Protein AF-A0A2V9Y097-F1 (afdb_monomer)

Solvent-accessible surface area (backbone atoms only — not comparable to full-atom values): 28828 Å² total; per-residue (Å²): 106,64,71,37,56,50,50,59,60,43,42,77,78,49,69,88,39,68,68,59,54,54,53,42,65,76,37,34,40,55,30,41,40,42,40,42,66,60,70,25,39,36,28,37,32,52,50,92,40,79,84,56,72,76,41,80,75,50,55,24,69,39,72,70,42,80,41,61,62,49,55,26,34,35,41,40,44,39,92,74,36,44,72,46,51,25,30,46,37,40,39,35,76,45,94,88,47,100,67,36,74,39,67,31,67,46,78,46,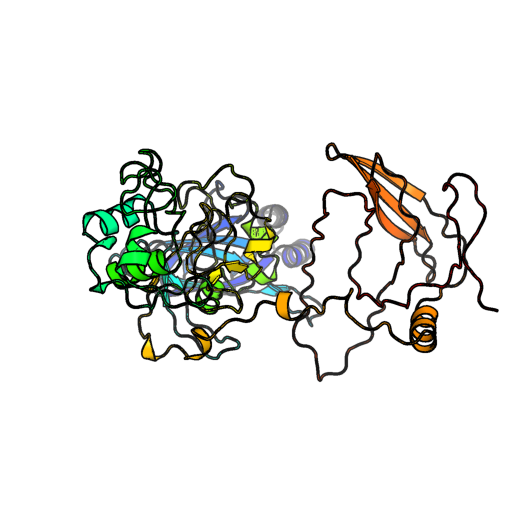77,57,45,53,63,84,76,57,67,88,60,44,27,62,37,78,49,46,82,50,100,81,42,70,42,70,50,36,35,32,40,24,39,53,46,22,34,54,61,52,47,53,43,53,76,73,37,50,86,76,41,67,86,31,56,86,66,86,47,47,58,95,87,36,82,48,55,70,70,62,51,52,72,66,44,25,18,74,66,70,35,71,42,39,47,70,24,48,86,67,39,69,65,82,95,41,41,55,17,53,36,34,7,39,22,49,59,59,54,42,22,51,19,45,69,73,74,39,32,46,28,27,59,65,56,48,40,46,44,63,21,62,97,39,43,56,41,76,76,39,36,62,78,67,37,50,86,32,36,37,37,78,48,97,51,67,57,48,58,70,77,49,77,25,54,18,53,43,36,30,28,54,62,42,10,31,38,17,27,42,29,61,15,37,31,96,69,32,24,32,30,37,14,22,17,9,70,34,63,66,66,31,43,78,40,84,41,70,41,48,42,68,47,41,48,73,44,26,25,36,40,43,21,41,60,87,59,61,89,64,52,52,71,70,59,64,39,72,47,84,55,71,76,81,69,56,74,58,72,87,76,51,80,52,55,56,67,71,60,48,47,59,56,50,55,79,69,63,71,78,95,65,84,39,76,68,40,76,77,45,76,47,81,45,97,90,54,34,34,40,33,38,30,36,24,51,39,94,56,92,85,41,73,42,80,47,56,43,40,40,56,70,89,50,84,72,74,80,76,84,91,86,84,82,87,77,90,73,84,79,75,93,85,80,85,80,83,85,76,97,78,79,82,85,81,79,72,100,69,93,74,63,53,69,88,76,96,79,89,88,84,63,68,75,91,85,74,94,76,87,75,84,76,75,72,99,82,61,100,74,90,89,78,89,76,83,131

Nearest PDB structures (foldseek):
  5jbs-assembly1_C  TM=5.630E-01  e=2.366E+00  Brucella suis 1330
  7lbm-assembly1_z  TM=4.298E-01  e=1.997E+00  Homo sapiens
  5zwj-assembly1_A  TM=5.801E-01  e=9.701E+00  Homo sapiens

Mean predicted aligned error: 13.55 Å

Radius of gyration: 27.49 Å; Cα contacts (8 Å, |Δi|>4): 904; chains: 1; bounding box: 61×79×69 Å

pLDDT: mean 80.3, std 24.4, range [21.5, 98.94]

Secondary structure (DSSP, 8-state):
-HHHHHHHHHHTTSTT-HHHHHHHHHHEEEEEEEEESSS-EEEEEETT-SSSPPEEEEES-EEEEEEESSEEEEEEE-TTBPPEEEEEESEEE-TT-SS-EEE--EEEE--BTTSS-TTEEEEPPEEETTEEEPPEEEESSPPBHHHHHHHHHTTTTT-GGG--S-EEETTEEE-HHHHHHHSB-TTSSBS-TT-BTTB--GGGTTSBP-S--HHHHHHHHHHTT-BPPPHHHHHHHHTTTSHHHHTTHHHHHGGGSBSS-SS---TT-S--B-TTS-B--SBSSEEEEEEEETTEEEEES--TTS-GGGGTS-EEE-TT---TTEE---EE-SSGGGS-GGGGSPPPPGGGTS--TTTSPPPPHHHHHHHHHTT---------EEEEEEE-TTSEEEEEEEEE-SSTT-EEEEEEEEESSSPPPS---------PPPPTT------S----PPPSSS--EE----------S----------TTS-----PPP-

Foldseek 3Di:
DVLQVVLVVVCVVDPPDPVSVVSLVVWKFWAWEAEVVWQKWKWKDALVCLPDDTHTDGTPGDGRDIDTFHKIWMWIDDPQWDIFTFIAGQWAADPPDPDGTDGDYHYYYIGGPPPDPPQKFKQAWDQDPLGTGHIWIWGLWFQFQLLLLVCVVVVLLPDCVLQPDFDADPNDTDDSVVLSQLCADPDSHHHAPPDDPSGDDPVRRQWHDALAFLRSQSSSCSVVVFGFAFPVRLCSQQPPVGRCVVVPSLVSQVVQEQAADPAADGIPPTSRAGRGNRGRQAERAWAWHLAAEPADTWTERYYNHDDSCSNVFIDDHHRSGRPRRYGHITMHDPCVVPGRPVSNYHDYGCVVVDPPPVPDDADPVVVVVVVVVVQDADDDFFQKDFPDWDDDPVQWIWTWIWTADSDDRDIDIWIKIGGRPADAPFDDDDDDDDDDDDDDDDDDDDDPDDDDDDDPDDHIDTDDDDDDHDHDDDDPPDDDDDDPPDDDDDDDDDD

Structure (mmCIF, N/CA/C/O backbone):
data_AF-A0A2V9Y097-F1
#
_entry.id   AF-A0A2V9Y097-F1
#
loop_
_atom_site.group_PDB
_atom_site.id
_atom_site.type_symbol
_atom_site.label_atom_id
_atom_site.label_alt_id
_atom_site.label_comp_id
_atom_site.label_asym_id
_atom_site.label_entity_id
_atom_site.label_seq_id
_atom_site.pdbx_PDB_ins_code
_atom_site.Cartn_x
_atom_site.Cartn_y
_atom_site.Cartn_z
_atom_site.occupancy
_atom_site.B_iso_or_equiv
_atom_site.auth_seq_id
_atom_site.auth_comp_id
_atom_site.auth_asym_id
_atom_site.auth_atom_id
_atom_site.pdbx_PDB_model_num
ATOM 1 N N . ASN A 1 1 ? 10.036 3.762 -23.794 1.00 79.50 1 ASN A N 1
ATOM 2 C CA . ASN A 1 1 ? 10.317 2.375 -24.219 1.00 79.50 1 ASN A CA 1
ATOM 3 C C . ASN A 1 1 ? 10.345 2.159 -25.717 1.00 79.50 1 ASN A C 1
ATOM 5 O O . ASN A 1 1 ? 10.975 1.204 -26.156 1.00 79.50 1 ASN A O 1
ATOM 9 N N . ASP A 1 2 ? 9.786 3.063 -26.516 1.00 85.38 2 ASP A N 1
ATOM 10 C CA . ASP A 1 2 ? 9.806 2.906 -27.975 1.00 85.38 2 ASP A CA 1
ATOM 11 C C . ASP A 1 2 ? 11.214 3.003 -28.568 1.00 85.38 2 ASP A C 1
ATOM 13 O O . ASP A 1 2 ? 11.549 2.212 -29.440 1.00 85.38 2 ASP A O 1
ATOM 17 N N . ALA A 1 3 ? 12.094 3.830 -27.989 1.00 89.25 3 ALA A N 1
ATOM 18 C CA . ALA A 1 3 ? 13.513 3.862 -28.360 1.00 89.25 3 ALA A CA 1
ATOM 19 C C . ALA A 1 3 ? 14.215 2.499 -28.192 1.00 89.25 3 ALA A C 1
ATOM 21 O O . ALA A 1 3 ? 15.028 2.120 -29.026 1.00 89.25 3 ALA A O 1
ATOM 22 N N . TYR A 1 4 ? 13.891 1.740 -27.137 1.00 92.19 4 TYR A N 1
ATOM 23 C CA . TYR A 1 4 ? 14.436 0.393 -26.945 1.00 92.19 4 TYR A CA 1
ATOM 24 C C . TYR A 1 4 ? 13.851 -0.598 -27.955 1.00 92.19 4 TYR A C 1
ATOM 26 O O . TYR A 1 4 ? 14.600 -1.362 -28.552 1.00 92.19 4 TYR A O 1
ATOM 34 N N . LYS A 1 5 ? 12.529 -0.563 -28.186 1.00 89.62 5 LYS A N 1
ATOM 35 C CA . LYS A 1 5 ? 11.875 -1.425 -29.187 1.00 89.62 5 LYS A CA 1
ATOM 36 C C . LYS A 1 5 ? 12.476 -1.209 -30.579 1.00 89.62 5 LYS A C 1
ATOM 38 O O . LYS A 1 5 ? 12.805 -2.180 -31.249 1.00 89.62 5 LYS A O 1
ATOM 43 N N . LEU A 1 6 ? 12.655 0.052 -30.973 1.00 92.94 6 LEU A N 1
ATOM 44 C CA . LEU A 1 6 ? 13.241 0.421 -32.258 1.00 92.94 6 LEU A CA 1
ATOM 45 C C . LEU A 1 6 ? 14.704 -0.027 -32.359 1.00 92.94 6 LEU A C 1
ATOM 47 O O . LEU A 1 6 ? 15.102 -0.561 -33.386 1.00 92.94 6 LEU A O 1
ATOM 51 N N . ALA A 1 7 ? 15.487 0.122 -31.286 1.00 92.06 7 ALA A N 1
ATOM 52 C CA . ALA A 1 7 ? 16.868 -0.359 -31.254 1.00 92.06 7 ALA A CA 1
ATOM 53 C C . ALA A 1 7 ? 16.957 -1.891 -31.400 1.00 92.06 7 ALA A C 1
ATOM 55 O O . ALA A 1 7 ? 17.799 -2.378 -32.147 1.00 92.06 7 ALA A O 1
ATOM 56 N N . VAL A 1 8 ? 16.063 -2.652 -30.754 1.00 91.75 8 VAL A N 1
ATOM 57 C CA . VAL A 1 8 ? 15.982 -4.118 -30.917 1.00 91.75 8 VAL A CA 1
ATOM 58 C C . VAL A 1 8 ? 15.602 -4.504 -32.349 1.00 91.75 8 VAL A C 1
ATOM 60 O O . VAL A 1 8 ? 16.180 -5.433 -32.901 1.00 91.75 8 VAL A O 1
ATOM 63 N N . GLN A 1 9 ? 14.664 -3.788 -32.975 1.00 93.06 9 GLN A N 1
ATOM 64 C CA . GLN A 1 9 ? 14.320 -4.014 -34.384 1.00 93.06 9 GLN A CA 1
ATOM 65 C C . GLN A 1 9 ? 15.502 -3.709 -35.310 1.00 93.06 9 GLN A C 1
ATOM 67 O O . GLN A 1 9 ? 15.779 -4.491 -36.212 1.00 93.06 9 GLN A O 1
ATOM 72 N N . ALA A 1 10 ? 16.220 -2.609 -35.071 1.00 93.81 10 ALA A N 1
ATOM 73 C CA . ALA A 1 10 ? 17.395 -2.231 -35.849 1.00 93.81 10 ALA A CA 1
ATOM 74 C C . ALA A 1 10 ? 18.541 -3.250 -35.718 1.00 93.81 10 ALA A C 1
ATOM 76 O O . ALA A 1 10 ? 19.191 -3.551 -36.715 1.00 93.81 10 ALA A O 1
ATOM 77 N N . GLU A 1 11 ? 18.757 -3.831 -34.531 1.00 94.44 11 GLU A N 1
ATOM 78 C CA . GLU A 1 11 ? 19.813 -4.832 -34.276 1.00 94.44 11 GLU A CA 1
ATOM 79 C C . GLU A 1 11 ? 19.698 -6.059 -35.194 1.00 94.44 11 GLU A C 1
ATOM 81 O O . GLU A 1 11 ? 20.716 -6.635 -35.567 1.00 94.44 11 GLU A O 1
ATOM 86 N N . ALA A 1 12 ? 18.481 -6.416 -35.624 1.00 93.00 12 ALA A N 1
ATOM 87 C CA . ALA A 1 12 ? 18.256 -7.503 -36.578 1.00 93.00 12 ALA A CA 1
ATOM 88 C C . ALA A 1 12 ? 18.798 -7.206 -37.991 1.00 93.00 12 ALA A C 1
ATOM 90 O O . ALA A 1 12 ? 19.098 -8.139 -38.732 1.00 93.00 12 ALA A O 1
ATOM 91 N N . PHE A 1 13 ? 18.926 -5.928 -38.365 1.00 94.94 13 PHE A N 1
ATOM 92 C CA . PHE A 1 13 ? 19.408 -5.495 -39.682 1.00 94.94 13 PHE A CA 1
ATOM 93 C C . PHE A 1 13 ? 20.869 -5.036 -39.662 1.00 94.94 13 PHE A C 1
ATOM 95 O O . PHE A 1 13 ? 21.582 -5.228 -40.643 1.00 94.94 13 PHE A O 1
ATOM 102 N N . ILE A 1 14 ? 21.312 -4.428 -38.558 1.00 93.38 14 ILE A N 1
ATOM 103 C CA . ILE A 1 14 ? 22.665 -3.877 -38.383 1.00 93.38 14 ILE A CA 1
ATOM 104 C C . ILE A 1 14 ? 23.330 -4.428 -37.108 1.00 93.38 14 ILE A C 1
ATOM 106 O O . ILE A 1 14 ? 23.598 -3.683 -36.157 1.00 93.38 14 ILE A O 1
ATOM 110 N N . PRO A 1 15 ? 23.591 -5.747 -37.041 1.00 90.12 15 PRO A N 1
ATOM 111 C CA . PRO A 1 15 ? 24.240 -6.340 -35.880 1.00 90.12 15 PRO A CA 1
ATOM 112 C C . PRO A 1 15 ? 25.654 -5.766 -35.701 1.00 90.12 15 PRO A C 1
ATOM 114 O O . PRO A 1 15 ? 26.376 -5.543 -36.668 1.00 90.12 15 PRO A O 1
ATOM 117 N N . HIS A 1 16 ? 26.062 -5.554 -34.446 1.00 89.12 16 HIS A N 1
ATOM 118 C CA . HIS A 1 16 ? 27.383 -5.025 -34.056 1.00 89.12 16 HIS A CA 1
ATOM 119 C C . HIS A 1 16 ? 27.693 -3.577 -34.470 1.00 89.12 16 HIS A C 1
ATOM 121 O O . HIS A 1 16 ? 28.829 -3.134 -34.297 1.00 89.12 16 HIS A O 1
ATOM 127 N N . ASP A 1 17 ? 26.703 -2.815 -34.942 1.00 94.69 17 ASP A N 1
ATOM 128 C CA . ASP A 1 17 ? 26.894 -1.400 -35.249 1.00 94.69 17 ASP A CA 1
ATOM 129 C C . ASP A 1 17 ? 27.293 -0.592 -33.981 1.00 94.69 17 ASP A C 1
ATOM 131 O O . ASP A 1 17 ? 26.609 -0.662 -32.943 1.00 94.69 17 ASP A O 1
ATOM 135 N N . PRO A 1 18 ? 28.410 0.166 -34.007 1.00 92.94 18 PRO A N 1
ATOM 136 C CA . PRO A 1 18 ? 28.872 0.937 -32.852 1.00 92.94 18 PRO A CA 1
ATOM 137 C C . PRO A 1 18 ? 27.898 2.039 -32.423 1.00 92.94 18 PRO A C 1
ATOM 139 O O . PRO A 1 18 ? 27.729 2.280 -31.225 1.00 92.94 18 PRO A O 1
ATOM 142 N N . THR A 1 19 ? 27.221 2.685 -33.376 1.00 92.81 19 THR A N 1
ATOM 143 C CA . THR A 1 19 ? 26.234 3.733 -33.093 1.00 92.81 19 THR A CA 1
ATOM 144 C C . THR A 1 19 ? 25.001 3.138 -32.421 1.00 92.81 19 THR A C 1
ATOM 146 O O . THR A 1 19 ? 24.526 3.668 -31.414 1.00 92.81 19 THR A O 1
ATOM 149 N N . LEU A 1 20 ? 24.520 1.989 -32.895 1.00 92.94 20 LEU A N 1
ATOM 150 C CA . LEU A 1 20 ? 23.436 1.253 -32.253 1.00 92.94 20 LEU A CA 1
ATOM 151 C C . LEU A 1 20 ? 23.824 0.796 -30.839 1.00 92.94 20 LEU A C 1
ATOM 153 O O . LEU A 1 20 ? 23.020 0.894 -29.909 1.00 92.94 20 LEU A O 1
ATOM 157 N N . THR A 1 21 ? 25.072 0.364 -30.643 1.00 91.19 21 THR A N 1
ATOM 158 C CA . THR A 1 21 ? 25.605 0.009 -29.318 1.00 91.19 21 THR A CA 1
ATOM 159 C C . THR A 1 21 ? 25.565 1.201 -28.355 1.00 91.19 21 THR A C 1
ATOM 161 O O . THR A 1 21 ? 25.126 1.058 -27.207 1.00 91.19 21 THR A O 1
ATOM 164 N N . GLU A 1 22 ? 25.946 2.393 -28.819 1.00 89.81 22 GLU A N 1
ATOM 165 C CA . GLU A 1 22 ? 25.844 3.627 -28.037 1.00 89.81 22 GLU A CA 1
ATOM 166 C C . GLU A 1 22 ? 24.380 3.977 -27.718 1.00 89.81 22 GLU A C 1
ATOM 168 O O . GLU A 1 22 ? 24.054 4.297 -26.571 1.00 89.81 22 GLU A O 1
ATOM 173 N N . LEU A 1 23 ? 23.469 3.865 -28.689 1.00 91.25 23 LEU A N 1
ATOM 174 C CA . LEU A 1 23 ? 22.037 4.112 -28.480 1.00 91.25 23 LEU A CA 1
ATOM 175 C C . LEU A 1 23 ? 21.444 3.164 -27.433 1.00 91.25 23 LEU A C 1
ATOM 177 O O . LEU A 1 23 ? 20.714 3.608 -26.541 1.00 91.25 23 LEU A O 1
ATOM 181 N N . PHE A 1 24 ? 21.817 1.885 -27.466 1.00 91.94 24 PHE A N 1
ATOM 182 C CA . PHE A 1 24 ? 21.404 0.928 -26.447 1.00 91.94 24 PHE A CA 1
ATOM 183 C C . PHE A 1 24 ? 21.850 1.331 -25.040 1.00 91.94 24 PHE A C 1
ATOM 185 O O . PHE A 1 24 ? 21.093 1.114 -24.093 1.00 91.94 24 PHE A O 1
ATOM 192 N N . SER A 1 25 ? 23.029 1.936 -24.873 1.00 88.31 25 SER A N 1
ATOM 193 C CA . SER A 1 25 ? 23.493 2.406 -23.557 1.00 88.31 25 SER A CA 1
ATOM 194 C C . SER A 1 25 ? 22.611 3.519 -22.968 1.00 88.31 25 SER A C 1
ATOM 196 O O . SER A 1 25 ? 22.557 3.698 -21.751 1.00 88.31 25 SER A O 1
ATOM 198 N N . LYS A 1 26 ? 21.868 4.243 -23.819 1.00 89.56 26 LYS A N 1
ATOM 199 C CA . LYS A 1 26 ? 20.969 5.338 -23.422 1.00 89.56 26 LYS A CA 1
ATOM 200 C C . LYS A 1 26 ? 19.563 4.848 -23.060 1.00 89.56 26 LYS A C 1
ATOM 202 O O . LYS A 1 26 ? 18.871 5.518 -22.289 1.00 89.56 26 LYS A O 1
ATOM 207 N N . CYS A 1 27 ? 19.132 3.703 -23.599 1.00 91.81 27 CYS A N 1
ATOM 208 C CA . CYS A 1 27 ? 17.761 3.196 -23.459 1.00 91.81 27 CYS A CA 1
ATOM 209 C C . CYS A 1 27 ? 17.637 1.817 -22.786 1.00 91.81 27 CYS A C 1
ATOM 211 O O . CYS A 1 27 ? 16.517 1.394 -22.491 1.00 91.81 27 CYS A O 1
ATOM 213 N N . SER A 1 28 ? 18.747 1.126 -22.511 1.00 94.19 28 SER A N 1
ATOM 214 C CA . SER A 1 28 ? 18.765 -0.207 -21.900 1.00 94.19 28 SER A CA 1
ATOM 215 C C . SER A 1 28 ? 19.837 -0.353 -20.823 1.00 94.19 28 SER A C 1
ATOM 217 O O . SER A 1 28 ? 20.833 0.366 -20.811 1.00 94.19 28 SER A O 1
ATOM 219 N N . LEU A 1 29 ? 19.632 -1.313 -19.925 1.00 93.75 29 LEU A N 1
ATOM 220 C CA . LEU A 1 29 ? 20.616 -1.766 -18.943 1.00 93.75 29 LEU A CA 1
ATOM 221 C C . LEU A 1 29 ? 20.669 -3.289 -18.949 1.00 93.75 29 LEU A C 1
ATOM 223 O O . LEU A 1 29 ? 19.762 -3.953 -19.457 1.00 93.75 29 LEU A O 1
ATOM 227 N N . ARG A 1 30 ? 21.732 -3.840 -18.364 1.00 94.81 30 ARG A N 1
ATOM 228 C CA . ARG A 1 30 ? 21.825 -5.272 -18.097 1.00 94.81 30 ARG A CA 1
ATOM 229 C C . ARG A 1 30 ? 21.580 -5.553 -16.624 1.00 94.81 30 ARG A C 1
ATOM 231 O O . ARG A 1 30 ? 22.222 -4.934 -15.781 1.00 94.81 30 ARG A O 1
ATOM 238 N N . ILE A 1 31 ? 20.649 -6.458 -16.334 1.00 96.44 31 ILE A N 1
ATOM 239 C CA . ILE A 1 31 ? 20.272 -6.842 -14.967 1.00 96.44 31 ILE A CA 1
ATOM 240 C C . ILE A 1 31 ? 20.241 -8.361 -14.817 1.00 96.44 31 ILE A C 1
ATOM 242 O O . ILE A 1 31 ? 20.159 -9.097 -15.801 1.00 96.44 31 ILE A O 1
ATOM 246 N N . ASN A 1 32 ? 20.223 -8.810 -13.567 1.00 97.81 32 ASN A N 1
ATOM 247 C CA . ASN A 1 32 ? 19.946 -10.191 -13.196 1.00 97.81 32 ASN A CA 1
ATOM 248 C C . ASN A 1 32 ? 18.530 -10.286 -12.613 1.00 97.81 32 ASN A C 1
ATOM 250 O O . ASN A 1 32 ? 18.131 -9.450 -11.794 1.00 97.81 32 ASN A O 1
ATOM 254 N N . ILE A 1 33 ? 17.782 -11.318 -13.005 1.00 97.81 33 ILE A N 1
ATOM 255 C CA . ILE A 1 33 ? 16.451 -11.624 -12.476 1.00 97.81 33 ILE A CA 1
ATOM 256 C C . ILE A 1 33 ? 16.438 -13.048 -11.926 1.00 97.81 33 ILE A C 1
ATOM 258 O O . ILE A 1 33 ? 16.514 -14.034 -12.665 1.00 97.81 33 ILE A O 1
ATOM 262 N N . ARG A 1 34 ? 16.286 -13.157 -10.608 1.00 97.94 34 ARG A N 1
ATOM 263 C CA . ARG A 1 34 ? 16.251 -14.430 -9.885 1.00 97.94 34 ARG A CA 1
ATOM 264 C C . ARG A 1 34 ? 14.898 -14.654 -9.230 1.00 97.94 34 ARG A C 1
ATOM 266 O O . ARG A 1 34 ? 14.248 -13.712 -8.768 1.00 97.94 34 ARG A O 1
ATOM 273 N N . THR A 1 35 ? 14.498 -15.916 -9.152 1.00 97.44 35 THR A N 1
ATOM 274 C CA . THR A 1 35 ? 13.312 -16.339 -8.420 1.00 97.44 35 THR A CA 1
ATOM 275 C C . THR A 1 35 ? 13.617 -17.487 -7.479 1.00 97.44 35 THR A C 1
ATOM 277 O O . THR A 1 35 ? 14.473 -18.325 -7.754 1.00 97.44 35 THR A O 1
ATOM 280 N N . GLU A 1 36 ? 12.850 -17.561 -6.401 1.00 95.25 36 GLU A N 1
ATOM 281 C CA . GLU A 1 36 ? 12.821 -18.704 -5.497 1.00 95.25 36 GLU A CA 1
ATOM 282 C C . GLU A 1 36 ? 11.406 -19.298 -5.506 1.00 95.25 36 GLU A C 1
ATOM 284 O O . GLU A 1 36 ? 10.473 -18.612 -5.087 1.00 95.25 36 GLU A O 1
ATOM 289 N N . PRO A 1 37 ? 11.208 -20.535 -5.998 1.00 96.56 37 PRO A N 1
ATOM 290 C CA . PRO A 1 37 ? 12.210 -21.417 -6.608 1.00 96.56 37 PRO A CA 1
ATOM 291 C C . PRO A 1 37 ? 12.657 -20.949 -8.014 1.00 96.56 37 PRO A C 1
ATOM 293 O O . PRO A 1 37 ? 11.965 -20.143 -8.650 1.00 96.56 37 PRO A O 1
ATOM 296 N N . PRO A 1 38 ? 13.776 -21.483 -8.541 1.00 97.50 38 PRO A N 1
ATOM 297 C CA . PRO A 1 38 ? 14.150 -21.319 -9.947 1.00 97.50 38 PRO A CA 1
ATOM 298 C C . PRO A 1 38 ? 13.172 -22.059 -10.882 1.00 97.50 38 PRO A C 1
ATOM 300 O O . PRO A 1 38 ? 12.268 -22.781 -10.443 1.00 97.50 38 PRO A O 1
ATOM 303 N N . GLY A 1 39 ? 13.335 -21.895 -12.196 1.00 97.62 39 GLY A N 1
ATOM 304 C CA . GLY A 1 39 ? 12.441 -22.496 -13.187 1.00 97.62 39 GLY A CA 1
ATOM 305 C C . GLY A 1 39 ? 11.071 -21.812 -13.230 1.00 97.62 39 GLY A C 1
ATOM 306 O O . GLY A 1 39 ? 10.052 -22.489 -13.362 1.00 97.62 39 GLY A O 1
ATOM 307 N N . THR A 1 40 ? 11.040 -20.497 -13.011 1.00 98.12 40 THR A N 1
ATOM 308 C CA . THR A 1 40 ? 9.823 -19.672 -12.980 1.00 98.12 40 THR A CA 1
ATOM 309 C C . THR A 1 40 ? 9.761 -18.813 -14.236 1.00 98.12 40 THR A C 1
ATOM 311 O O . THR A 1 40 ? 10.745 -18.149 -14.563 1.00 98.12 40 THR A O 1
ATOM 314 N N . ARG A 1 41 ? 8.615 -18.800 -14.926 1.00 98.62 41 ARG A N 1
ATOM 315 C CA . ARG A 1 41 ? 8.399 -17.962 -16.114 1.00 98.62 41 ARG A CA 1
ATOM 316 C C . ARG A 1 41 ? 8.272 -16.503 -15.703 1.00 98.62 41 ARG A C 1
ATOM 318 O O . ARG A 1 41 ? 7.533 -16.197 -14.769 1.00 98.62 41 ARG A O 1
ATOM 325 N N . ILE A 1 42 ? 8.967 -15.618 -16.407 1.00 98.44 42 ILE A N 1
ATOM 326 C CA . ILE A 1 42 ? 8.993 -14.180 -16.141 1.00 98.44 42 ILE A CA 1
ATOM 327 C C . ILE A 1 42 ? 8.364 -13.448 -17.321 1.00 98.44 42 ILE A C 1
ATOM 329 O O . ILE A 1 42 ? 8.742 -13.655 -18.476 1.00 98.44 42 ILE A O 1
ATOM 333 N N . TYR A 1 43 ? 7.440 -12.551 -17.002 1.00 98.38 43 TYR A N 1
ATOM 334 C CA . TYR A 1 43 ? 6.837 -11.621 -17.937 1.00 98.38 43 TYR A CA 1
ATOM 335 C C . TYR A 1 43 ? 6.921 -10.208 -17.382 1.00 98.38 43 TYR A C 1
ATOM 337 O O . TYR A 1 43 ? 6.944 -10.002 -16.164 1.00 98.38 43 TYR A O 1
ATOM 345 N N . PHE A 1 44 ? 6.902 -9.226 -18.271 1.00 97.56 44 PHE A N 1
ATOM 346 C CA . PHE A 1 44 ? 6.847 -7.829 -17.876 1.00 97.56 44 PHE A CA 1
ATOM 347 C C . PHE A 1 44 ? 6.035 -6.993 -18.859 1.00 97.56 44 PHE A C 1
ATOM 349 O O . PHE A 1 44 ? 5.851 -7.370 -20.016 1.00 97.56 44 PHE A O 1
ATOM 356 N N . LYS A 1 45 ? 5.547 -5.853 -18.384 1.00 96.50 45 LYS A N 1
ATOM 357 C CA . LYS A 1 45 ? 4.944 -4.807 -19.209 1.00 96.50 45 LYS A CA 1
ATOM 358 C C . LYS A 1 45 ? 5.167 -3.443 -18.581 1.00 96.50 45 LYS A C 1
ATOM 360 O O . LYS A 1 45 ? 5.576 -3.345 -17.424 1.00 96.50 45 LYS A O 1
ATOM 365 N N . GLU A 1 46 ? 4.935 -2.391 -19.349 1.00 95.06 46 GLU A N 1
ATOM 366 C CA . GLU A 1 46 ? 5.076 -1.017 -18.874 1.00 95.06 46 GLU A CA 1
ATOM 367 C C . GLU A 1 46 ? 4.232 -0.781 -17.625 1.00 95.06 46 GLU A C 1
ATOM 369 O O . GLU A 1 46 ? 3.070 -1.175 -17.558 1.00 95.06 46 GLU A O 1
ATOM 374 N N . TYR A 1 47 ? 4.785 -0.098 -16.625 1.00 94.44 47 TYR A N 1
ATOM 375 C CA . TYR A 1 47 ? 3.985 0.223 -15.447 1.00 94.44 47 TYR A CA 1
ATOM 376 C C . TYR A 1 47 ? 2.840 1.184 -15.774 1.00 94.44 47 TYR A C 1
ATOM 378 O O . TYR A 1 47 ? 1.740 1.042 -15.234 1.00 94.44 47 TYR A O 1
ATOM 386 N N . LYS A 1 48 ? 3.100 2.113 -16.704 1.00 93.44 48 LYS A N 1
ATOM 387 C CA . LYS A 1 48 ? 2.142 3.129 -17.139 1.00 93.44 48 LYS A CA 1
ATOM 388 C C . LYS A 1 48 ? 1.055 2.619 -18.089 1.00 93.44 48 LYS A C 1
ATOM 390 O O . LYS A 1 48 ? 0.106 3.351 -18.331 1.00 93.44 48 LYS A O 1
ATOM 395 N N . ASP A 1 49 ? 1.201 1.400 -18.601 1.00 94.94 49 ASP A N 1
ATOM 396 C CA . ASP A 1 49 ? 0.240 0.756 -19.498 1.00 94.94 49 ASP A CA 1
ATOM 397 C C . ASP A 1 49 ? -0.256 -0.550 -18.845 1.00 94.94 49 ASP A C 1
ATOM 399 O O . ASP A 1 49 ? 0.273 -1.640 -19.096 1.00 94.94 49 ASP A O 1
ATOM 403 N N . PRO A 1 50 ? -1.203 -0.444 -17.895 1.00 94.12 50 PRO A N 1
ATOM 404 C CA . PRO A 1 50 ? -1.725 -1.591 -17.164 1.00 94.12 50 PRO A CA 1
ATOM 405 C C . PRO A 1 50 ? -2.562 -2.534 -18.030 1.00 94.12 50 PRO A C 1
ATOM 407 O O . PRO A 1 50 ? -2.713 -3.686 -17.627 1.00 94.12 50 PRO A O 1
ATOM 410 N N . ASP A 1 51 ? -3.030 -2.097 -19.198 1.00 95.44 51 ASP A N 1
ATOM 411 C CA . ASP A 1 51 ? -3.830 -2.897 -20.134 1.00 95.44 51 ASP A CA 1
ATOM 412 C C . ASP A 1 51 ? -2.980 -3.494 -21.262 1.00 95.44 51 ASP A C 1
ATOM 414 O O . ASP A 1 51 ? -3.396 -4.443 -21.922 1.00 95.44 51 ASP A O 1
ATOM 418 N N . GLY A 1 52 ? -1.741 -3.021 -21.416 1.00 93.94 52 GLY A N 1
ATOM 419 C CA . GLY A 1 52 ? -0.781 -3.556 -22.369 1.00 93.94 52 GLY A CA 1
ATOM 420 C C . GLY A 1 52 ? -0.482 -5.047 -22.190 1.00 93.94 52 GLY A C 1
ATOM 421 O O . GLY A 1 52 ? -0.664 -5.650 -21.120 1.00 93.94 52 GLY A O 1
ATOM 422 N N . GLU A 1 53 ? 0.037 -5.646 -23.258 1.00 95.12 53 GLU A N 1
ATOM 423 C CA . GLU A 1 53 ? 0.334 -7.073 -23.313 1.00 95.12 53 GLU A CA 1
ATOM 424 C C . GLU A 1 53 ? 1.529 -7.467 -22.437 1.00 95.12 53 GLU A C 1
ATOM 426 O O . GLU A 1 53 ? 2.545 -6.769 -22.341 1.00 95.12 53 GLU A O 1
ATOM 431 N N . TRP A 1 54 ? 1.424 -8.641 -21.813 1.00 97.44 54 TRP A N 1
ATOM 432 C CA . TRP A 1 54 ? 2.533 -9.250 -21.088 1.00 97.44 54 TRP A CA 1
ATOM 433 C C . TRP A 1 54 ? 3.592 -9.764 -22.060 1.00 97.44 54 TRP A C 1
ATOM 435 O O . TRP A 1 54 ? 3.339 -10.679 -22.838 1.00 97.44 54 TRP A O 1
ATOM 445 N N . LYS A 1 55 ? 4.815 -9.248 -21.949 1.00 95.94 55 LYS A N 1
ATOM 446 C CA . LYS A 1 55 ? 5.953 -9.729 -22.735 1.00 95.94 55 LYS A CA 1
ATOM 447 C C . LYS A 1 55 ? 6.668 -10.835 -21.993 1.00 95.94 55 LYS A C 1
ATOM 449 O O . LYS A 1 55 ? 7.143 -10.615 -20.880 1.00 95.94 55 LYS A O 1
ATOM 454 N N . TYR A 1 56 ? 6.755 -12.007 -22.611 1.00 97.75 56 TYR A N 1
ATOM 455 C CA . TYR A 1 56 ? 7.554 -13.107 -22.088 1.00 97.75 56 TYR A CA 1
ATOM 456 C C . TYR A 1 56 ? 9.043 -12.772 -22.182 1.00 97.75 56 TYR A C 1
ATOM 458 O O . TYR A 1 56 ? 9.525 -12.361 -23.235 1.00 97.75 56 TYR A O 1
ATOM 466 N N . LEU A 1 57 ? 9.756 -12.931 -21.069 1.00 96.62 57 LEU A N 1
ATOM 467 C CA . LEU A 1 57 ? 11.180 -12.616 -20.968 1.00 96.62 57 LEU A CA 1
ATOM 468 C C . LEU A 1 57 ? 12.053 -13.872 -20.868 1.00 96.62 57 LEU A C 1
ATOM 470 O O . LEU A 1 57 ? 13.193 -13.855 -21.318 1.00 96.62 57 LEU A O 1
ATOM 474 N N . GLY A 1 58 ? 11.536 -14.953 -20.278 1.00 97.81 58 GLY A N 1
ATOM 475 C CA . GLY A 1 58 ? 12.266 -16.211 -20.125 1.00 97.81 58 GLY A CA 1
ATOM 476 C C . GLY A 1 58 ? 11.955 -16.939 -18.820 1.00 97.81 58 GLY A C 1
ATOM 477 O O . GLY A 1 58 ? 10.966 -16.652 -18.142 1.00 97.81 58 GLY A O 1
ATOM 478 N N . ILE A 1 59 ? 12.825 -17.884 -18.464 1.00 98.31 59 ILE A N 1
ATOM 479 C CA . ILE A 1 59 ? 12.724 -18.708 -17.256 1.00 98.31 59 ILE A CA 1
ATOM 480 C C . ILE A 1 59 ? 13.877 -18.351 -16.314 1.00 98.31 59 ILE A C 1
ATOM 482 O O . ILE A 1 59 ? 15.030 -18.332 -16.724 1.00 98.31 59 ILE A O 1
ATOM 486 N N . SER A 1 60 ? 13.573 -18.065 -15.048 1.00 97.62 60 SER A N 1
ATOM 487 C CA . SER A 1 60 ? 14.577 -17.731 -14.031 1.00 97.62 60 SER A CA 1
ATOM 488 C C . SER A 1 60 ? 15.489 -18.921 -13.671 1.00 97.62 60 SER A C 1
ATOM 490 O O . SER A 1 60 ? 14.969 -20.038 -13.563 1.00 97.62 60 SER A O 1
ATOM 492 N N . PRO A 1 61 ? 16.790 -18.712 -13.368 1.00 98.19 61 PRO A N 1
ATOM 493 C CA . PRO A 1 61 ? 17.507 -17.432 -13.314 1.00 98.19 61 PRO A CA 1
ATOM 494 C C . PRO A 1 61 ? 17.849 -16.873 -14.699 1.00 98.19 61 PRO A C 1
ATOM 496 O O . PRO A 1 61 ? 18.302 -17.595 -15.578 1.00 98.19 61 PRO A O 1
ATOM 499 N N . LEU A 1 62 ? 17.665 -15.563 -14.862 1.00 98.00 62 LEU A N 1
ATOM 500 C CA . LEU A 1 62 ? 18.117 -14.811 -16.030 1.00 98.00 62 LEU A CA 1
ATOM 501 C C . LEU A 1 62 ? 19.288 -13.924 -15.606 1.00 98.00 62 LEU A C 1
ATOM 503 O O . LEU A 1 62 ? 19.121 -13.054 -14.752 1.00 98.00 62 LEU A O 1
ATOM 507 N N . GLU A 1 63 ? 20.465 -14.141 -16.183 1.00 97.62 63 GLU A N 1
ATOM 508 C CA . GLU A 1 63 ? 21.698 -13.432 -15.823 1.00 97.62 63 GLU A CA 1
ATOM 509 C C . GLU A 1 63 ? 22.133 -12.503 -16.963 1.00 97.62 63 GLU A C 1
ATOM 511 O O . GLU A 1 63 ? 22.108 -12.886 -18.132 1.00 97.62 63 GLU A O 1
ATOM 516 N N . ASN A 1 64 ? 22.550 -11.283 -16.618 1.00 95.94 64 ASN A N 1
ATOM 517 C CA . ASN A 1 64 ? 23.092 -10.276 -17.533 1.00 95.94 64 ASN A CA 1
ATOM 518 C C . ASN A 1 64 ? 22.196 -9.964 -18.751 1.00 95.94 64 ASN A C 1
ATOM 520 O O . ASN A 1 64 ? 22.691 -9.671 -19.844 1.00 95.94 64 ASN A O 1
ATOM 524 N N . ILE A 1 65 ? 20.874 -10.018 -18.577 1.00 95.94 65 ILE A N 1
ATOM 525 C CA . ILE A 1 65 ? 19.918 -9.797 -19.665 1.00 95.94 65 ILE A CA 1
ATOM 526 C C . ILE A 1 65 ? 19.744 -8.307 -19.955 1.00 95.94 65 ILE A C 1
ATOM 528 O O . ILE A 1 65 ? 19.650 -7.491 -19.037 1.00 95.94 65 ILE A O 1
ATOM 532 N N . ARG A 1 66 ? 19.667 -7.940 -21.239 1.00 94.88 66 ARG A N 1
ATOM 533 C CA . ARG A 1 66 ? 19.401 -6.561 -21.670 1.00 94.88 66 ARG A CA 1
ATOM 534 C C . ARG A 1 66 ? 17.907 -6.267 -21.553 1.00 94.88 66 ARG A C 1
ATOM 536 O O . ARG A 1 66 ? 17.103 -6.876 -22.248 1.00 94.88 66 ARG A O 1
ATOM 543 N N . VAL A 1 67 ? 17.553 -5.283 -20.739 1.00 95.44 67 VAL A N 1
ATOM 544 C CA . VAL A 1 67 ? 16.174 -4.817 -20.547 1.00 95.44 67 VAL A CA 1
ATOM 545 C C . VAL A 1 67 ? 16.087 -3.305 -20.753 1.00 95.44 67 VAL A C 1
ATOM 547 O O . VAL A 1 67 ? 17.083 -2.599 -20.561 1.00 95.44 67 VAL A O 1
ATOM 550 N N . PRO A 1 68 ? 14.916 -2.775 -21.133 1.00 95.94 68 PRO A N 1
ATOM 551 C CA . PRO A 1 68 ? 14.729 -1.335 -21.217 1.00 95.94 68 PRO A CA 1
ATOM 552 C C . PRO A 1 68 ? 14.888 -0.638 -19.856 1.00 95.94 68 PRO A C 1
ATOM 554 O O . PRO A 1 68 ? 14.558 -1.194 -18.805 1.00 95.94 68 PRO A O 1
ATOM 557 N N . ILE A 1 69 ? 15.342 0.618 -19.872 1.00 93.69 69 ILE A N 1
ATOM 558 C CA . ILE A 1 69 ? 15.363 1.486 -18.685 1.00 93.69 69 ILE A CA 1
ATOM 559 C C . ILE A 1 69 ? 13.943 1.967 -18.395 1.00 93.69 69 ILE A C 1
ATOM 561 O O . ILE A 1 69 ? 13.334 2.650 -19.219 1.00 93.69 69 ILE A O 1
ATOM 565 N N . GLY A 1 70 ? 13.425 1.663 -17.208 1.00 92.69 70 GLY A N 1
ATOM 566 C CA . GLY A 1 70 ? 12.109 2.139 -16.804 1.00 92.69 70 GLY A CA 1
ATOM 567 C C . GLY A 1 70 ? 11.536 1.407 -15.604 1.00 92.69 70 GLY A C 1
ATOM 568 O O . GLY A 1 70 ? 12.214 0.620 -14.944 1.00 92.69 70 GLY A O 1
ATOM 569 N N . ILE A 1 71 ? 10.261 1.686 -15.352 1.00 93.94 71 ILE A N 1
ATOM 570 C CA . ILE A 1 71 ? 9.459 1.050 -14.314 1.00 93.94 71 ILE A CA 1
ATOM 571 C C . ILE A 1 71 ? 8.445 0.139 -14.993 1.00 93.94 71 ILE A C 1
ATOM 573 O O . ILE A 1 71 ? 7.717 0.560 -15.895 1.00 93.94 71 ILE A O 1
ATOM 577 N N . PHE A 1 72 ? 8.386 -1.103 -14.529 1.00 96.19 72 PHE A N 1
ATOM 578 C CA . PHE A 1 72 ? 7.589 -2.156 -15.140 1.00 96.19 72 PHE A CA 1
ATOM 579 C C . PHE A 1 72 ? 6.728 -2.873 -14.108 1.00 96.19 72 PHE A C 1
ATOM 581 O O . PHE A 1 72 ? 7.057 -2.951 -12.920 1.00 96.19 72 PHE A O 1
ATOM 588 N N . ARG A 1 73 ? 5.625 -3.430 -14.600 1.00 97.25 73 ARG A N 1
ATOM 589 C CA . ARG A 1 73 ? 4.866 -4.490 -13.942 1.00 97.25 73 ARG A CA 1
ATOM 590 C C . ARG A 1 73 ? 5.525 -5.808 -14.302 1.00 97.25 73 ARG A C 1
ATOM 592 O O . ARG A 1 73 ? 5.820 -6.050 -15.468 1.00 97.25 73 ARG A O 1
ATOM 599 N N . TRP A 1 74 ? 5.722 -6.656 -13.310 1.00 97.75 74 TRP A N 1
ATOM 600 C CA . TRP A 1 74 ? 6.336 -7.967 -13.444 1.00 97.75 74 TRP A CA 1
ATOM 601 C C . TRP A 1 74 ? 5.324 -9.024 -13.040 1.00 97.75 74 TRP A C 1
ATOM 603 O O . TRP A 1 74 ? 4.663 -8.885 -12.010 1.00 97.75 74 TRP A O 1
ATOM 613 N N . LYS A 1 75 ? 5.231 -10.079 -13.844 1.00 97.81 75 LYS A N 1
ATOM 614 C CA . LYS A 1 75 ? 4.445 -11.273 -13.550 1.00 97.81 75 LYS A CA 1
ATOM 615 C C . LYS A 1 75 ? 5.379 -12.470 -13.540 1.00 97.81 75 LYS A C 1
ATOM 617 O O . LYS A 1 75 ? 6.117 -12.683 -14.500 1.00 97.81 75 LYS A O 1
ATOM 622 N N . THR A 1 76 ? 5.340 -13.250 -12.468 1.00 97.31 76 THR A N 1
ATOM 623 C CA . THR A 1 76 ? 6.099 -14.500 -12.376 1.00 97.31 76 THR A CA 1
ATOM 624 C C . THR A 1 76 ? 5.177 -15.671 -12.092 1.00 97.31 76 THR A C 1
ATOM 626 O O . THR A 1 76 ? 4.389 -15.616 -11.146 1.00 97.31 76 THR A O 1
ATOM 629 N N . GLU A 1 77 ? 5.303 -16.726 -12.892 1.00 97.69 77 GLU A N 1
ATOM 630 C CA . GLU A 1 77 ? 4.417 -17.889 -12.862 1.00 97.69 77 GLU A CA 1
ATOM 631 C C . GLU A 1 77 ? 5.214 -19.187 -12.780 1.00 97.69 77 GLU A C 1
ATOM 633 O O . GLU A 1 77 ? 6.153 -19.416 -13.551 1.00 97.69 77 GLU A O 1
ATOM 638 N N . LYS A 1 78 ? 4.784 -20.070 -11.882 1.00 97.19 78 LYS A N 1
ATOM 639 C CA . LYS A 1 78 ? 5.273 -21.440 -11.794 1.00 97.19 78 LYS A CA 1
ATOM 640 C C . LYS A 1 78 ? 4.141 -22.354 -11.339 1.00 97.19 78 LYS A C 1
ATOM 642 O O . LYS A 1 78 ? 3.380 -22.006 -10.440 1.00 97.19 78 LYS A O 1
ATOM 647 N N . GLU A 1 79 ? 4.032 -23.520 -11.958 1.00 96.69 79 GLU A N 1
ATOM 648 C CA . GLU A 1 79 ? 3.058 -24.535 -11.563 1.00 96.69 79 GLU A CA 1
ATOM 649 C C . GLU A 1 79 ? 3.249 -24.956 -10.099 1.00 96.69 79 GLU A C 1
ATOM 651 O O . GLU A 1 79 ? 4.376 -25.111 -9.634 1.00 96.69 79 GLU A O 1
ATOM 656 N N . GLY A 1 80 ? 2.146 -25.097 -9.357 1.00 94.50 80 GLY A N 1
ATOM 657 C CA . GLY A 1 80 ? 2.161 -25.368 -7.913 1.00 94.50 80 GLY A CA 1
ATOM 658 C C . GLY A 1 80 ? 2.437 -24.145 -7.026 1.00 94.50 80 GLY A C 1
ATOM 659 O O . GLY A 1 80 ? 2.362 -24.255 -5.800 1.00 94.50 80 GLY A O 1
ATOM 660 N N . TYR A 1 81 ? 2.701 -22.974 -7.616 1.00 94.62 81 TYR A N 1
ATOM 661 C CA . TYR A 1 81 ? 2.963 -21.726 -6.898 1.00 94.62 81 TYR A CA 1
ATOM 662 C C . TYR A 1 81 ? 1.936 -20.640 -7.239 1.00 94.62 81 TYR A C 1
ATOM 664 O O . TYR A 1 81 ? 1.303 -20.655 -8.297 1.00 94.62 81 TYR A O 1
ATOM 672 N N . GLU A 1 82 ? 1.759 -19.699 -6.317 1.00 91.94 82 GLU A N 1
ATOM 673 C CA . GLU A 1 82 ? 0.973 -18.487 -6.535 1.00 91.94 82 GLU A CA 1
ATOM 674 C C . GLU A 1 82 ? 1.633 -17.597 -7.592 1.00 91.94 82 GLU A C 1
ATOM 676 O O . GLU A 1 82 ? 2.858 -17.435 -7.616 1.00 91.94 82 GLU A O 1
ATOM 681 N N . THR A 1 83 ? 0.812 -16.980 -8.445 1.00 93.69 83 THR A N 1
ATOM 682 C CA . THR A 1 83 ? 1.303 -15.970 -9.389 1.00 93.69 83 THR A CA 1
ATOM 683 C C . THR A 1 83 ? 1.662 -14.709 -8.617 1.00 93.69 83 THR A C 1
ATOM 685 O O . THR A 1 83 ? 0.839 -14.170 -7.880 1.00 93.69 83 THR A O 1
ATOM 688 N N . VAL A 1 84 ? 2.882 -14.210 -8.806 1.00 93.06 84 VAL A N 1
ATOM 689 C CA . VAL A 1 84 ? 3.318 -12.957 -8.179 1.00 93.06 84 VAL A CA 1
ATOM 690 C C . VAL A 1 84 ? 3.237 -11.839 -9.207 1.00 93.06 84 VAL A C 1
ATOM 692 O O . VAL A 1 84 ? 3.910 -11.882 -10.238 1.00 93.06 84 VAL A O 1
ATOM 695 N N . LEU A 1 85 ? 2.420 -10.834 -8.896 1.00 95.06 85 LEU A N 1
ATOM 696 C CA . LEU A 1 85 ? 2.382 -9.547 -9.580 1.00 95.06 85 LEU A CA 1
ATOM 697 C C . LEU A 1 85 ? 3.095 -8.516 -8.707 1.00 95.06 85 LEU A C 1
ATOM 699 O O . LEU A 1 85 ? 2.836 -8.440 -7.510 1.00 95.06 85 LEU A O 1
ATOM 703 N N . ALA A 1 86 ? 4.002 -7.736 -9.290 1.00 95.62 86 ALA A N 1
ATOM 704 C CA . ALA A 1 86 ? 4.758 -6.725 -8.556 1.00 95.62 86 ALA A CA 1
ATOM 705 C C . ALA A 1 86 ? 5.288 -5.625 -9.478 1.00 95.62 86 ALA A C 1
ATOM 707 O O . ALA A 1 86 ? 5.585 -5.874 -10.645 1.00 95.62 86 ALA A O 1
ATOM 708 N N . ALA A 1 87 ? 5.507 -4.430 -8.941 1.00 96.06 87 ALA A N 1
ATOM 709 C CA . ALA A 1 87 ? 6.221 -3.370 -9.645 1.00 96.06 87 ALA A CA 1
ATOM 710 C C . ALA A 1 87 ? 7.741 -3.446 -9.425 1.00 96.06 87 ALA A C 1
ATOM 712 O O . ALA A 1 87 ? 8.231 -3.868 -8.377 1.00 96.06 87 ALA A O 1
ATOM 713 N N . SER A 1 88 ? 8.536 -3.037 -10.408 1.00 95.38 88 SER A N 1
ATOM 714 C CA . SER A 1 88 ? 9.966 -2.806 -10.189 1.00 95.38 88 SER A CA 1
ATOM 715 C C . SER A 1 88 ? 10.566 -1.931 -11.271 1.00 95.38 88 SER A C 1
ATOM 717 O O . SER A 1 88 ? 10.156 -1.997 -12.430 1.00 95.38 88 SER A O 1
ATOM 719 N N . SER A 1 89 ? 11.568 -1.153 -10.878 1.00 94.25 89 SER A N 1
ATOM 720 C CA . SER A 1 89 ? 12.447 -0.460 -11.809 1.00 94.25 89 SER A CA 1
ATOM 721 C C . SER A 1 89 ? 13.564 -1.395 -12.265 1.00 94.25 89 SER A C 1
ATOM 723 O O . SER A 1 89 ? 14.029 -2.224 -11.486 1.00 94.25 89 SER A O 1
ATOM 725 N N . THR A 1 90 ? 14.035 -1.229 -13.497 1.00 94.38 90 THR A N 1
ATOM 726 C CA . THR A 1 90 ? 15.270 -1.871 -13.986 1.00 94.38 90 THR A CA 1
ATOM 727 C C . THR A 1 90 ? 16.530 -1.103 -13.582 1.00 94.38 90 THR A C 1
ATOM 729 O O . THR A 1 90 ? 17.647 -1.564 -13.822 1.00 94.38 90 THR A O 1
ATOM 732 N N . TYR A 1 91 ? 16.368 0.067 -12.957 1.00 92.38 91 TYR A N 1
ATOM 733 C CA . TYR A 1 91 ? 17.463 0.930 -12.532 1.00 92.38 91 TYR A CA 1
ATOM 734 C C . TYR A 1 91 ? 17.210 1.601 -11.181 1.00 92.38 91 TYR A C 1
ATOM 736 O O . TYR A 1 91 ? 16.072 1.745 -10.733 1.00 92.38 91 TYR A O 1
ATOM 744 N N . ASP A 1 92 ? 18.288 2.060 -10.563 1.00 89.69 92 ASP A N 1
ATOM 745 C CA . ASP A 1 92 ? 18.292 2.926 -9.390 1.00 89.69 92 ASP A CA 1
ATOM 746 C C . ASP A 1 92 ? 19.144 4.173 -9.656 1.00 89.69 92 ASP A C 1
ATOM 748 O O . ASP A 1 92 ? 19.815 4.271 -10.690 1.00 89.69 92 ASP A O 1
ATOM 752 N N . VAL A 1 93 ? 19.102 5.136 -8.736 1.00 81.50 93 VAL A N 1
ATOM 753 C CA . VAL A 1 93 ? 19.869 6.381 -8.823 1.00 81.50 93 VAL A CA 1
ATOM 754 C C . VAL A 1 93 ? 20.912 6.473 -7.711 1.00 81.50 93 VAL A C 1
ATOM 756 O O . VAL A 1 93 ? 20.582 6.532 -6.529 1.00 81.50 93 VAL A O 1
ATOM 759 N N . ALA A 1 94 ? 22.185 6.555 -8.098 1.00 70.38 94 ALA A N 1
ATOM 760 C CA . ALA A 1 94 ? 23.294 6.890 -7.216 1.00 70.38 94 ALA A CA 1
ATOM 761 C C . ALA A 1 94 ? 23.438 8.418 -7.118 1.00 70.38 94 ALA A C 1
ATOM 763 O O . ALA A 1 94 ? 23.887 9.077 -8.054 1.00 70.38 94 ALA A O 1
ATOM 764 N N . ILE A 1 95 ? 23.076 8.977 -5.960 1.00 59.22 95 ILE A N 1
ATOM 765 C CA . ILE A 1 95 ? 23.032 10.430 -5.695 1.00 59.22 95 ILE A CA 1
ATOM 766 C C . ILE A 1 95 ? 24.414 11.109 -5.864 1.00 59.22 95 ILE A C 1
ATOM 768 O O . ILE A 1 95 ? 24.483 12.313 -6.090 1.00 59.22 95 ILE A O 1
ATOM 772 N N . SER A 1 96 ? 25.516 10.355 -5.794 1.00 56.41 96 SER A N 1
ATOM 773 C CA . SER A 1 96 ? 26.898 10.859 -5.863 1.00 56.41 96 SER A CA 1
ATOM 774 C C . SER A 1 96 ? 27.657 10.535 -7.163 1.00 56.41 96 SER A C 1
ATOM 776 O O . SER A 1 96 ? 28.839 10.868 -7.264 1.00 56.41 96 SER A O 1
ATOM 778 N N . ALA A 1 97 ? 27.034 9.886 -8.155 1.00 55.50 97 ALA A N 1
ATOM 779 C CA . ALA A 1 97 ? 27.731 9.397 -9.352 1.00 55.50 97 ALA A CA 1
ATOM 780 C C . ALA A 1 97 ? 27.627 10.350 -10.561 1.00 55.50 97 ALA A C 1
ATOM 782 O O . ALA A 1 97 ? 26.592 10.973 -10.786 1.00 55.50 97 ALA A O 1
ATOM 783 N N . ARG A 1 98 ? 28.685 10.407 -11.397 1.00 52.56 98 ARG A N 1
ATOM 784 C CA . ARG A 1 98 ? 28.694 11.159 -12.678 1.00 52.56 98 ARG A CA 1
ATOM 785 C C . ARG A 1 98 ? 27.647 10.648 -13.673 1.00 52.56 98 ARG A C 1
ATOM 787 O O . ARG A 1 98 ? 27.113 11.438 -14.442 1.00 52.56 98 ARG A O 1
ATOM 794 N N . ASN A 1 99 ? 27.358 9.346 -13.649 1.00 58.81 99 ASN A N 1
ATOM 795 C CA . ASN A 1 99 ? 26.198 8.761 -14.310 1.00 58.81 99 ASN A CA 1
ATOM 796 C C . ASN A 1 99 ? 25.279 8.203 -13.214 1.00 58.81 99 ASN A C 1
ATOM 798 O O . ASN A 1 99 ? 25.640 7.210 -12.581 1.00 58.81 99 ASN A O 1
ATOM 802 N N . PRO A 1 100 ? 24.134 8.844 -12.929 1.00 68.88 100 PRO A N 1
ATOM 803 C CA . PRO A 1 100 ? 23.338 8.494 -11.763 1.00 68.88 100 PRO A CA 1
ATOM 804 C C . PRO A 1 100 ? 22.663 7.129 -11.904 1.00 68.88 100 PRO A C 1
ATOM 806 O O . PRO A 1 100 ? 22.303 6.548 -10.893 1.00 68.88 100 PRO A O 1
ATOM 809 N N . ARG A 1 101 ? 22.473 6.601 -13.120 1.00 81.88 101 ARG A N 1
ATOM 810 C CA . ARG A 1 101 ? 21.696 5.371 -13.331 1.00 81.88 101 ARG A CA 1
ATOM 811 C C . ARG A 1 101 ? 22.555 4.130 -13.123 1.00 81.88 101 ARG A C 1
ATOM 813 O O . ARG A 1 101 ? 23.510 3.910 -13.864 1.00 81.88 101 ARG A O 1
ATOM 820 N N . ILE A 1 102 ? 22.157 3.292 -12.173 1.00 86.69 102 ILE A N 1
ATOM 821 C CA . ILE A 1 102 ? 22.770 1.984 -11.925 1.00 86.69 102 ILE A CA 1
ATOM 822 C C . ILE A 1 102 ? 21.750 0.864 -12.177 1.00 86.69 102 ILE A C 1
ATOM 824 O O . ILE A 1 102 ? 20.572 1.056 -11.873 1.00 86.69 102 ILE A O 1
ATOM 828 N N . PRO A 1 103 ? 22.154 -0.293 -12.731 1.00 90.06 103 PRO A N 1
ATOM 829 C CA . PRO A 1 103 ? 21.263 -1.439 -12.884 1.00 90.06 103 PRO A CA 1
ATOM 830 C C . PRO A 1 103 ? 20.677 -1.900 -11.546 1.00 90.06 103 PRO A C 1
ATOM 832 O O . PRO A 1 103 ? 21.376 -1.922 -10.533 1.00 90.06 103 PRO A O 1
ATOM 835 N N . TYR A 1 104 ? 19.407 -2.305 -11.550 1.00 92.62 104 TYR A N 1
ATOM 836 C CA . TYR A 1 104 ? 18.741 -2.855 -10.372 1.00 92.62 104 TYR A CA 1
ATOM 837 C C . TYR A 1 104 ? 18.319 -4.305 -10.617 1.00 92.62 104 TYR A C 1
ATOM 839 O O . TYR A 1 104 ? 17.455 -4.587 -11.447 1.00 92.62 104 TYR A O 1
ATOM 847 N N . ASN A 1 105 ? 18.946 -5.229 -9.887 1.00 95.50 105 ASN A N 1
ATOM 848 C CA . ASN A 1 105 ? 18.644 -6.655 -9.973 1.00 95.50 105 ASN A CA 1
ATOM 849 C C . ASN A 1 105 ? 17.329 -6.979 -9.264 1.00 95.50 105 ASN A C 1
ATOM 851 O O . ASN A 1 105 ? 17.020 -6.430 -8.205 1.00 95.50 105 ASN A O 1
ATOM 855 N N . ILE A 1 106 ? 16.579 -7.922 -9.825 1.00 95.31 106 ILE A N 1
ATOM 856 C CA . ILE A 1 106 ? 15.253 -8.289 -9.334 1.00 95.31 106 ILE A CA 1
ATOM 857 C C . ILE A 1 106 ? 15.316 -9.673 -8.691 1.00 95.31 106 ILE A C 1
ATOM 859 O O . ILE A 1 106 ? 15.759 -10.642 -9.304 1.00 95.31 106 ILE A O 1
ATOM 863 N N . LEU A 1 107 ? 14.814 -9.767 -7.459 1.00 94.75 107 LEU A N 1
ATOM 864 C CA . LEU A 1 107 ? 14.554 -11.028 -6.768 1.00 94.75 107 LEU A CA 1
ATOM 865 C C . LEU A 1 107 ? 13.053 -11.161 -6.492 1.00 94.75 107 LEU A C 1
ATOM 867 O O . LEU A 1 107 ? 12.415 -10.214 -6.013 1.00 94.75 107 LEU A O 1
ATOM 871 N N . ARG A 1 108 ? 12.479 -12.333 -6.783 1.00 93.56 108 ARG A N 1
ATOM 872 C CA . ARG A 1 108 ? 11.083 -12.666 -6.456 1.00 93.56 108 ARG A CA 1
ATOM 873 C C . ARG A 1 108 ? 10.982 -14.018 -5.766 1.00 93.56 108 ARG A C 1
ATOM 875 O O . ARG A 1 108 ? 11.500 -15.010 -6.254 1.00 93.56 108 ARG A O 1
ATOM 882 N N . VAL A 1 109 ? 10.271 -14.060 -4.647 1.00 92.25 109 VAL A N 1
ATOM 883 C CA . VAL A 1 109 ? 10.011 -15.302 -3.913 1.00 92.25 109 VAL A CA 1
ATOM 884 C C . VAL A 1 109 ? 8.559 -15.689 -4.147 1.00 92.25 109 VAL A C 1
ATOM 886 O O . VAL A 1 109 ? 7.655 -14.938 -3.780 1.00 92.25 109 VAL A O 1
ATOM 889 N N . LEU A 1 110 ? 8.346 -16.840 -4.773 1.00 92.25 110 LEU A N 1
ATOM 890 C CA . LEU A 1 110 ? 7.035 -17.420 -5.012 1.00 92.25 110 LEU A CA 1
ATOM 891 C C . LEU A 1 110 ? 6.686 -18.355 -3.857 1.00 92.25 110 LEU A C 1
ATOM 893 O O . LEU A 1 110 ? 7.545 -18.984 -3.238 1.00 92.25 110 LEU A O 1
ATOM 897 N N . ARG A 1 111 ? 5.392 -18.471 -3.577 1.00 88.88 111 ARG A N 1
ATOM 898 C CA . ARG A 1 111 ? 4.876 -19.328 -2.508 1.00 88.88 111 ARG A CA 1
ATOM 899 C C . ARG A 1 111 ? 4.094 -20.480 -3.101 1.00 88.88 111 ARG A C 1
ATOM 901 O O . ARG A 1 111 ? 3.455 -20.303 -4.134 1.00 88.88 111 ARG A O 1
ATOM 908 N N . LYS A 1 112 ? 4.141 -21.640 -2.449 1.00 91.62 112 LYS A N 1
ATOM 909 C CA . LYS A 1 112 ? 3.279 -22.760 -2.825 1.00 91.62 112 LYS A CA 1
ATOM 910 C C . LYS A 1 112 ? 1.821 -22.338 -2.654 1.00 91.62 112 LYS A C 1
ATOM 912 O O . LYS A 1 112 ? 1.495 -21.637 -1.694 1.00 91.62 112 LYS A O 1
ATOM 917 N N . LYS A 1 113 ? 0.960 -22.766 -3.573 1.00 90.56 113 LYS A N 1
ATOM 918 C CA . LYS A 1 113 ? -0.481 -22.520 -3.453 1.00 90.56 113 LYS A CA 1
ATOM 919 C C . LYS A 1 113 ? -0.991 -23.043 -2.108 1.00 90.56 113 LYS A C 1
ATOM 921 O O . LYS A 1 113 ? -0.589 -24.122 -1.675 1.00 90.56 113 LYS A O 1
ATOM 926 N N . GLY A 1 114 ? -1.818 -22.251 -1.429 1.00 84.31 114 GLY A N 1
ATOM 927 C CA . GLY A 1 114 ? -2.382 -22.592 -0.117 1.00 84.31 114 GLY A CA 1
ATOM 928 C C . GLY A 1 114 ? -1.442 -22.448 1.091 1.00 84.31 114 GLY A C 1
ATOM 929 O O . GLY A 1 114 ? -1.874 -22.707 2.208 1.00 84.31 114 GLY A O 1
ATOM 930 N N . SER A 1 115 ? -0.181 -22.016 0.930 1.00 83.06 115 SER A N 1
ATOM 931 C CA . SER A 1 115 ? 0.739 -21.879 2.079 1.00 83.06 115 SER A CA 1
ATOM 932 C C . SER A 1 115 ? 0.485 -20.640 2.950 1.00 83.06 115 SER A C 1
ATOM 934 O O . SER A 1 115 ? 0.997 -20.548 4.060 1.00 83.06 115 SER A O 1
ATOM 936 N N . VAL A 1 116 ? -0.209 -19.637 2.413 1.00 73.06 116 VAL A N 1
ATOM 937 C CA . VAL A 1 116 ? -0.616 -18.384 3.069 1.00 73.06 116 VAL A CA 1
ATOM 938 C C . VAL A 1 116 ? -1.958 -17.989 2.456 1.00 73.06 116 VAL A C 1
ATOM 940 O O . VAL A 1 116 ? -2.218 -18.355 1.309 1.00 73.06 116 VAL A O 1
ATOM 943 N N . SER A 1 117 ? -2.783 -17.229 3.183 1.00 80.19 117 SER A N 1
ATOM 944 C CA . SER A 1 117 ? -3.998 -16.638 2.613 1.00 80.19 117 SER A CA 1
ATOM 945 C C . SER A 1 117 ? -3.698 -15.947 1.266 1.00 80.19 117 SER A C 1
ATOM 947 O O . SER A 1 117 ? -2.740 -15.161 1.194 1.00 80.19 117 SER A O 1
ATOM 949 N N . PRO A 1 118 ? -4.486 -16.221 0.205 1.00 81.12 118 PRO A N 1
ATOM 950 C CA . PRO A 1 118 ? -4.308 -15.592 -1.106 1.00 81.12 118 PRO A CA 1
ATOM 951 C C . PRO A 1 118 ? -4.478 -14.065 -1.052 1.00 81.12 118 PRO A C 1
ATOM 953 O O . PRO A 1 118 ? -3.949 -13.354 -1.906 1.00 81.12 118 PRO A O 1
ATOM 956 N N . ASP A 1 119 ? -5.123 -13.559 0.000 1.00 89.81 119 ASP A N 1
ATOM 957 C CA . ASP A 1 119 ? -5.397 -12.139 0.205 1.00 89.81 119 ASP A CA 1
ATOM 958 C C . ASP A 1 119 ? -4.226 -11.380 0.846 1.00 89.81 119 ASP A C 1
ATOM 960 O O . ASP A 1 119 ? -4.365 -10.200 1.147 1.00 89.81 119 ASP A O 1
ATOM 964 N N . MET A 1 120 ? -3.067 -12.015 1.072 1.00 94.44 120 MET A N 1
ATOM 965 C CA . MET A 1 120 ? -1.888 -11.362 1.658 1.00 94.44 120 MET A CA 1
ATOM 966 C C . MET A 1 120 ? -0.649 -11.473 0.779 1.00 94.44 120 MET A C 1
ATOM 968 O O . MET A 1 120 ? -0.303 -12.544 0.278 1.00 94.44 120 MET A O 1
ATOM 972 N N . VAL A 1 121 ? 0.122 -10.396 0.693 1.00 94.06 121 VAL A N 1
ATOM 973 C CA . VAL A 1 121 ? 1.413 -10.359 0.001 1.00 94.06 121 VAL A CA 1
ATOM 974 C C . VAL A 1 121 ? 2.579 -10.419 0.977 1.00 94.06 121 VAL A C 1
ATOM 976 O O . VAL A 1 121 ? 2.473 -10.009 2.131 1.00 94.06 121 VAL A O 1
ATOM 979 N N . ARG A 1 122 ? 3.709 -10.971 0.522 1.00 93.31 122 ARG A N 1
ATOM 980 C CA . ARG A 1 122 ? 4.930 -11.066 1.327 1.00 93.31 122 ARG A CA 1
ATOM 981 C C . ARG A 1 122 ? 5.823 -9.866 1.074 1.00 93.31 122 ARG A C 1
ATOM 983 O O . ARG A 1 122 ? 6.282 -9.663 -0.047 1.00 93.31 122 ARG A O 1
ATOM 990 N N . VAL A 1 123 ? 6.170 -9.174 2.148 1.00 94.81 123 VAL A N 1
ATOM 991 C CA . VAL A 1 123 ? 7.185 -8.126 2.137 1.00 94.81 123 VAL A CA 1
ATOM 992 C C . VAL A 1 123 ? 8.474 -8.718 2.717 1.00 94.81 123 VAL A C 1
ATOM 994 O O . VAL A 1 123 ? 8.460 -9.245 3.836 1.00 94.81 123 VAL A O 1
ATOM 997 N N . PRO A 1 124 ? 9.589 -8.730 1.964 1.00 92.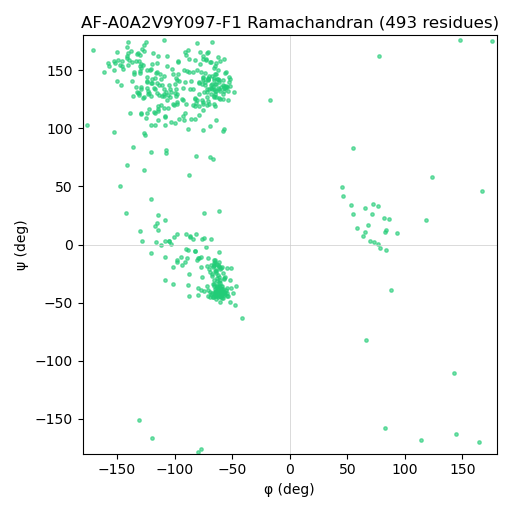81 124 PRO A N 1
ATOM 998 C CA . PRO A 1 124 ? 10.854 -9.250 2.462 1.00 92.81 124 PRO A CA 1
ATOM 999 C C . PRO A 1 124 ? 11.382 -8.379 3.606 1.00 92.81 124 PRO A C 1
ATOM 1001 O O . PRO A 1 124 ? 11.121 -7.180 3.675 1.00 92.81 124 PRO A O 1
ATOM 1004 N N . GLY A 1 125 ? 12.155 -8.994 4.500 1.00 92.38 125 GLY A N 1
ATOM 1005 C CA . GLY A 1 125 ? 12.833 -8.259 5.563 1.00 92.38 125 GLY A CA 1
ATOM 1006 C C . GLY A 1 125 ? 13.862 -7.285 4.991 1.00 92.38 125 GLY A C 1
ATOM 1007 O O . GLY A 1 125 ? 14.500 -7.571 3.976 1.00 92.38 125 GLY A O 1
ATOM 1008 N N . ALA A 1 126 ? 14.043 -6.149 5.658 1.00 91.50 126 ALA A N 1
ATOM 1009 C CA . ALA A 1 126 ? 14.961 -5.101 5.232 1.00 91.50 126 ALA A CA 1
ATOM 1010 C C . ALA A 1 126 ? 15.703 -4.496 6.427 1.00 91.50 126 ALA A C 1
ATOM 1012 O O . ALA A 1 126 ? 15.262 -4.574 7.576 1.00 91.50 126 ALA A O 1
ATOM 1013 N N . LYS A 1 127 ? 16.850 -3.872 6.149 1.00 90.75 127 LYS A N 1
ATOM 1014 C CA . LYS A 1 127 ? 17.507 -2.981 7.107 1.00 90.75 127 LYS A CA 1
ATOM 1015 C C . LYS A 1 127 ? 16.842 -1.609 7.011 1.00 90.75 127 LYS A C 1
ATOM 1017 O O . LYS A 1 127 ? 16.762 -1.050 5.923 1.00 90.75 127 LYS A O 1
ATOM 1022 N N . THR A 1 128 ? 16.389 -1.094 8.144 1.00 88.69 128 THR A N 1
ATOM 1023 C CA . THR A 1 128 ? 15.713 0.202 8.278 1.00 88.69 128 THR A CA 1
ATOM 1024 C C . THR A 1 128 ? 16.435 1.064 9.315 1.00 88.69 128 THR A C 1
ATOM 1026 O O . THR A 1 128 ? 17.331 0.580 10.015 1.00 88.69 128 THR A O 1
ATOM 1029 N N . ASP A 1 129 ? 16.015 2.318 9.467 1.00 84.31 129 ASP A N 1
ATOM 1030 C CA . ASP A 1 129 ? 16.570 3.244 10.466 1.00 84.31 129 ASP A CA 1
ATOM 1031 C C . ASP A 1 129 ? 16.288 2.822 11.916 1.00 84.31 129 ASP A C 1
ATOM 1033 O O . ASP A 1 129 ? 16.935 3.291 12.856 1.00 84.31 129 ASP A O 1
ATOM 1037 N N . ILE A 1 130 ? 15.342 1.903 12.113 1.00 86.94 130 ILE A N 1
ATOM 1038 C CA . ILE A 1 130 ? 15.009 1.339 13.423 1.00 86.94 130 ILE A CA 1
ATOM 1039 C C . ILE A 1 130 ? 15.632 -0.046 13.655 1.00 86.94 130 ILE A C 1
ATOM 1041 O O . ILE A 1 130 ? 15.347 -0.690 14.663 1.00 86.94 130 ILE A O 1
ATOM 1045 N N . GLY A 1 131 ? 16.486 -0.502 12.733 1.00 87.88 131 GLY A N 1
ATOM 1046 C CA . GLY A 1 131 ? 17.156 -1.797 12.786 1.00 87.88 131 GLY A CA 1
ATOM 1047 C C . GLY A 1 131 ? 16.721 -2.753 11.676 1.00 87.88 131 GLY A C 1
ATOM 1048 O O . GLY A 1 131 ? 16.094 -2.373 10.684 1.00 87.88 131 GLY A O 1
ATOM 1049 N N . LYS A 1 132 ? 17.108 -4.022 11.816 1.00 91.62 132 LYS A N 1
ATOM 1050 C CA . LYS A 1 132 ? 16.747 -5.080 10.868 1.00 91.62 132 LYS A CA 1
ATOM 1051 C C . LYS A 1 132 ? 15.337 -5.582 11.176 1.00 91.62 132 LYS A C 1
ATOM 1053 O O . LYS A 1 132 ? 15.097 -6.072 12.275 1.00 91.62 132 LYS A O 1
ATOM 1058 N N . LEU A 1 133 ? 14.440 -5.493 10.198 1.00 93.50 133 LEU A N 1
ATOM 1059 C CA . LEU A 1 133 ? 13.091 -6.047 10.274 1.00 93.50 133 LEU A CA 1
ATOM 1060 C C . LEU A 1 133 ? 13.024 -7.380 9.529 1.00 93.50 133 LEU A C 1
ATOM 1062 O O . LEU A 1 133 ? 13.605 -7.539 8.451 1.00 93.50 133 LEU A O 1
ATOM 1066 N N . SER A 1 134 ? 12.326 -8.346 10.123 1.00 93.94 134 SER A N 1
ATOM 1067 C CA . SER A 1 134 ? 12.031 -9.628 9.478 1.00 93.94 134 SER A CA 1
ATOM 1068 C C . SER A 1 134 ? 10.974 -9.449 8.388 1.00 93.94 134 SER A C 1
ATOM 1070 O O . SER A 1 134 ? 10.234 -8.468 8.379 1.00 93.94 134 SER A O 1
ATOM 1072 N N . GLY A 1 135 ? 10.905 -10.399 7.454 1.00 93.62 135 GLY A N 1
ATOM 1073 C CA . GLY A 1 135 ? 9.823 -10.410 6.471 1.00 93.62 135 GLY A CA 1
ATOM 1074 C C . GLY A 1 135 ? 8.472 -10.650 7.141 1.00 93.62 135 GLY A C 1
ATOM 1075 O O . GLY A 1 135 ? 8.387 -11.381 8.128 1.00 93.62 135 GLY A O 1
ATOM 1076 N N . PHE A 1 136 ? 7.426 -10.054 6.586 1.00 95.94 136 PHE A N 1
ATOM 1077 C CA . PHE A 1 136 ? 6.065 -10.123 7.107 1.00 95.94 136 PHE A CA 1
ATOM 1078 C C . PHE A 1 136 ? 5.065 -10.251 5.957 1.00 95.94 136 PHE A C 1
ATOM 1080 O O . PHE A 1 136 ? 5.426 -10.226 4.774 1.00 95.94 136 PHE A O 1
ATOM 1087 N N . LEU A 1 137 ? 3.805 -10.443 6.317 1.00 96.81 137 LEU A N 1
ATOM 1088 C CA . LEU A 1 137 ? 2.685 -10.488 5.396 1.00 96.81 137 LEU A CA 1
ATOM 1089 C C . LEU A 1 137 ? 1.814 -9.258 5.623 1.00 96.81 137 LEU A C 1
ATOM 1091 O O . LEU A 1 137 ? 1.623 -8.839 6.761 1.00 96.81 137 LEU A O 1
ATOM 1095 N N . ILE A 1 138 ? 1.267 -8.699 4.557 1.00 98.12 138 ILE A N 1
ATOM 1096 C CA . ILE A 1 138 ? 0.286 -7.614 4.631 1.00 98.12 138 ILE A CA 1
ATOM 1097 C C . ILE A 1 138 ? -0.842 -7.905 3.657 1.00 98.12 138 ILE A C 1
ATOM 1099 O O . ILE A 1 138 ? -0.604 -8.534 2.624 1.00 98.12 138 ILE A O 1
ATOM 1103 N N . ASP A 1 139 ? -2.059 -7.499 3.992 1.00 98.31 139 ASP A N 1
ATOM 1104 C CA . ASP A 1 139 ? -3.196 -7.673 3.101 1.00 98.31 139 ASP A CA 1
ATOM 1105 C C . ASP A 1 139 ? -2.922 -6.986 1.756 1.00 98.31 139 ASP A C 1
ATOM 1107 O O . ASP A 1 139 ? -2.396 -5.868 1.670 1.00 98.31 139 ASP A O 1
ATOM 1111 N N . LYS A 1 140 ? -3.244 -7.715 0.687 1.00 97.12 140 LYS A N 1
ATOM 1112 C CA . LYS A 1 140 ? -3.088 -7.292 -0.703 1.00 97.12 140 LYS A CA 1
ATOM 1113 C C . LYS A 1 140 ? -3.930 -6.049 -0.988 1.00 97.12 140 LYS A C 1
ATOM 1115 O O . LYS A 1 140 ? -3.474 -5.173 -1.716 1.00 97.12 140 LYS A O 1
ATOM 1120 N N . TYR A 1 141 ? -5.097 -5.980 -0.365 1.00 98.12 141 TYR A N 1
ATOM 1121 C CA . TYR A 1 141 ? -6.096 -4.924 -0.456 1.00 98.12 141 TYR A CA 1
ATOM 1122 C C . TYR A 1 141 ? -6.443 -4.420 0.950 1.00 98.12 141 TYR A C 1
ATOM 1124 O O . TYR A 1 141 ? -6.099 -5.067 1.941 1.00 98.12 141 TYR A O 1
ATOM 1132 N N . GLU A 1 142 ? -7.129 -3.290 1.049 1.00 98.75 142 GLU A N 1
ATOM 1133 C CA . GLU A 1 142 ? -7.819 -2.887 2.273 1.00 98.75 142 GLU A CA 1
ATOM 1134 C C . GLU A 1 142 ? -8.887 -3.921 2.662 1.00 98.75 142 GLU A C 1
ATOM 1136 O O . GLU A 1 142 ? -9.380 -4.691 1.831 1.00 98.75 142 GLU A O 1
ATOM 1141 N N . VAL A 1 143 ? -9.263 -3.939 3.943 1.00 98.81 143 VAL A N 1
ATOM 1142 C CA . VAL A 1 143 ? -10.360 -4.793 4.411 1.00 98.81 143 VAL A CA 1
ATOM 1143 C C . VAL A 1 143 ? -11.657 -4.334 3.753 1.00 98.81 143 VAL A C 1
ATOM 1145 O O . VAL A 1 14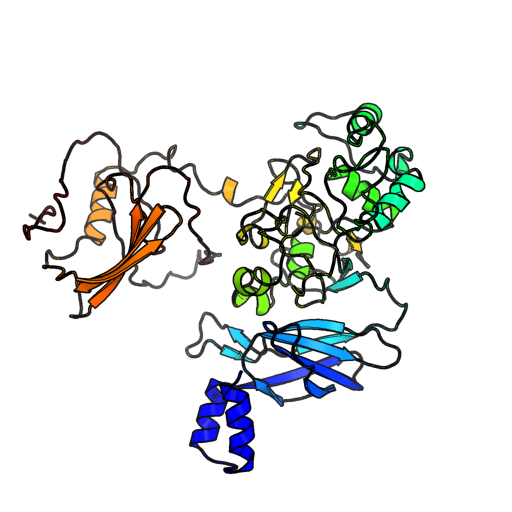3 ? -12.019 -3.164 3.824 1.00 98.81 143 VAL A O 1
ATOM 1148 N N . THR A 1 144 ? -12.369 -5.259 3.121 1.00 98.81 144 THR A N 1
ATOM 1149 C CA . THR A 1 144 ? -13.621 -4.969 2.407 1.00 98.81 144 THR A CA 1
ATOM 1150 C C . THR A 1 144 ? -14.828 -4.920 3.341 1.00 98.81 144 THR A C 1
ATOM 1152 O O . THR A 1 144 ? -14.829 -5.544 4.408 1.00 98.81 144 THR A O 1
ATOM 1155 N N . ASN A 1 145 ? -15.906 -4.259 2.914 1.00 98.81 145 ASN A N 1
ATOM 1156 C CA . ASN A 1 145 ? -17.189 -4.283 3.619 1.00 98.81 145 ASN A CA 1
ATOM 1157 C C . ASN A 1 145 ? -17.683 -5.717 3.859 1.00 98.81 145 ASN A C 1
ATOM 1159 O O . ASN A 1 145 ? -18.062 -6.061 4.977 1.00 98.81 145 ASN A O 1
ATOM 1163 N N . LYS A 1 146 ? -17.590 -6.593 2.851 1.00 98.50 146 LYS A N 1
ATOM 1164 C CA . LYS A 1 146 ? -17.961 -8.013 2.961 1.00 98.50 146 LYS A CA 1
ATOM 1165 C C . LYS A 1 146 ? -17.169 -8.755 4.034 1.00 98.50 146 LYS A C 1
ATOM 1167 O O . LYS A 1 146 ? -17.717 -9.602 4.738 1.00 98.50 146 LYS A O 1
ATOM 1172 N N . GLN A 1 147 ? -15.874 -8.478 4.153 1.00 98.56 147 GLN A N 1
ATOM 1173 C CA . GLN A 1 147 ? -15.037 -9.060 5.200 1.00 98.56 147 GLN A CA 1
ATOM 1174 C C . GLN A 1 147 ? -15.415 -8.505 6.579 1.00 98.56 147 GLN A C 1
ATOM 1176 O O . GLN A 1 147 ? -15.595 -9.282 7.517 1.00 98.56 147 GLN A O 1
ATOM 1181 N N . TYR A 1 148 ? -15.614 -7.190 6.693 1.00 98.81 148 TYR A N 1
ATOM 1182 C CA . TYR A 1 148 ? -15.997 -6.540 7.947 1.00 98.81 148 TYR A CA 1
ATOM 1183 C C . TYR A 1 148 ? -17.395 -6.954 8.434 1.00 98.81 148 TYR A C 1
ATOM 1185 O O . TYR A 1 148 ? -17.615 -7.140 9.629 1.00 98.81 148 TYR A O 1
ATOM 1193 N N . LYS A 1 149 ? -18.329 -7.214 7.514 1.00 98.62 149 LYS A N 1
ATOM 1194 C CA . LYS A 1 149 ? -19.666 -7.729 7.835 1.00 98.62 149 LYS A CA 1
ATOM 1195 C C . LYS A 1 149 ? -19.603 -9.060 8.577 1.00 98.62 149 LYS A C 1
ATOM 1197 O O . LYS A 1 149 ? -20.324 -9.243 9.550 1.00 98.62 149 LYS A O 1
ATOM 1202 N N . LYS A 1 150 ? -18.671 -9.948 8.209 1.00 98.50 150 LYS A N 1
ATOM 1203 C CA . LYS A 1 150 ? -18.458 -11.220 8.925 1.00 98.50 150 LYS A CA 1
ATOM 1204 C C . LYS A 1 150 ? -18.039 -11.004 10.379 1.00 98.50 150 LYS A C 1
ATOM 1206 O O . LYS A 1 150 ? -18.459 -11.773 11.238 1.00 98.50 150 LYS A O 1
ATOM 1211 N N . PHE A 1 151 ? -17.239 -9.974 10.662 1.00 98.62 151 PHE A N 1
ATOM 1212 C CA . PHE A 1 151 ? -16.877 -9.601 12.032 1.00 98.62 151 PHE A CA 1
ATOM 1213 C C . PHE A 1 151 ? -18.109 -9.149 12.825 1.00 98.62 151 PHE A C 1
ATOM 1215 O O . PHE A 1 151 ? -18.337 -9.643 13.927 1.00 98.62 151 PHE A O 1
ATOM 1222 N N . ILE A 1 152 ? -18.949 -8.287 12.245 1.00 98.44 152 ILE A N 1
ATOM 1223 C CA . ILE A 1 152 ? -20.202 -7.836 12.876 1.00 98.44 152 ILE A CA 1
ATOM 1224 C C . ILE A 1 152 ? -21.147 -9.014 13.136 1.00 98.44 152 ILE A C 1
ATOM 1226 O O . ILE A 1 152 ? -21.611 -9.191 14.266 1.00 98.44 152 ILE A O 1
ATOM 1230 N N . ASP A 1 153 ? -21.376 -9.851 12.124 1.00 98.25 153 ASP A N 1
ATOM 1231 C CA . ASP A 1 153 ? -22.305 -10.986 12.182 1.00 98.25 153 ASP A CA 1
ATOM 1232 C C . ASP A 1 153 ? -21.849 -12.060 13.172 1.00 98.25 153 ASP A C 1
ATOM 1234 O O . ASP A 1 153 ? -22.674 -12.679 13.843 1.00 98.25 153 ASP A O 1
ATOM 1238 N N . SER A 1 154 ? -20.534 -12.204 13.357 1.00 98.25 154 SER A N 1
ATOM 1239 C CA . SER A 1 154 ? -19.941 -13.068 14.388 1.00 98.25 154 SER A CA 1
ATOM 1240 C C . SER A 1 154 ? -20.014 -12.465 15.798 1.00 98.25 154 SER A C 1
ATOM 1242 O O . SER A 1 154 ? -19.483 -13.037 16.743 1.00 98.25 154 SER A O 1
ATOM 1244 N N . GLY A 1 155 ? -20.665 -11.309 15.969 1.00 97.69 155 GLY A N 1
ATOM 1245 C CA . GLY A 1 155 ? -20.801 -10.636 17.257 1.00 97.69 155 GLY A CA 1
ATOM 1246 C C . GLY A 1 155 ? -19.592 -9.795 17.658 1.00 97.69 155 GLY A C 1
ATOM 1247 O O . GLY A 1 155 ? -19.445 -9.502 18.840 1.00 97.69 155 GLY A O 1
ATOM 1248 N N . GLY A 1 156 ? -18.769 -9.350 16.707 1.00 98.00 156 GLY A N 1
ATOM 1249 C CA . GLY A 1 156 ? -17.531 -8.606 16.952 1.00 98.00 156 GLY A CA 1
ATOM 1250 C C . GLY A 1 156 ? -17.662 -7.397 17.885 1.00 98.00 156 GLY A C 1
ATOM 1251 O O . GLY A 1 156 ? -16.808 -7.186 18.740 1.00 98.00 156 GLY A O 1
ATOM 1252 N N . TYR A 1 157 ? -18.767 -6.649 17.803 1.00 98.12 157 TYR A N 1
ATOM 1253 C CA . TYR A 1 157 ? -19.064 -5.511 18.696 1.00 98.12 157 TYR A CA 1
ATOM 1254 C C . TYR A 1 157 ? -19.615 -5.906 20.077 1.00 98.12 157 TYR A C 1
ATOM 1256 O O . TYR A 1 157 ? -19.722 -5.072 20.972 1.00 98.12 157 TYR A O 1
ATOM 1264 N N . ARG A 1 158 ? -19.995 -7.172 20.268 1.00 97.31 158 ARG A N 1
ATOM 1265 C CA . ARG A 1 158 ? -20.535 -7.710 21.530 1.00 97.31 158 ARG A CA 1
ATOM 1266 C C . ARG A 1 158 ? -19.491 -8.497 22.316 1.00 97.31 158 ARG A C 1
ATOM 1268 O O . ARG A 1 158 ? -19.654 -8.690 23.518 1.00 97.31 158 ARG A O 1
ATOM 1275 N N . ASP A 1 159 ? -18.425 -8.928 21.654 1.00 97.38 159 ASP A N 1
ATOM 1276 C CA . ASP A 1 159 ? -17.401 -9.765 22.249 1.00 97.38 159 ASP A CA 1
ATOM 1277 C C . ASP A 1 159 ? -16.170 -8.956 22.673 1.00 97.38 159 ASP A C 1
ATOM 1279 O O . ASP A 1 159 ? -15.327 -8.581 21.856 1.00 97.38 159 ASP A O 1
ATOM 1283 N N . LYS A 1 160 ? -16.042 -8.729 23.987 1.00 97.00 160 LYS A N 1
ATOM 1284 C CA . LYS A 1 160 ? -14.927 -7.984 24.596 1.00 97.00 160 LYS A CA 1
ATOM 1285 C C . LYS A 1 160 ? -13.559 -8.611 24.305 1.00 97.00 160 LYS A C 1
ATOM 1287 O O . LYS A 1 160 ? -12.550 -7.919 24.432 1.00 97.00 160 LYS A O 1
ATOM 1292 N N . GLN A 1 161 ? -13.486 -9.889 23.914 1.00 97.56 161 GLN A N 1
ATOM 1293 C CA . GLN A 1 161 ? -12.207 -10.556 23.690 1.00 97.56 161 GLN A CA 1
ATOM 1294 C C . GLN A 1 161 ? -11.396 -9.920 22.558 1.00 97.56 161 GLN A C 1
ATOM 1296 O O . GLN A 1 161 ? -10.171 -9.952 22.628 1.00 97.56 161 GLN A O 1
ATOM 1301 N N . TYR A 1 162 ? -12.041 -9.317 21.557 1.00 98.12 162 TYR A N 1
ATOM 1302 C CA . TYR A 1 162 ? -11.350 -8.696 20.422 1.00 98.12 162 TYR A CA 1
ATOM 1303 C C . TYR A 1 162 ? -10.812 -7.300 20.730 1.00 98.12 162 TYR A C 1
ATOM 1305 O O . TYR A 1 162 ? -9.977 -6.770 20.007 1.00 98.12 162 TYR A O 1
ATOM 1313 N N . TRP A 1 163 ? -11.232 -6.694 21.834 1.00 98.12 163 TRP A N 1
ATOM 1314 C CA . TRP A 1 163 ? -10.965 -5.289 22.090 1.00 98.12 163 TRP A CA 1
ATOM 1315 C C . TRP A 1 163 ? -9.918 -5.131 23.180 1.00 98.12 163 TRP A C 1
ATOM 1317 O O . TRP A 1 163 ? -10.201 -4.919 24.357 1.00 98.12 163 TRP A O 1
ATOM 1327 N N . LYS A 1 164 ? -8.662 -5.266 22.756 1.00 97.19 164 LYS A N 1
ATOM 1328 C CA . LYS A 1 164 ? -7.495 -5.343 23.644 1.00 97.19 164 LYS A CA 1
ATOM 1329 C C . LYS A 1 164 ? -6.975 -3.990 24.135 1.00 97.19 164 LYS A C 1
ATOM 1331 O O . LYS A 1 164 ? -6.045 -3.946 24.939 1.00 97.19 164 LYS A O 1
ATOM 1336 N N . HIS A 1 165 ? -7.526 -2.884 23.644 1.00 96.00 165 HIS A N 1
ATOM 1337 C CA . HIS A 1 165 ? -6.988 -1.546 23.878 1.00 96.00 165 HIS A CA 1
ATOM 1338 C C . HIS A 1 165 ? -7.946 -0.678 24.691 1.00 96.00 165 HIS A C 1
ATOM 1340 O O . HIS A 1 165 ? -9.144 -0.652 24.433 1.00 96.00 165 HIS A O 1
ATOM 1346 N N . GLN A 1 166 ? -7.398 0.090 25.637 1.00 95.62 166 GLN A N 1
ATOM 1347 C CA . GLN A 1 166 ? -8.165 1.084 26.384 1.00 95.62 166 GLN A CA 1
ATOM 1348 C C . GLN A 1 166 ? -8.663 2.195 25.451 1.00 95.62 166 GLN A C 1
ATOM 1350 O O . GLN A 1 166 ? -7.870 2.797 24.717 1.00 95.62 166 GLN A O 1
ATOM 1355 N N . PHE A 1 167 ? -9.959 2.493 25.526 1.00 97.75 167 PHE A N 1
ATOM 1356 C CA . PHE A 1 167 ? -10.569 3.601 24.800 1.00 97.75 167 PHE A CA 1
ATOM 1357 C C . PHE A 1 167 ? -10.165 4.941 25.393 1.00 97.75 167 PHE A C 1
ATOM 1359 O O . PHE A 1 167 ? -10.270 5.152 26.603 1.00 97.75 167 PHE A O 1
ATOM 1366 N N . LEU A 1 168 ? -9.731 5.841 24.519 1.00 94.94 168 LEU A N 1
ATOM 1367 C CA . LEU A 1 168 ? -9.380 7.214 24.831 1.00 94.94 168 LEU A CA 1
ATOM 1368 C C . LEU A 1 168 ? -10.148 8.130 23.883 1.00 94.94 168 LEU A C 1
ATOM 1370 O O . LEU A 1 168 ? -10.032 7.986 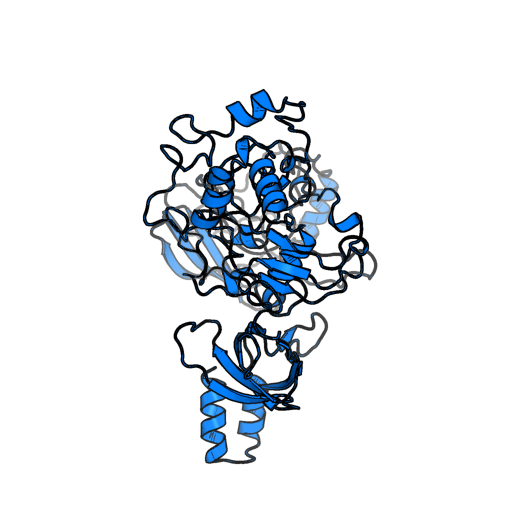22.669 1.00 94.94 168 LEU A O 1
ATOM 1374 N N . ASP A 1 169 ? -10.880 9.078 24.449 1.00 91.62 169 ASP A N 1
ATOM 1375 C CA . ASP A 1 169 ? -11.571 10.148 23.733 1.00 91.62 169 ASP A CA 1
ATOM 1376 C C . ASP A 1 169 ? -11.056 11.478 24.286 1.00 91.62 169 ASP A C 1
ATOM 1378 O O . ASP A 1 169 ? -11.125 11.711 25.495 1.00 91.62 169 ASP A O 1
ATOM 1382 N N . ASP A 1 170 ? -10.398 12.275 23.442 1.00 87.19 170 ASP A N 1
ATOM 1383 C CA . ASP A 1 170 ? -9.616 13.452 23.852 1.00 87.19 170 ASP A CA 1
ATOM 1384 C C . ASP A 1 170 ? -8.707 13.192 25.069 1.00 87.19 170 ASP A C 1
ATOM 1386 O O . ASP A 1 170 ? -8.702 13.920 26.066 1.00 87.19 170 ASP A O 1
ATOM 1390 N N . SER A 1 171 ? -7.938 12.099 25.000 1.00 85.94 171 SER A N 1
ATOM 1391 C CA . SER A 1 171 ? -7.019 11.630 26.053 1.00 85.94 171 SER A CA 1
ATOM 1392 C C . SER A 1 171 ? -7.680 11.215 27.375 1.00 85.94 171 SER A C 1
ATOM 1394 O O . SER A 1 171 ? -6.977 10.899 28.336 1.00 85.94 171 SER A O 1
ATOM 1396 N N . LYS A 1 172 ? -9.014 11.158 27.446 1.00 92.56 172 LYS A N 1
ATOM 1397 C CA . LYS A 1 172 ? -9.750 10.679 28.622 1.00 92.56 172 LYS A CA 1
ATOM 1398 C C . LYS A 1 172 ? -10.165 9.231 28.429 1.00 92.56 172 LYS A C 1
ATOM 1400 O O . LYS A 1 172 ? -10.701 8.868 27.386 1.00 92.56 172 LYS A O 1
ATOM 1405 N N . ALA A 1 173 ? -9.943 8.413 29.454 1.00 96.12 173 ALA A N 1
ATOM 1406 C CA . ALA A 1 173 ? -10.384 7.026 29.445 1.00 96.12 173 ALA A CA 1
ATOM 1407 C C . ALA A 1 173 ? -11.912 6.940 29.337 1.00 96.12 173 ALA A C 1
ATOM 1409 O O . ALA A 1 173 ? -12.639 7.634 30.052 1.00 96.12 173 ALA A O 1
ATOM 1410 N N . VAL A 1 174 ? -12.384 6.063 28.456 1.00 96.44 174 VAL A N 1
ATOM 1411 C CA . VAL A 1 174 ? -13.807 5.821 28.218 1.00 96.44 174 VAL A CA 1
ATOM 1412 C C . VAL A 1 174 ? -14.125 4.363 28.529 1.00 96.44 174 VAL A C 1
ATOM 1414 O O . VAL A 1 174 ? -13.312 3.473 28.270 1.00 96.44 174 VAL A O 1
ATOM 1417 N N . THR A 1 175 ? -15.297 4.105 29.110 1.00 96.88 175 THR A N 1
ATOM 1418 C CA . THR A 1 175 ? -15.739 2.732 29.376 1.00 96.88 175 THR A CA 1
ATOM 1419 C C . THR A 1 175 ? -16.062 2.002 28.077 1.00 96.88 175 THR A C 1
ATOM 1421 O O . THR A 1 175 ? -16.385 2.616 27.057 1.00 96.88 175 THR A O 1
ATOM 1424 N N . TRP A 1 176 ? -16.013 0.673 28.142 1.00 96.38 176 TRP A N 1
ATOM 1425 C CA . TRP A 1 176 ? -16.424 -0.207 27.054 1.00 96.38 176 TRP A CA 1
ATOM 1426 C C . TRP A 1 176 ? -17.829 0.127 26.550 1.00 96.38 176 TRP A C 1
ATOM 1428 O O . TRP A 1 176 ? -18.050 0.309 25.358 1.00 96.38 176 TRP A O 1
ATOM 1438 N N . GLU A 1 177 ? -18.772 0.254 27.478 1.00 96.56 177 GLU A N 1
ATOM 1439 C CA . GLU A 1 177 ? -20.188 0.457 27.192 1.00 96.56 177 GLU A CA 1
ATOM 1440 C C . GLU A 1 177 ? -20.418 1.795 26.479 1.00 96.56 177 GLU A C 1
ATOM 1442 O O . GLU A 1 177 ? -21.175 1.859 25.512 1.00 96.56 177 GLU A O 1
ATOM 1447 N N . LYS A 1 178 ? -19.705 2.852 26.893 1.00 96.75 178 LYS A N 1
ATOM 1448 C CA . LYS A 1 178 ? -19.787 4.165 26.247 1.00 96.75 178 LYS A CA 1
ATOM 1449 C C . LYS A 1 178 ? -19.117 4.178 24.868 1.00 96.75 178 LYS A C 1
ATOM 1451 O O . LYS A 1 178 ? -19.633 4.840 23.974 1.00 96.75 178 LYS A O 1
ATOM 1456 N N . ALA A 1 179 ? -18.014 3.450 24.679 1.00 96.88 179 ALA A N 1
ATOM 1457 C CA . ALA A 1 179 ? -17.392 3.306 23.362 1.00 96.88 179 ALA A CA 1
ATOM 1458 C C . ALA A 1 179 ? -18.293 2.523 22.392 1.00 96.88 179 ALA A C 1
ATOM 1460 O O . ALA A 1 179 ? -18.522 2.961 21.272 1.00 96.88 179 ALA A O 1
ATOM 1461 N N . MET A 1 180 ? -18.883 1.405 22.826 1.00 97.75 180 MET A N 1
ATOM 1462 C CA . MET A 1 180 ? -19.798 0.639 21.968 1.00 97.75 180 MET A CA 1
ATOM 1463 C C . MET A 1 180 ? -21.050 1.437 21.597 1.00 97.75 180 MET A C 1
ATOM 1465 O O . MET A 1 180 ? -21.519 1.335 20.469 1.00 97.75 180 MET A O 1
ATOM 1469 N N . ALA A 1 181 ? -21.558 2.270 22.510 1.00 97.06 181 ALA A N 1
ATOM 1470 C CA . ALA A 1 181 ? -22.683 3.158 22.227 1.00 97.06 181 ALA A CA 1
ATOM 1471 C C . ALA A 1 181 ? -22.363 4.239 21.175 1.00 97.06 181 ALA A C 1
ATOM 1473 O O . ALA A 1 181 ? -23.287 4.751 20.548 1.00 97.06 181 ALA A O 1
ATOM 1474 N N . SER A 1 182 ? -21.087 4.595 20.967 1.00 96.81 182 SER A N 1
ATOM 1475 C CA . SER A 1 182 ? -20.677 5.540 19.918 1.00 96.81 182 SER A CA 1
ATOM 1476 C C . SER A 1 182 ? -20.273 4.865 18.604 1.00 96.81 182 SER A C 1
ATOM 1478 O O . SER A 1 182 ? -20.263 5.519 17.557 1.00 96.81 182 SER A O 1
ATOM 1480 N N . PHE A 1 183 ? -19.979 3.563 18.616 1.00 98.31 183 PHE A N 1
ATOM 1481 C CA . PHE A 1 183 ? -19.638 2.803 17.413 1.00 98.31 183 PHE A CA 1
ATOM 1482 C C . PHE A 1 183 ? -20.866 2.235 16.702 1.00 98.31 183 PHE A C 1
ATOM 1484 O O . PHE A 1 183 ? -21.022 1.025 16.520 1.00 98.31 183 PHE A O 1
ATOM 1491 N N . VAL A 1 184 ? -21.736 3.150 16.292 1.00 98.56 184 VAL A N 1
ATOM 1492 C CA . VAL A 1 184 ? -22.977 2.846 15.585 1.00 98.56 184 VAL A CA 1
ATOM 1493 C C . VAL A 1 184 ? -22.983 3.400 14.164 1.00 98.56 184 VAL A C 1
ATOM 1495 O O . VAL A 1 184 ? -22.260 4.346 13.842 1.00 98.56 184 VAL A O 1
ATOM 1498 N N . ASP A 1 185 ? -23.795 2.791 13.318 1.00 98.25 185 ASP A N 1
ATOM 1499 C CA . ASP A 1 185 ? -24.103 3.227 11.969 1.00 98.25 185 ASP A CA 1
ATOM 1500 C C . ASP A 1 185 ? -25.105 4.397 11.975 1.00 98.25 185 ASP A C 1
ATOM 1502 O O . ASP A 1 185 ? -25.523 4.888 13.028 1.00 98.25 185 ASP A O 1
ATOM 1506 N N . GLN A 1 186 ? -25.535 4.844 10.794 1.00 97.62 186 GLN A N 1
ATOM 1507 C CA . GLN A 1 186 ? -26.452 5.987 10.657 1.00 97.62 186 GLN A CA 1
ATOM 1508 C C . GLN A 1 186 ? -27.850 5.744 11.254 1.00 97.62 186 GLN A C 1
ATOM 1510 O O . GLN A 1 186 ? -28.619 6.686 11.432 1.00 97.62 186 GLN A O 1
ATOM 1515 N N . THR A 1 187 ? -28.187 4.492 11.565 1.00 97.44 187 THR A N 1
ATOM 1516 C CA . THR A 1 187 ? -29.466 4.076 12.156 1.00 97.44 187 THR A CA 1
ATOM 1517 C C . THR A 1 187 ? -29.354 3.729 13.642 1.00 97.44 187 THR A C 1
ATOM 1519 O O . THR A 1 187 ? -30.340 3.313 14.249 1.00 97.44 187 THR A O 1
ATOM 1522 N N . GLY A 1 188 ? -28.169 3.890 14.242 1.00 97.12 188 GLY A N 1
ATOM 1523 C CA . GLY A 1 188 ? -27.918 3.565 15.644 1.00 97.12 188 GLY A CA 1
ATOM 1524 C C . GLY A 1 188 ? -27.622 2.085 15.912 1.00 97.12 188 GLY A C 1
ATOM 1525 O O . GLY A 1 188 ? -27.599 1.674 17.072 1.00 97.12 188 GLY A O 1
ATOM 1526 N N . ARG A 1 189 ? -27.391 1.264 14.879 1.00 97.38 189 ARG A N 1
ATOM 1527 C CA . ARG A 1 189 ? -26.994 -0.146 15.040 1.00 97.38 189 ARG A CA 1
ATOM 1528 C C . ARG A 1 189 ? -25.471 -0.274 15.107 1.00 97.38 189 ARG A C 1
ATOM 1530 O O . ARG A 1 189 ? -24.794 0.513 14.461 1.00 97.38 189 ARG A O 1
ATOM 1537 N N . PRO A 1 190 ? -24.900 -1.256 15.825 1.00 97.38 190 PRO A N 1
ATOM 1538 C CA . PRO A 1 190 ? -23.450 -1.450 15.844 1.00 97.38 190 PRO A CA 1
ATOM 1539 C C . PRO A 1 190 ? -22.878 -1.689 14.440 1.00 97.38 190 PRO A C 1
ATOM 1541 O O . PRO A 1 190 ? -23.365 -2.561 13.720 1.00 97.38 190 PRO A O 1
ATOM 1544 N N . GLY A 1 191 ? -21.840 -0.941 14.068 1.00 97.81 191 GLY A N 1
ATOM 1545 C CA . GLY A 1 191 ? -21.205 -1.042 12.751 1.00 97.81 191 GLY A CA 1
ATOM 1546 C C . GLY A 1 191 ? -20.637 0.291 12.251 1.00 97.81 191 GLY A C 1
ATOM 1547 O O . GLY A 1 191 ? -20.805 1.306 12.931 1.00 97.81 191 GLY A O 1
ATOM 1548 N N . PRO A 1 192 ? -19.956 0.305 11.088 1.00 98.62 192 PRO A N 1
ATOM 1549 C CA . PRO A 1 192 ? -19.315 1.488 10.511 1.00 98.62 192 PRO A CA 1
ATOM 1550 C C . PRO A 1 192 ? -20.247 2.697 10.365 1.00 98.62 192 PRO A C 1
ATOM 1552 O O . PRO A 1 192 ? -21.411 2.561 10.001 1.00 98.62 192 PRO A O 1
ATOM 1555 N N . ALA A 1 193 ? -19.721 3.907 10.565 1.00 98.44 193 ALA A N 1
ATOM 1556 C CA . ALA A 1 193 ? -20.494 5.155 10.490 1.00 98.44 193 ALA A CA 1
ATOM 1557 C C . ALA A 1 193 ? -21.051 5.463 9.081 1.00 98.44 193 ALA A C 1
ATOM 1559 O O . ALA A 1 193 ? -21.912 6.326 8.910 1.00 98.44 193 ALA A O 1
ATOM 1560 N N . THR A 1 194 ? -20.544 4.781 8.054 1.00 97.62 194 THR A N 1
ATOM 1561 C CA . THR A 1 194 ? -20.988 4.904 6.657 1.00 97.62 194 THR A CA 1
ATOM 1562 C C . THR A 1 194 ? -22.132 3.958 6.299 1.00 97.62 194 THR A C 1
ATOM 1564 O O . THR A 1 194 ? -22.720 4.109 5.231 1.00 97.62 194 THR A O 1
ATOM 1567 N N . TRP A 1 195 ? -22.445 2.996 7.166 1.00 98.19 195 TRP A N 1
ATOM 1568 C CA . TRP A 1 195 ? -23.455 1.969 6.929 1.00 98.19 195 TRP A CA 1
ATOM 1569 C C . TRP A 1 195 ? -24.848 2.420 7.380 1.00 98.19 195 TRP A C 1
ATOM 1571 O O . TRP A 1 195 ? -25.008 3.428 8.080 1.00 98.19 195 TRP A O 1
ATOM 1581 N N . GLN A 1 196 ? -25.864 1.665 6.966 1.00 97.31 196 GLN A N 1
ATOM 1582 C CA . GLN A 1 196 ? -27.259 1.879 7.344 1.00 97.31 196 GLN A CA 1
ATOM 1583 C C . GLN A 1 196 ? -27.930 0.546 7.664 1.00 97.31 196 GLN A C 1
ATOM 1585 O O . GLN A 1 196 ? -27.728 -0.449 6.974 1.00 97.31 196 GLN A O 1
ATOM 1590 N N . ALA A 1 197 ? -28.775 0.533 8.694 1.00 95.38 197 ALA A N 1
ATOM 1591 C CA . ALA A 1 197 ? -29.547 -0.632 9.112 1.00 95.38 197 ALA A CA 1
ATOM 1592 C C . ALA A 1 197 ? -28.702 -1.895 9.401 1.00 95.38 197 ALA A C 1
ATOM 1594 O O . ALA A 1 197 ? -29.229 -3.009 9.400 1.00 95.38 197 ALA A O 1
ATOM 1595 N N . GLY A 1 198 ? -27.433 -1.724 9.772 1.00 94.56 198 GLY A N 1
ATOM 1596 C CA . GLY A 1 198 ? -26.479 -2.789 10.071 1.00 94.56 198 GLY A CA 1
ATOM 1597 C C . GLY A 1 198 ? -25.790 -3.374 8.839 1.00 94.56 198 GLY A C 1
ATOM 1598 O O . GLY A 1 198 ? -25.167 -4.430 8.962 1.00 94.56 198 GLY A O 1
ATOM 1599 N N . ASP A 1 199 ? -25.897 -2.727 7.675 1.00 97.56 199 ASP A N 1
ATOM 1600 C CA . ASP A 1 199 ? -25.315 -3.222 6.429 1.00 97.56 199 ASP A CA 1
ATOM 1601 C C . ASP A 1 199 ? -24.712 -2.122 5.542 1.00 97.56 199 ASP A C 1
ATOM 1603 O O . ASP A 1 199 ? -24.985 -0.926 5.693 1.00 97.56 199 ASP A O 1
ATOM 1607 N N . TYR A 1 200 ? -23.866 -2.550 4.608 1.00 97.06 200 TYR A N 1
ATOM 1608 C CA . TYR A 1 200 ? -23.327 -1.709 3.542 1.00 97.06 200 TYR A CA 1
ATOM 1609 C C . TYR A 1 200 ? -24.272 -1.704 2.327 1.00 97.06 200 TYR A C 1
ATOM 1611 O O . TYR A 1 200 ? -25.075 -2.623 2.166 1.00 97.06 200 TYR A O 1
ATOM 1619 N N . PRO A 1 201 ? -24.186 -0.700 1.433 1.00 94.94 201 PRO A N 1
ATOM 1620 C CA . PRO A 1 201 ? -24.920 -0.738 0.168 1.00 94.94 201 PRO A CA 1
ATOM 1621 C C . PRO A 1 201 ? -24.557 -1.993 -0.638 1.00 94.94 201 PRO A C 1
ATOM 1623 O O . PRO A 1 201 ? -23.375 -2.258 -0.814 1.00 94.94 201 PRO A O 1
ATOM 1626 N N . GLU A 1 202 ? -25.539 -2.733 -1.159 1.00 91.44 202 GLU A N 1
ATOM 1627 C CA . GLU A 1 202 ? -25.356 -4.073 -1.761 1.00 91.44 202 GLU A CA 1
ATOM 1628 C C . GLU A 1 202 ? -24.207 -4.153 -2.789 1.00 91.44 202 GLU A C 1
ATOM 1630 O O . GLU A 1 202 ? -23.371 -5.055 -2.735 1.00 91.44 202 GLU A O 1
ATOM 1635 N N . GLU A 1 203 ? -24.080 -3.135 -3.642 1.00 95.81 203 GLU A N 1
ATOM 1636 C CA . GLU A 1 203 ? -23.045 -3.019 -4.685 1.00 95.81 203 GLU A CA 1
ATOM 1637 C C . GLU A 1 203 ? -21.630 -2.711 -4.153 1.00 95.81 203 GLU A C 1
ATOM 1639 O O . GLU A 1 203 ? -20.671 -2.589 -4.915 1.00 95.81 203 GLU A O 1
ATOM 1644 N N . GLN A 1 204 ? -21.476 -2.535 -2.839 1.00 97.62 204 GLN A N 1
ATOM 1645 C CA . GLN A 1 204 ? -20.226 -2.139 -2.189 1.00 97.62 204 GLN A CA 1
ATOM 1646 C C . GLN A 1 204 ? -19.573 -3.271 -1.392 1.00 97.62 204 GLN A C 1
ATOM 1648 O O . GLN A 1 204 ? -18.742 -3.004 -0.522 1.00 97.62 204 GLN A O 1
ATOM 1653 N N . SER A 1 205 ? -19.895 -4.535 -1.690 1.00 98.19 205 SER A N 1
ATOM 1654 C CA . SER A 1 205 ? -19.310 -5.691 -0.993 1.00 98.19 205 SER A CA 1
ATOM 1655 C C . SER A 1 205 ? -17.785 -5.691 -1.023 1.00 98.19 205 SER A C 1
ATOM 1657 O O . SER A 1 205 ? -17.148 -5.943 0.001 1.00 98.19 205 SER A O 1
ATOM 1659 N N . ASP A 1 206 ? -17.217 -5.352 -2.179 1.00 98.31 206 ASP A N 1
ATOM 1660 C CA . ASP A 1 206 ? -15.776 -5.382 -2.433 1.00 98.31 206 ASP A CA 1
ATOM 1661 C C . ASP A 1 206 ? -15.127 -3.996 -2.274 1.00 98.31 206 ASP A C 1
ATOM 1663 O O . ASP A 1 206 ? -13.959 -3.806 -2.599 1.00 98.31 206 ASP A O 1
ATOM 1667 N N . PHE A 1 207 ? -15.863 -3.007 -1.764 1.00 98.75 207 PHE A N 1
ATOM 1668 C CA . PHE A 1 207 ? -15.312 -1.694 -1.426 1.00 98.75 207 PHE A CA 1
ATOM 1669 C C . PHE A 1 207 ? -14.607 -1.775 -0.069 1.00 98.75 207 PHE A C 1
ATOM 1671 O O . PHE A 1 207 ? -15.015 -2.582 0.776 1.00 98.75 207 PHE A O 1
ATOM 1678 N N . PRO A 1 208 ? -13.568 -0.956 0.173 1.00 98.81 208 PRO A N 1
ATOM 1679 C CA . PRO A 1 208 ? -12.940 -0.889 1.483 1.00 98.81 208 PRO A CA 1
ATOM 1680 C C . PRO A 1 208 ? -13.971 -0.465 2.531 1.00 98.81 208 PRO A C 1
ATOM 1682 O O . PRO A 1 208 ? -14.733 0.483 2.318 1.00 98.81 208 PRO A O 1
ATOM 1685 N N . VAL A 1 209 ? -13.972 -1.132 3.683 1.00 98.88 209 VAL A N 1
ATOM 1686 C CA . VAL A 1 209 ? -14.727 -0.638 4.832 1.00 98.88 209 VAL A CA 1
ATOM 1687 C C . VAL A 1 209 ? -14.135 0.697 5.275 1.00 98.88 209 VAL A C 1
ATOM 1689 O O . VAL A 1 209 ? -12.917 0.846 5.413 1.00 98.88 209 VAL A O 1
ATOM 1692 N N . SER A 1 210 ? -15.000 1.682 5.493 1.00 98.50 210 SER A N 1
ATOM 1693 C CA . SER A 1 210 ? -14.604 3.007 5.956 1.00 98.50 210 SER A CA 1
ATOM 1694 C C . SER A 1 210 ? -15.595 3.573 6.964 1.00 98.50 210 SER A C 1
ATOM 1696 O O . SER A 1 210 ? -16.671 3.016 7.175 1.00 98.50 210 SER A O 1
ATOM 1698 N N . GLY A 1 211 ? -15.250 4.686 7.610 1.00 98.44 211 GLY A N 1
ATOM 1699 C CA . GLY A 1 211 ? -16.080 5.224 8.688 1.00 98.44 211 GLY A CA 1
ATOM 1700 C C . GLY A 1 211 ? -15.919 4.439 9.984 1.00 98.44 211 GLY A C 1
ATOM 1701 O O . GLY A 1 211 ? -16.879 4.272 10.734 1.00 98.44 211 GLY A O 1
ATOM 1702 N N . ILE A 1 212 ? -14.714 3.925 10.222 1.00 98.75 212 ILE A N 1
ATOM 1703 C CA . ILE A 1 212 ? -14.370 3.176 11.426 1.00 98.75 212 ILE A CA 1
ATOM 1704 C C . ILE A 1 212 ? -13.217 3.845 12.172 1.00 98.75 212 ILE A C 1
ATOM 1706 O O . ILE A 1 212 ? -12.336 4.483 11.587 1.00 98.75 212 ILE A O 1
ATOM 1710 N N . SER A 1 213 ? -13.228 3.663 13.483 1.00 98.81 213 SER A N 1
ATOM 1711 C CA . SER A 1 213 ? -12.202 4.127 14.403 1.00 98.81 213 SER A CA 1
ATOM 1712 C C . SER A 1 213 ? -10.970 3.226 14.359 1.00 98.81 213 SER A C 1
ATOM 1714 O O . SER A 1 213 ? -11.008 2.088 13.878 1.00 98.81 213 SER A O 1
ATOM 1716 N N . TRP A 1 214 ? -9.867 3.705 14.933 1.00 98.81 214 TRP A N 1
ATOM 1717 C CA . TRP A 1 214 ? -8.671 2.882 15.107 1.00 98.81 214 TRP A CA 1
ATOM 1718 C C . TRP A 1 214 ? -8.961 1.647 15.972 1.00 98.81 214 TRP A C 1
ATOM 1720 O O . TRP A 1 214 ? -8.428 0.566 15.724 1.00 98.81 214 TRP A O 1
ATOM 1730 N N . TYR A 1 215 ? -9.828 1.793 16.979 1.00 98.81 215 TYR A N 1
ATOM 1731 C CA . TYR A 1 215 ? -10.202 0.696 17.867 1.00 98.81 215 TYR A CA 1
ATOM 1732 C C . TYR A 1 215 ? -11.015 -0.386 17.158 1.00 98.81 215 TYR A C 1
ATOM 1734 O O . TYR A 1 215 ? -10.748 -1.567 17.356 1.00 98.81 215 TYR A O 1
ATOM 1742 N N . GLU A 1 216 ? -11.963 0.011 16.310 1.00 98.88 216 GLU A N 1
ATOM 1743 C CA . GLU A 1 216 ? -12.740 -0.898 15.460 1.00 98.88 216 GLU A CA 1
ATOM 1744 C C . GLU A 1 216 ? -11.844 -1.662 14.472 1.00 98.88 216 GLU A C 1
ATOM 1746 O O . GLU A 1 216 ? -12.028 -2.864 14.270 1.00 98.88 216 GLU A O 1
ATOM 1751 N N . ALA A 1 217 ? -10.846 -0.987 13.890 1.00 98.94 217 ALA A N 1
ATOM 1752 C CA . ALA A 1 217 ? -9.856 -1.606 13.010 1.00 98.94 217 ALA A CA 1
ATOM 1753 C C . ALA A 1 217 ? -8.963 -2.610 13.767 1.00 98.94 217 ALA A C 1
ATOM 1755 O O . ALA A 1 217 ? -8.726 -3.723 13.293 1.00 98.94 217 ALA A O 1
ATOM 1756 N N . ALA A 1 218 ? -8.497 -2.242 14.965 1.00 98.81 218 ALA A N 1
ATOM 1757 C CA . ALA A 1 218 ? -7.699 -3.118 15.821 1.00 98.81 218 ALA A CA 1
ATOM 1758 C C . ALA A 1 218 ? -8.498 -4.346 16.289 1.00 98.81 218 ALA A C 1
ATOM 1760 O O . ALA A 1 218 ? -7.983 -5.458 16.234 1.00 98.81 218 ALA A O 1
ATOM 1761 N N . ALA A 1 219 ? -9.765 -4.170 16.676 1.00 98.88 219 ALA A N 1
ATOM 1762 C CA . ALA A 1 219 ? -10.627 -5.273 17.092 1.00 98.88 219 ALA A CA 1
ATOM 1763 C C . ALA A 1 219 ? -10.913 -6.257 15.953 1.00 98.88 219 ALA A C 1
ATOM 1765 O O . ALA A 1 219 ? -10.849 -7.470 16.150 1.00 98.88 219 ALA A O 1
ATOM 1766 N N . TYR A 1 220 ? -11.148 -5.756 14.737 1.00 98.88 220 TYR A N 1
ATOM 1767 C CA . TYR A 1 220 ? -11.236 -6.628 13.570 1.00 98.88 220 TYR A CA 1
ATOM 1768 C C . TYR A 1 220 ? -9.927 -7.391 13.338 1.00 98.88 220 TYR A C 1
ATOM 1770 O O . TYR A 1 220 ? -9.958 -8.590 13.065 1.00 98.88 220 TYR A O 1
ATOM 1778 N N . ALA A 1 221 ? -8.773 -6.720 13.440 1.00 98.69 221 ALA A N 1
ATOM 1779 C CA . ALA A 1 221 ? -7.481 -7.371 13.240 1.00 98.69 221 ALA A CA 1
ATOM 1780 C C . ALA A 1 221 ? -7.278 -8.529 14.234 1.00 98.69 221 ALA A C 1
ATOM 1782 O O . ALA A 1 221 ? -6.874 -9.612 13.813 1.00 98.69 221 ALA A O 1
ATOM 1783 N N . GLU A 1 222 ? -7.647 -8.338 15.504 1.00 98.38 222 GLU A N 1
ATOM 1784 C CA . GLU A 1 222 ? -7.660 -9.394 16.526 1.00 98.38 222 GLU A CA 1
ATOM 1785 C C . GLU A 1 222 ? -8.626 -10.535 16.164 1.00 98.38 222 GLU A C 1
ATOM 1787 O O . GLU A 1 222 ? -8.251 -11.705 16.244 1.00 98.38 222 GLU A O 1
ATOM 1792 N N . PHE A 1 223 ? -9.841 -10.218 15.699 1.00 98.56 223 PHE A N 1
ATOM 1793 C CA . PHE A 1 223 ? -10.834 -11.213 15.269 1.00 98.56 223 PHE A CA 1
ATOM 1794 C C . PHE A 1 223 ? -10.310 -12.147 14.173 1.00 98.56 223 PHE A C 1
ATOM 1796 O O . PHE A 1 223 ? -10.545 -13.354 14.224 1.00 98.56 223 PHE A O 1
ATOM 1803 N N . VAL A 1 224 ? -9.561 -11.615 13.204 1.00 97.50 224 VAL A N 1
ATOM 1804 C CA . VAL A 1 224 ? -8.978 -12.420 12.118 1.00 97.50 224 VAL A CA 1
ATOM 1805 C C . VAL A 1 224 ? -7.578 -12.964 12.433 1.00 97.50 224 VAL A C 1
ATOM 1807 O O . VAL A 1 224 ? -6.922 -13.498 11.536 1.00 97.50 224 VAL A O 1
ATOM 1810 N N . GLY A 1 225 ? -7.099 -12.830 13.676 1.00 96.44 225 GLY A N 1
ATOM 1811 C CA . GLY A 1 225 ? -5.783 -13.321 14.101 1.00 96.44 225 GLY A CA 1
ATOM 1812 C C . GLY A 1 225 ? -4.605 -12.606 13.427 1.00 96.44 225 GLY A C 1
ATOM 1813 O O . GLY A 1 225 ? -3.567 -13.215 13.163 1.00 96.44 225 GLY A O 1
ATOM 1814 N N . LYS A 1 226 ? -4.776 -11.325 13.095 1.00 97.06 226 LYS A N 1
ATOM 1815 C CA . LYS A 1 226 ? -3.774 -10.448 12.475 1.00 97.06 226 LYS A CA 1
ATOM 18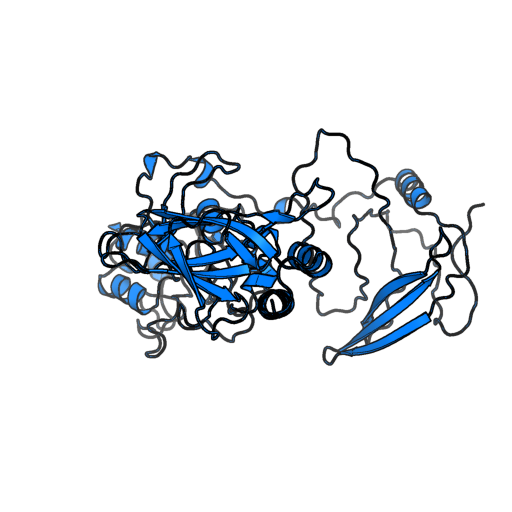16 C C . LYS A 1 226 ? -3.487 -9.248 13.392 1.00 97.06 226 LYS A C 1
ATOM 1818 O O . LYS A 1 226 ? -3.828 -9.242 14.566 1.00 97.06 226 LYS A O 1
ATOM 1823 N N . SER A 1 227 ? -2.821 -8.225 12.865 1.00 97.62 227 SER A N 1
ATOM 1824 C CA . SER A 1 227 ? -2.567 -6.953 13.546 1.00 97.62 227 SER A CA 1
ATOM 1825 C C . SER A 1 227 ? -2.718 -5.785 12.569 1.00 97.62 227 SER A C 1
ATOM 1827 O O . SER A 1 227 ? -2.717 -5.987 11.354 1.00 97.62 227 SER A O 1
ATOM 1829 N N . LEU A 1 228 ? -2.821 -4.554 13.068 1.00 98.62 228 LEU A N 1
ATOM 1830 C CA . LEU A 1 228 ? -2.615 -3.377 12.220 1.00 98.62 228 LEU A CA 1
ATOM 1831 C C . LEU A 1 228 ? -1.126 -3.267 11.856 1.00 98.62 228 LEU A C 1
ATOM 1833 O O . LEU A 1 228 ? -0.273 -3.529 12.710 1.00 98.62 228 LEU A O 1
ATOM 1837 N N . PRO A 1 229 ? -0.770 -2.858 10.624 1.00 98.38 229 PRO A N 1
ATOM 1838 C CA . PRO A 1 229 ? 0.621 -2.604 10.287 1.00 98.38 229 PRO A CA 1
ATOM 1839 C C . PRO A 1 229 ? 1.158 -1.451 11.135 1.00 98.38 229 PRO A C 1
ATOM 1841 O O . PRO A 1 229 ? 0.474 -0.454 11.370 1.00 98.38 229 PRO A O 1
ATOM 1844 N N . THR A 1 230 ? 2.412 -1.537 11.567 1.00 97.81 230 THR A N 1
ATOM 1845 C CA . THR A 1 230 ? 3.115 -0.329 12.018 1.00 97.81 230 THR A CA 1
ATOM 1846 C C . THR A 1 230 ? 3.474 0.557 10.822 1.00 97.81 230 THR A C 1
ATOM 1848 O O . THR A 1 230 ? 3.579 0.062 9.699 1.00 97.81 230 THR A O 1
ATOM 1851 N N . GLY A 1 231 ? 3.719 1.849 11.050 1.00 96.56 231 GLY A N 1
ATOM 1852 C CA . GLY A 1 231 ? 4.070 2.817 10.009 1.00 96.56 231 GLY A CA 1
ATOM 1853 C C . GLY A 1 231 ? 5.262 2.367 9.168 1.00 96.56 231 GLY A C 1
ATOM 1854 O O . GLY A 1 231 ? 5.187 2.371 7.944 1.00 96.56 231 GLY A O 1
ATOM 1855 N N . VAL A 1 232 ? 6.315 1.850 9.808 1.00 96.06 232 VAL A N 1
ATOM 1856 C CA . VAL A 1 232 ? 7.484 1.304 9.100 1.00 96.06 232 VAL A CA 1
ATOM 1857 C C . VAL A 1 232 ? 7.154 0.065 8.256 1.00 96.06 232 VAL A C 1
ATOM 1859 O O . VAL A 1 232 ? 7.673 -0.072 7.151 1.00 96.06 232 VAL A O 1
ATOM 1862 N N . HIS A 1 233 ? 6.278 -0.833 8.721 1.00 97.88 233 HIS A N 1
ATOM 1863 C CA . HIS A 1 233 ? 5.867 -1.995 7.925 1.00 97.88 233 HIS A CA 1
ATOM 1864 C C . HIS A 1 233 ? 4.980 -1.567 6.753 1.00 97.88 233 HIS A C 1
ATOM 1866 O O . HIS A 1 233 ? 5.148 -2.063 5.642 1.00 97.88 233 HIS A O 1
ATOM 1872 N N . TRP A 1 234 ? 4.086 -0.604 6.969 1.00 98.00 234 TRP A N 1
ATOM 1873 C CA . TRP A 1 234 ? 3.298 -0.000 5.903 1.00 98.00 234 TRP A CA 1
ATOM 1874 C C . TRP A 1 234 ? 4.204 0.651 4.845 1.00 98.00 234 TRP A C 1
ATOM 1876 O O . TRP A 1 234 ? 4.065 0.395 3.649 1.00 98.00 234 TRP A O 1
ATOM 1886 N N . ASP A 1 235 ? 5.220 1.398 5.282 1.00 95.75 235 ASP A N 1
ATOM 1887 C CA . ASP A 1 235 ? 6.220 2.012 4.409 1.00 95.75 235 ASP A CA 1
ATOM 1888 C C . ASP A 1 235 ? 7.029 0.990 3.620 1.00 95.75 235 ASP A C 1
ATOM 1890 O O . ASP A 1 235 ? 7.210 1.138 2.409 1.00 95.75 235 ASP A O 1
ATOM 1894 N N . MET A 1 236 ? 7.464 -0.091 4.263 1.00 96.69 236 MET A N 1
ATOM 1895 C CA . MET A 1 236 ? 8.090 -1.198 3.551 1.00 96.69 236 MET A CA 1
ATOM 1896 C C . MET A 1 236 ? 7.139 -1.774 2.499 1.00 96.69 236 MET A C 1
ATOM 1898 O O . MET A 1 236 ? 7.550 -1.948 1.358 1.00 96.69 236 MET A O 1
ATOM 1902 N N . ALA A 1 237 ? 5.871 -2.021 2.833 1.00 97.12 237 ALA A N 1
ATOM 1903 C CA . ALA A 1 237 ? 4.895 -2.602 1.914 1.00 97.12 237 ALA A CA 1
ATOM 1904 C C . ALA A 1 237 ? 4.606 -1.725 0.679 1.00 97.12 237 ALA A C 1
ATOM 1906 O O . ALA A 1 237 ? 4.517 -2.264 -0.432 1.00 97.12 237 ALA A O 1
ATOM 1907 N N . ARG A 1 238 ? 4.546 -0.391 0.828 1.00 95.12 238 ARG A N 1
ATOM 1908 C CA . ARG A 1 238 ? 4.425 0.522 -0.329 1.00 95.12 238 ARG A CA 1
ATOM 1909 C C . ARG A 1 238 ? 5.701 0.622 -1.168 1.00 95.12 238 ARG A C 1
ATOM 1911 O O . ARG A 1 238 ? 5.640 1.028 -2.327 1.00 95.12 238 ARG A O 1
ATOM 1918 N N . GLY A 1 239 ? 6.848 0.218 -0.617 1.00 93.81 239 GLY A N 1
ATOM 1919 C CA . GLY A 1 239 ? 8.115 0.127 -1.338 1.00 93.81 239 GLY A CA 1
ATOM 1920 C C . GLY A 1 239 ? 9.243 1.015 -0.819 1.00 93.81 239 GLY A C 1
ATOM 1921 O O . GLY A 1 239 ? 10.159 1.307 -1.597 1.00 93.81 239 GLY A O 1
ATOM 1922 N N . GLU A 1 240 ? 9.208 1.481 0.435 1.00 91.81 240 GLU A N 1
ATOM 1923 C CA . GLU A 1 240 ? 10.307 2.267 1.016 1.00 91.81 240 GLU A CA 1
ATOM 1924 C C . GLU A 1 240 ? 11.608 1.456 0.939 1.00 91.81 240 GLU A C 1
ATOM 1926 O O . GLU A 1 240 ? 11.636 0.243 1.151 1.00 91.81 240 GLU A O 1
ATOM 1931 N N . GLY A 1 241 ? 12.695 2.117 0.539 1.00 87.19 241 GLY A N 1
ATOM 1932 C CA . GLY A 1 241 ? 13.971 1.450 0.269 1.00 87.19 241 GLY A CA 1
ATOM 1933 C C . GLY A 1 241 ? 14.106 0.834 -1.132 1.00 87.19 241 GLY A C 1
ATOM 1934 O O . GLY A 1 241 ? 15.212 0.420 -1.489 1.00 87.19 241 GLY A O 1
ATOM 1935 N N . THR A 1 242 ? 13.067 0.854 -1.974 1.00 91.06 242 THR A N 1
ATOM 1936 C CA . THR A 1 242 ? 13.153 0.422 -3.383 1.00 91.06 242 THR A CA 1
ATOM 1937 C C . THR A 1 242 ? 13.350 1.603 -4.347 1.00 91.06 242 THR A C 1
ATOM 1939 O O . THR A 1 242 ? 12.961 2.733 -4.027 1.00 91.06 242 THR A O 1
ATOM 1942 N N . PRO A 1 243 ? 13.899 1.372 -5.558 1.00 89.81 243 PRO A N 1
ATOM 1943 C CA . PRO A 1 243 ? 14.020 2.428 -6.560 1.00 89.81 243 PRO A CA 1
ATOM 1944 C C . PRO A 1 243 ? 12.668 2.998 -6.999 1.00 89.81 243 PRO A C 1
ATOM 1946 O O . PRO A 1 243 ? 12.592 4.163 -7.364 1.00 89.81 243 PRO A O 1
ATOM 1949 N N . LEU A 1 244 ? 11.589 2.208 -6.932 1.00 88.69 244 LEU A N 1
ATOM 1950 C CA . LEU A 1 244 ? 10.262 2.633 -7.383 1.00 88.69 244 LEU A CA 1
ATOM 1951 C C . LEU A 1 244 ? 9.790 3.916 -6.686 1.00 88.69 244 LEU A C 1
ATOM 1953 O O . LEU A 1 244 ? 9.273 4.819 -7.341 1.00 88.69 244 LEU A O 1
ATOM 1957 N N . LEU A 1 245 ? 10.003 4.011 -5.369 1.00 87.38 245 LEU A N 1
ATOM 1958 C CA . LEU A 1 245 ? 9.681 5.222 -4.619 1.00 87.38 245 LEU A CA 1
ATOM 1959 C C . LEU A 1 245 ? 10.749 6.309 -4.765 1.00 87.38 245 LEU A C 1
ATOM 1961 O O . LEU A 1 245 ? 10.396 7.483 -4.883 1.00 87.38 245 LEU A O 1
ATOM 1965 N N . ARG A 1 246 ? 12.041 5.947 -4.812 1.00 85.75 246 ARG A N 1
ATOM 1966 C CA . ARG A 1 246 ? 13.136 6.920 -5.005 1.00 85.75 246 ARG A CA 1
ATOM 1967 C C . ARG A 1 246 ? 13.029 7.685 -6.325 1.00 85.75 246 ARG A C 1
ATOM 1969 O O . ARG A 1 246 ? 13.407 8.849 -6.380 1.00 85.75 246 ARG A O 1
ATOM 1976 N N . LEU A 1 247 ? 12.516 7.037 -7.367 1.00 82.62 247 LEU A N 1
ATOM 1977 C CA . LEU A 1 247 ? 12.393 7.579 -8.721 1.00 82.62 247 LEU A CA 1
ATOM 1978 C C . LEU A 1 247 ? 11.103 8.377 -8.960 1.00 82.62 247 LEU A C 1
ATOM 1980 O O . LEU A 1 247 ? 10.846 8.761 -10.097 1.00 82.62 247 LEU A O 1
ATOM 1984 N N . GLY A 1 248 ? 10.302 8.626 -7.920 1.00 73.81 248 GLY A N 1
ATOM 1985 C CA . GLY A 1 248 ? 9.085 9.435 -8.016 1.00 73.81 248 GLY A CA 1
ATOM 1986 C C . GLY A 1 248 ? 7.840 8.691 -7.555 1.00 73.81 248 GLY A C 1
ATOM 1987 O O . GLY A 1 248 ? 6.903 8.549 -8.333 1.00 73.81 248 GLY A O 1
ATOM 1988 N N . GLY A 1 249 ? 7.825 8.219 -6.300 1.00 76.62 249 GLY A N 1
ATOM 1989 C CA . GLY A 1 249 ? 6.703 7.480 -5.704 1.00 76.62 249 GLY A CA 1
ATOM 1990 C C . GLY A 1 249 ? 5.335 8.065 -6.058 1.00 76.62 249 GLY A C 1
ATOM 1991 O O . GLY A 1 249 ? 4.583 7.441 -6.802 1.00 76.62 249 GLY A O 1
ATOM 1992 N N . LEU A 1 250 ? 5.054 9.297 -5.633 1.00 78.38 250 LEU A N 1
ATOM 1993 C CA . LEU A 1 250 ? 3.828 10.018 -5.988 1.00 78.38 250 LEU A CA 1
ATOM 1994 C C . LEU A 1 250 ? 3.485 9.979 -7.489 1.00 78.38 250 LEU A C 1
ATOM 1996 O O . LEU A 1 250 ? 2.364 9.648 -7.859 1.00 78.38 250 LEU A O 1
ATOM 2000 N N . GLU A 1 251 ? 4.434 10.345 -8.353 1.00 82.38 251 GLU A N 1
ATOM 2001 C CA . GLU A 1 251 ? 4.216 10.466 -9.802 1.00 82.38 251 GLU A CA 1
ATOM 2002 C C . GLU A 1 251 ? 3.959 9.112 -10.468 1.00 82.38 251 GLU A C 1
ATOM 2004 O O . GLU A 1 251 ? 3.271 9.039 -11.486 1.00 82.38 251 GLU A O 1
ATOM 2009 N N . ASN A 1 252 ? 4.493 8.043 -9.879 1.00 84.31 252 ASN A N 1
ATOM 2010 C CA . ASN A 1 252 ? 4.291 6.683 -10.343 1.00 84.31 252 ASN A CA 1
ATOM 2011 C C . ASN A 1 252 ? 2.936 6.133 -9.889 1.00 84.31 252 ASN A C 1
ATOM 2013 O O . ASN A 1 252 ? 2.254 5.510 -10.694 1.00 84.31 252 ASN A O 1
ATOM 2017 N N . PHE A 1 253 ? 2.533 6.350 -8.634 1.00 88.31 253 PHE A N 1
ATOM 2018 C CA . PHE A 1 253 ? 1.320 5.742 -8.074 1.00 88.31 253 PHE A CA 1
ATOM 2019 C C . PHE A 1 253 ? 0.048 6.553 -8.326 1.00 88.31 253 PHE A C 1
ATOM 2021 O O . PHE A 1 253 ? -0.952 5.975 -8.736 1.00 88.31 253 PHE A O 1
ATOM 2028 N N . ALA A 1 254 ? 0.081 7.878 -8.148 1.00 89.19 254 ALA A N 1
ATOM 2029 C CA . ALA A 1 254 ? -1.121 8.716 -8.166 1.00 89.19 254 ALA A CA 1
ATOM 2030 C C . ALA A 1 254 ? -2.002 8.580 -9.429 1.00 89.19 254 ALA A C 1
ATOM 2032 O O . ALA A 1 254 ? -3.220 8.590 -9.271 1.00 89.19 254 ALA A O 1
ATOM 2033 N N . PRO A 1 255 ? -1.463 8.418 -10.659 1.00 92.31 255 PRO A N 1
ATOM 2034 C CA . PRO A 1 255 ? -2.294 8.225 -11.854 1.00 92.31 255 PRO A CA 1
ATOM 2035 C C . PRO A 1 255 ? -3.094 6.914 -11.881 1.00 92.31 255 PRO A C 1
ATOM 2037 O O . PRO A 1 255 ? -4.020 6.787 -12.673 1.00 92.31 255 PRO A O 1
ATOM 2040 N N . PHE A 1 256 ? -2.726 5.936 -11.051 1.00 95.06 256 PHE A N 1
ATOM 2041 C CA . PHE A 1 256 ? -3.329 4.600 -10.995 1.00 95.06 256 PHE A CA 1
ATOM 2042 C C . PHE A 1 256 ? -4.046 4.355 -9.665 1.00 95.06 256 PHE A C 1
ATOM 2044 O O . PHE A 1 256 ? -4.164 3.212 -9.228 1.00 95.06 256 PHE A O 1
ATOM 2051 N N . SER A 1 257 ? -4.476 5.440 -9.024 1.00 96.38 257 SER A N 1
ATOM 2052 C CA . SER A 1 257 ? -4.964 5.487 -7.651 1.00 96.38 257 SER A CA 1
ATOM 2053 C C . SER A 1 257 ? -6.156 6.430 -7.527 1.00 96.38 257 SER A C 1
ATOM 2055 O O . SER A 1 257 ? -6.295 7.385 -8.292 1.00 96.38 257 SER A O 1
ATOM 2057 N N . ASN A 1 258 ? -7.005 6.196 -6.529 1.00 97.62 258 ASN A N 1
ATOM 2058 C CA . ASN A 1 258 ? -8.186 7.017 -6.288 1.00 97.62 258 ASN A CA 1
ATOM 2059 C C . ASN A 1 258 ? -7.842 8.202 -5.364 1.00 97.62 258 ASN A C 1
ATOM 2061 O O . ASN A 1 258 ? -7.772 8.025 -4.154 1.00 97.62 258 ASN A O 1
ATOM 2065 N N . PHE A 1 259 ? -7.625 9.397 -5.923 1.00 94.94 259 PHE A N 1
ATOM 2066 C CA . PHE A 1 259 ? -7.405 10.662 -5.181 1.00 94.94 259 PHE A CA 1
ATOM 2067 C C . PHE A 1 259 ? -8.317 11.809 -5.648 1.00 94.94 259 PHE A C 1
ATOM 2069 O O . PHE A 1 259 ? -8.152 12.964 -5.253 1.00 94.94 259 PHE A O 1
ATOM 2076 N N . SER A 1 260 ? -9.224 11.543 -6.586 1.00 92.00 260 SER A N 1
ATOM 2077 C CA . SER A 1 260 ? -10.154 12.547 -7.125 1.00 92.00 260 SER A CA 1
ATOM 2078 C C . SER A 1 260 ? -11.543 11.958 -7.389 1.00 92.00 260 SER A C 1
ATOM 2080 O O . SER A 1 260 ? -12.262 12.414 -8.276 1.00 92.00 260 SER A O 1
ATOM 2082 N N . GLY A 1 261 ? -11.895 10.911 -6.644 1.00 92.00 261 GLY A N 1
ATOM 2083 C CA . GLY A 1 261 ? -13.204 10.276 -6.668 1.00 92.00 261 GLY A CA 1
ATOM 2084 C C . GLY A 1 261 ? -14.249 11.046 -5.856 1.00 92.00 261 GLY A C 1
ATOM 2085 O O . GLY A 1 261 ? -13.982 12.095 -5.274 1.00 92.00 261 GLY A O 1
ATOM 2086 N N . LYS A 1 262 ? -15.466 10.496 -5.809 1.00 93.75 262 LYS A N 1
ATOM 2087 C CA . LYS A 1 262 ? -16.572 10.966 -4.943 1.00 93.75 262 LYS A CA 1
ATOM 2088 C C . LYS A 1 262 ? -16.789 10.068 -3.716 1.00 93.75 262 LYS A C 1
ATOM 2090 O O . LYS A 1 262 ? -17.719 10.283 -2.947 1.00 93.75 262 LYS A O 1
ATOM 2095 N N . GLY A 1 263 ? -15.971 9.032 -3.597 1.00 96.38 263 GLY A N 1
ATOM 2096 C CA . GLY A 1 263 ? -16.056 7.959 -2.623 1.00 96.38 263 GLY A CA 1
ATOM 2097 C C . GLY A 1 263 ? -14.978 6.913 -2.916 1.00 96.38 263 GLY A C 1
ATOM 2098 O O . GLY A 1 263 ? -14.269 7.031 -3.931 1.00 96.38 263 GLY A O 1
ATOM 2099 N N . PRO A 1 264 ? -14.844 5.897 -2.050 1.00 97.94 264 PRO A N 1
ATOM 2100 C CA . PRO A 1 264 ? -13.993 4.756 -2.344 1.00 97.94 264 PRO A CA 1
ATOM 2101 C C . PRO A 1 264 ? -14.497 4.003 -3.582 1.00 97.94 264 PRO A C 1
ATOM 2103 O O . PRO A 1 264 ? -15.650 4.146 -3.987 1.00 97.94 264 PRO A O 1
ATOM 2106 N N . VAL A 1 265 ? -13.624 3.196 -4.173 1.00 98.56 265 VAL A N 1
ATOM 2107 C CA . VAL A 1 265 ? -13.946 2.237 -5.238 1.00 98.56 265 VAL A CA 1
ATOM 2108 C C . VAL A 1 265 ? -13.624 0.823 -4.761 1.00 98.56 265 VAL A C 1
ATOM 2110 O O . VAL A 1 265 ? -12.910 0.652 -3.770 1.00 98.56 265 VAL A O 1
ATOM 2113 N N . ALA A 1 266 ? -14.144 -0.189 -5.462 1.00 98.62 266 ALA A N 1
ATOM 2114 C CA . ALA A 1 266 ? -13.843 -1.587 -5.169 1.00 98.62 266 ALA A CA 1
ATOM 2115 C C . ALA A 1 266 ? -12.327 -1.825 -5.112 1.00 98.62 266 ALA A C 1
ATOM 2117 O O . ALA A 1 266 ? -11.578 -1.328 -5.963 1.00 98.62 266 ALA A O 1
ATOM 2118 N N . VAL A 1 267 ? -11.878 -2.586 -4.118 1.00 98.38 267 VAL A N 1
ATOM 2119 C CA . VAL A 1 267 ? -10.457 -2.879 -3.951 1.00 98.38 267 VAL A CA 1
ATOM 2120 C C . VAL A 1 267 ? -9.918 -3.637 -5.164 1.00 98.38 267 VAL A C 1
ATOM 2122 O O . VAL A 1 267 ? -10.586 -4.489 -5.750 1.00 98.38 267 VAL A O 1
ATOM 2125 N N . GLY A 1 268 ? -8.706 -3.301 -5.588 1.00 96.06 268 GLY A N 1
ATOM 2126 C CA . GLY A 1 268 ? -8.050 -3.883 -6.752 1.00 96.06 268 GLY A CA 1
ATOM 2127 C C . GLY A 1 268 ? -8.649 -3.504 -8.103 1.00 96.06 268 GLY A C 1
ATOM 2128 O O . GLY A 1 268 ? -8.153 -3.995 -9.117 1.00 96.06 268 GLY A O 1
ATOM 2129 N N . SER A 1 269 ? -9.672 -2.643 -8.145 1.00 97.00 269 SER A N 1
ATOM 2130 C CA . SER A 1 269 ? -10.224 -2.123 -9.405 1.00 97.00 269 SER A CA 1
ATOM 2131 C C . SER A 1 269 ? -9.257 -1.180 -10.121 1.00 97.00 269 SER A C 1
ATOM 2133 O O . SER A 1 269 ? -9.328 -1.024 -11.340 1.00 97.00 269 SER A O 1
ATOM 2135 N N . LEU A 1 270 ? -8.330 -0.574 -9.376 1.00 96.88 270 LEU A N 1
ATOM 2136 C CA . LEU A 1 270 ? -7.310 0.310 -9.911 1.00 96.88 270 LEU A CA 1
ATOM 2137 C C . LEU A 1 270 ? -5.957 -0.399 -10.023 1.00 96.88 270 LEU A C 1
ATOM 2139 O O . LEU A 1 270 ? -5.606 -1.254 -9.208 1.00 96.88 270 LEU A O 1
ATOM 2143 N N . PRO A 1 271 ? -5.141 -0.051 -11.030 1.00 96.00 271 PRO A N 1
ATOM 2144 C CA . PRO A 1 271 ? -3.950 -0.824 -11.330 1.00 96.00 271 PRO A CA 1
ATOM 2145 C C . PRO A 1 271 ? -2.718 -0.402 -10.511 1.00 96.00 271 PRO A C 1
ATOM 2147 O O . PRO A 1 271 ? -1.620 -0.877 -10.805 1.00 96.00 271 PRO A O 1
ATOM 2150 N N . GLY A 1 272 ? -2.815 0.494 -9.527 1.00 94.12 272 GLY A N 1
ATOM 2151 C CA . GLY A 1 272 ? -1.676 0.902 -8.697 1.00 94.12 272 GLY A CA 1
ATOM 2152 C C . GLY A 1 272 ? -1.132 -0.265 -7.867 1.00 94.12 272 GLY A C 1
ATOM 2153 O O . GLY A 1 272 ? -1.764 -0.671 -6.900 1.00 94.12 272 GLY A O 1
ATOM 2154 N N . ILE A 1 273 ? 0.043 -0.802 -8.226 1.00 95.56 273 ILE A N 1
ATOM 2155 C CA . ILE A 1 273 ? 0.629 -1.993 -7.585 1.00 95.56 273 ILE A CA 1
ATOM 2156 C C . ILE A 1 273 ? 2.024 -1.702 -7.030 1.00 95.56 273 ILE A C 1
ATOM 2158 O O . ILE A 1 273 ? 2.881 -1.139 -7.710 1.00 95.56 273 ILE A O 1
ATOM 2162 N N . THR A 1 274 ? 2.281 -2.104 -5.788 1.00 95.88 274 THR A N 1
ATOM 2163 C CA . THR A 1 274 ? 3.554 -1.848 -5.101 1.00 95.88 274 THR A CA 1
ATOM 2164 C C . THR A 1 274 ? 4.653 -2.838 -5.517 1.00 95.88 274 THR A C 1
ATOM 2166 O O . THR A 1 274 ? 4.387 -3.819 -6.229 1.00 95.88 274 THR A O 1
ATOM 2169 N N . PRO A 1 275 ? 5.916 -2.658 -5.070 1.00 95.25 275 PRO A N 1
ATOM 2170 C CA . PRO A 1 275 ? 6.997 -3.591 -5.387 1.00 95.25 275 PRO A CA 1
ATOM 2171 C C . PRO A 1 275 ? 6.797 -5.020 -4.891 1.00 95.25 275 PRO A C 1
ATOM 2173 O O . PRO A 1 275 ? 7.512 -5.925 -5.325 1.00 95.25 275 PRO A O 1
ATOM 2176 N N . TYR A 1 276 ? 5.847 -5.210 -3.978 1.00 94.31 276 TYR A N 1
ATOM 2177 C CA . TYR A 1 276 ? 5.562 -6.486 -3.336 1.00 94.31 276 TYR A CA 1
ATOM 2178 C C . TYR A 1 276 ? 4.161 -7.014 -3.661 1.00 94.31 276 TYR A C 1
ATOM 2180 O O . TYR A 1 276 ? 3.802 -8.086 -3.187 1.00 94.31 276 TYR A O 1
ATOM 2188 N N . GLY A 1 277 ? 3.400 -6.305 -4.503 1.00 94.75 277 GLY A N 1
ATOM 2189 C CA . GLY A 1 277 ? 2.112 -6.770 -5.013 1.00 94.75 277 GLY A CA 1
ATOM 2190 C C . GLY A 1 277 ? 0.888 -6.328 -4.215 1.00 94.75 277 GLY A C 1
ATOM 2191 O O . GLY A 1 277 ? -0.197 -6.843 -4.475 1.00 94.75 277 GLY A O 1
ATOM 2192 N N . ALA A 1 278 ? 1.047 -5.409 -3.257 1.00 96.88 278 ALA A N 1
ATOM 2193 C CA . ALA A 1 278 ? -0.093 -4.755 -2.623 1.00 96.88 278 ALA A CA 1
ATOM 2194 C C . ALA A 1 278 ? -0.706 -3.739 -3.596 1.00 96.88 278 ALA A C 1
ATOM 2196 O O . ALA A 1 278 ? 0.005 -3.146 -4.411 1.00 96.88 278 ALA A O 1
ATOM 2197 N N . PHE A 1 279 ? -2.013 -3.556 -3.503 1.00 97.19 279 PHE A N 1
ATOM 2198 C CA . PHE A 1 279 ? -2.793 -2.598 -4.275 1.00 97.19 279 PHE A CA 1
ATOM 2199 C C . PHE A 1 279 ? -3.371 -1.532 -3.351 1.00 97.19 279 PHE A C 1
ATOM 2201 O O . PHE A 1 279 ? -3.391 -1.715 -2.130 1.00 97.19 279 PHE A O 1
ATOM 2208 N N . ASP A 1 280 ? -3.788 -0.418 -3.952 1.00 96.56 280 ASP A N 1
ATOM 2209 C CA . ASP A 1 280 ? -4.571 0.646 -3.308 1.00 96.56 280 ASP A CA 1
ATOM 2210 C C . ASP A 1 280 ? -3.910 1.291 -2.078 1.00 96.56 280 ASP A C 1
ATOM 2212 O O . ASP A 1 280 ? -4.523 2.062 -1.361 1.00 96.56 280 ASP A O 1
ATOM 2216 N N . MET A 1 281 ? -2.608 1.068 -1.865 1.00 97.12 281 MET A N 1
ATOM 2217 C CA . MET A 1 281 ? -1.854 1.732 -0.790 1.00 97.12 281 MET A CA 1
ATOM 2218 C C . MET A 1 281 ? -1.726 3.250 -0.999 1.00 97.12 281 MET A C 1
ATOM 2220 O O . MET A 1 281 ? -1.281 3.967 -0.107 1.00 97.12 281 MET A O 1
ATOM 2224 N N . ALA A 1 282 ? -2.034 3.738 -2.199 1.00 96.25 282 ALA A N 1
ATOM 2225 C CA . ALA A 1 282 ? -2.100 5.152 -2.514 1.00 96.25 282 ALA A CA 1
ATOM 2226 C C . ALA A 1 282 ? -3.552 5.497 -2.854 1.00 96.25 282 ALA A C 1
ATOM 2228 O O . ALA A 1 282 ? -4.062 5.042 -3.881 1.00 96.25 282 ALA A O 1
ATOM 2229 N N . GLY A 1 283 ? -4.178 6.332 -2.027 1.00 96.62 283 GLY A N 1
ATOM 2230 C CA . GLY A 1 283 ? -5.548 6.788 -2.222 1.00 96.62 283 GLY A CA 1
ATOM 2231 C C . GLY A 1 283 ? -6.589 5.791 -1.716 1.00 96.62 283 GLY A C 1
ATOM 2232 O O . GLY A 1 283 ? -6.305 4.938 -0.889 1.00 96.62 283 GLY A O 1
ATOM 2233 N N . ASN A 1 284 ? -7.804 5.913 -2.248 1.00 98.31 284 ASN A N 1
ATOM 2234 C CA . ASN A 1 284 ? -8.985 5.139 -1.872 1.00 98.31 284 ASN A CA 1
ATOM 2235 C C . ASN A 1 284 ? -9.447 5.429 -0.438 1.00 98.31 284 ASN A C 1
ATOM 2237 O O . ASN A 1 284 ? -10.299 6.299 -0.260 1.00 98.31 284 ASN A O 1
ATOM 2241 N N . VAL A 1 285 ? -8.858 4.816 0.586 1.00 98.62 285 VAL A N 1
ATOM 2242 C CA . VAL A 1 285 ? -9.083 5.175 1.995 1.00 98.62 285 VAL A CA 1
ATOM 2243 C C . VAL A 1 285 ? -7.750 5.359 2.711 1.00 98.62 285 VAL A C 1
ATOM 2245 O O . VAL A 1 285 ? -6.771 4.675 2.438 1.00 98.62 285 VAL A O 1
ATOM 2248 N N . ARG A 1 286 ? -7.713 6.268 3.686 1.00 98.56 286 ARG A N 1
ATOM 2249 C CA . ARG A 1 286 ? -6.591 6.351 4.623 1.00 98.56 286 ARG A CA 1
ATOM 2250 C C . ARG A 1 286 ? -6.562 5.083 5.460 1.00 98.56 286 ARG A C 1
ATOM 2252 O O . ARG A 1 286 ? -7.610 4.597 5.877 1.00 98.56 286 ARG A O 1
ATOM 2259 N N . GLU A 1 287 ? -5.372 4.605 5.781 1.00 98.75 287 GLU A N 1
ATOM 2260 C CA . GLU A 1 287 ? -5.214 3.338 6.485 1.00 98.75 287 GLU A CA 1
ATOM 2261 C C . GLU A 1 287 ? -4.689 3.535 7.904 1.00 98.75 287 GLU A C 1
ATOM 2263 O O . GLU A 1 287 ? -3.584 4.057 8.103 1.00 98.75 287 GLU A O 1
ATOM 2268 N N . TRP A 1 288 ? -5.472 3.086 8.888 1.00 98.88 288 TRP A N 1
ATOM 2269 C CA . TRP A 1 288 ? -5.055 3.050 10.287 1.00 98.88 288 TRP A CA 1
ATOM 2270 C C . TRP A 1 288 ? -3.822 2.167 10.477 1.00 98.88 288 TRP A C 1
ATOM 2272 O O . TRP A 1 288 ? -3.819 0.981 10.149 1.00 98.88 288 TRP A O 1
ATOM 2282 N N . CYS A 1 289 ? -2.782 2.747 11.071 1.00 98.69 289 CYS A N 1
ATOM 2283 C CA . CYS A 1 289 ? -1.579 2.040 11.488 1.00 98.69 289 CYS A CA 1
ATOM 2284 C C . CYS A 1 289 ? -1.539 1.883 13.013 1.00 98.69 289 CYS A C 1
ATOM 2286 O O . CYS A 1 289 ? -2.207 2.597 13.761 1.00 98.69 289 CYS A O 1
ATOM 2288 N N . TRP A 1 290 ? -0.713 0.963 13.504 1.00 98.12 290 TRP A N 1
ATOM 2289 C CA . TRP A 1 290 ? -0.568 0.696 14.936 1.00 98.12 290 TRP A CA 1
ATOM 2290 C C . TRP A 1 290 ? -0.107 1.920 15.740 1.00 98.12 290 TRP A C 1
ATOM 2292 O O . TRP A 1 290 ? -0.534 2.124 16.876 1.00 98.12 290 TRP A O 1
ATOM 2302 N N . ASN A 1 291 ? 0.800 2.719 15.183 1.00 97.62 291 ASN A N 1
ATOM 2303 C CA . ASN A 1 291 ? 1.557 3.719 15.930 1.00 97.62 291 ASN A CA 1
ATOM 2304 C C . ASN A 1 291 ? 0.664 4.822 16.511 1.00 97.62 291 ASN A C 1
ATOM 2306 O O . ASN A 1 291 ? -0.249 5.327 15.853 1.00 97.62 291 ASN A O 1
ATOM 2310 N N . LYS A 1 292 ? 0.953 5.201 17.760 1.00 96.38 292 LYS A N 1
ATOM 2311 C CA . LYS A 1 292 ? 0.468 6.463 18.327 1.00 96.38 292 LYS A CA 1
ATOM 2312 C C . LYS A 1 292 ? 1.155 7.630 17.633 1.00 96.38 292 LYS A C 1
ATOM 2314 O O . LYS A 1 292 ? 2.252 7.477 17.101 1.00 96.38 292 LYS A O 1
ATOM 2319 N N . THR A 1 293 ? 0.511 8.778 17.689 1.00 94.38 293 THR A N 1
ATOM 2320 C CA . THR A 1 293 ? 1.054 10.066 17.268 1.00 94.38 293 THR A CA 1
ATOM 2321 C C . THR A 1 293 ? 0.654 11.121 18.303 1.00 94.38 293 THR A C 1
ATOM 2323 O O . THR A 1 293 ? -0.280 10.871 19.079 1.00 94.38 293 THR A O 1
ATOM 2326 N N . PRO A 1 294 ? 1.262 12.320 18.292 1.00 90.25 294 PRO A N 1
ATOM 2327 C CA . PRO A 1 294 ? 0.965 13.353 19.286 1.00 90.25 294 PRO A CA 1
ATOM 2328 C C . PRO A 1 294 ? -0.516 13.748 19.372 1.00 90.25 294 PRO A C 1
ATOM 2330 O O . PRO A 1 294 ? -0.989 14.168 20.426 1.00 90.25 294 PRO A O 1
ATOM 2333 N N . LYS A 1 295 ? -1.269 13.608 18.270 1.00 89.38 295 LYS A N 1
ATOM 2334 C CA . LYS A 1 295 ? -2.705 13.933 18.189 1.00 89.38 295 LYS A CA 1
ATOM 2335 C C . LYS A 1 295 ? -3.594 12.707 17.936 1.00 89.38 295 LYS A C 1
ATOM 2337 O O . LYS A 1 295 ? -4.737 12.867 17.514 1.00 89.38 295 LYS A O 1
ATOM 2342 N N . GLY A 1 296 ? -3.095 11.491 18.178 1.00 94.06 296 GLY A N 1
ATOM 2343 C CA . GLY A 1 296 ? -3.897 10.267 18.104 1.00 94.06 296 GLY A CA 1
ATOM 2344 C C . GLY A 1 296 ? -3.152 9.060 17.541 1.00 94.06 296 GLY A C 1
ATOM 2345 O O . GLY A 1 296 ? -2.315 8.459 18.221 1.00 94.06 296 GLY A O 1
ATOM 2346 N N . ARG A 1 297 ? -3.536 8.630 16.336 1.00 97.00 297 ARG A N 1
ATOM 2347 C CA . ARG A 1 297 ? -3.003 7.442 15.655 1.00 97.00 297 ARG A CA 1
ATOM 2348 C C . ARG A 1 297 ? -2.580 7.764 14.233 1.00 97.00 297 ARG A C 1
ATOM 2350 O O . ARG A 1 297 ? -3.171 8.621 13.578 1.00 97.00 297 ARG A O 1
ATOM 2357 N N . LEU A 1 298 ? -1.570 7.037 13.768 1.00 97.88 298 LEU A N 1
ATOM 2358 C CA . LEU A 1 298 ? -1.004 7.202 12.439 1.00 97.88 298 LEU A CA 1
ATOM 2359 C C . LEU A 1 298 ? -1.983 6.719 11.358 1.00 97.88 298 LEU A C 1
ATOM 2361 O O . LEU A 1 298 ? -2.524 5.615 11.438 1.00 97.88 298 LEU A O 1
ATOM 2365 N N . LEU A 1 299 ? -2.132 7.538 10.321 1.00 97.75 299 LEU A N 1
ATOM 2366 C CA . LEU A 1 299 ? -2.844 7.257 9.080 1.00 97.75 299 LEU A CA 1
ATOM 2367 C C . LEU A 1 299 ? -1.880 7.387 7.893 1.00 97.75 299 LEU A C 1
ATOM 2369 O O . LEU A 1 299 ? -1.060 8.315 7.832 1.00 97.75 299 LEU A O 1
ATOM 2373 N N . ARG A 1 300 ? -1.993 6.472 6.929 1.00 97.31 300 ARG A N 1
ATOM 2374 C CA . ARG A 1 300 ? -1.174 6.446 5.704 1.00 97.31 300 ARG A CA 1
ATOM 2375 C C . ARG A 1 300 ? -2.034 6.346 4.441 1.00 97.31 300 ARG A C 1
ATOM 2377 O O . ARG A 1 300 ? -3.236 6.117 4.527 1.00 97.31 300 ARG A O 1
ATOM 2384 N N . GLY A 1 301 ? -1.420 6.557 3.276 1.00 95.56 301 GLY A N 1
ATOM 2385 C CA . GLY A 1 301 ? -2.016 6.315 1.953 1.00 95.56 301 GLY A CA 1
ATOM 2386 C C . GLY A 1 301 ? -2.811 7.477 1.354 1.00 95.56 301 GLY A C 1
ATOM 2387 O O . GLY A 1 301 ? -2.667 7.755 0.161 1.00 95.56 301 GLY A O 1
ATOM 2388 N N . GLY A 1 302 ? -3.575 8.199 2.180 1.00 95.81 302 GLY A N 1
ATOM 2389 C CA . GLY A 1 302 ? -4.542 9.210 1.727 1.00 95.81 302 GLY A CA 1
ATOM 2390 C C . GLY A 1 302 ? -5.834 8.582 1.187 1.00 95.81 302 GLY A C 1
ATOM 2391 O O . GLY A 1 302 ? -5.860 7.402 0.877 1.00 95.81 302 GLY A O 1
ATOM 2392 N N . ALA A 1 303 ? -6.912 9.358 1.090 1.00 97.38 303 ALA A N 1
ATOM 2393 C CA . ALA A 1 303 ? -8.217 8.897 0.606 1.00 97.38 303 ALA A CA 1
ATOM 2394 C C . ALA A 1 303 ? -8.601 9.443 -0.782 1.00 97.38 303 ALA A C 1
ATOM 2396 O O . ALA A 1 303 ? -7.914 10.282 -1.366 1.00 97.38 303 ALA A O 1
ATOM 2397 N N . TRP A 1 304 ? -9.751 8.971 -1.268 1.00 97.31 304 TRP A N 1
ATOM 2398 C CA . TRP A 1 304 ? -10.377 9.250 -2.562 1.00 97.31 304 TRP A CA 1
ATOM 2399 C C . TRP A 1 304 ? -10.534 10.727 -2.956 1.00 97.31 304 TRP A C 1
ATOM 2401 O O . TRP A 1 304 ? -10.653 10.998 -4.143 1.00 97.31 304 TRP A O 1
ATOM 2411 N N . ASP A 1 305 ? -10.498 11.682 -2.030 1.00 93.81 305 ASP A N 1
ATOM 2412 C CA . ASP A 1 305 ? -10.510 13.136 -2.289 1.00 93.81 305 ASP A CA 1
ATOM 2413 C C . ASP A 1 305 ? -9.399 13.895 -1.538 1.00 93.81 305 ASP A C 1
ATOM 2415 O O . ASP A 1 305 ? -9.404 15.129 -1.460 1.00 93.81 305 ASP A O 1
ATOM 2419 N N . ASP A 1 306 ? -8.438 13.176 -0.960 1.00 93.00 306 ASP A N 1
ATOM 2420 C CA . ASP A 1 306 ? -7.277 13.805 -0.355 1.00 93.00 306 ASP A CA 1
ATOM 2421 C C . ASP A 1 306 ? -6.296 14.297 -1.418 1.00 93.00 306 ASP A C 1
ATOM 2423 O O . ASP A 1 306 ? -6.262 13.870 -2.574 1.00 93.00 306 ASP A O 1
ATOM 2427 N N . ARG A 1 307 ? -5.407 15.202 -1.006 1.00 90.19 307 ARG A N 1
ATOM 2428 C CA . ARG A 1 307 ? -4.308 15.618 -1.872 1.00 90.19 307 ARG A CA 1
ATOM 2429 C C . ARG A 1 307 ? -3.387 14.429 -2.124 1.00 90.19 307 ARG A C 1
ATOM 2431 O O . ARG A 1 307 ? -2.921 13.806 -1.182 1.00 90.19 307 ARG A O 1
ATOM 2438 N N . THR A 1 308 ? -3.030 14.200 -3.386 1.00 87.81 308 THR A N 1
ATOM 2439 C CA . THR A 1 308 ? -2.126 13.107 -3.802 1.00 87.81 308 THR A CA 1
ATOM 2440 C C . THR A 1 308 ? -0.855 12.979 -2.947 1.00 87.81 308 THR A C 1
ATOM 2442 O O . THR A 1 308 ? -0.419 11.865 -2.676 1.00 87.81 308 THR A O 1
ATOM 2445 N N . TYR A 1 309 ? -0.267 14.090 -2.473 1.00 84.88 309 TYR A N 1
ATOM 2446 C CA . TYR A 1 309 ? 0.940 14.056 -1.630 1.00 84.88 309 TYR A CA 1
ATOM 2447 C C . TYR A 1 309 ? 0.748 13.310 -0.296 1.00 84.88 309 TYR A C 1
ATOM 2449 O O . TYR A 1 309 ? 1.735 12.894 0.306 1.00 84.88 309 TYR A O 1
ATOM 2457 N N . MET A 1 310 ? -0.496 13.101 0.145 1.00 89.00 310 MET A N 1
ATOM 2458 C CA . MET A 1 310 ? -0.836 12.334 1.348 1.00 89.00 310 MET A CA 1
ATOM 2459 C C . MET A 1 310 ? -0.405 10.866 1.263 1.00 89.00 310 MET A C 1
ATOM 2461 O O . MET A 1 310 ? -0.269 10.221 2.297 1.00 89.00 310 MET A O 1
ATOM 2465 N N . PHE A 1 311 ? -0.118 10.350 0.063 1.00 90.88 311 PHE A N 1
ATOM 2466 C CA . PHE A 1 311 ? 0.528 9.048 -0.089 1.00 90.88 311 PHE A CA 1
ATOM 2467 C C . PHE A 1 311 ? 1.908 8.992 0.584 1.00 90.88 311 PHE A C 1
ATOM 2469 O O . PHE A 1 311 ? 2.252 8.006 1.237 1.00 90.88 311 PHE A O 1
ATOM 2476 N N . ASP A 1 312 ? 2.701 10.059 0.446 1.00 85.75 312 ASP A N 1
ATOM 2477 C CA . ASP A 1 312 ? 4.042 10.135 1.027 1.00 85.75 312 ASP A CA 1
ATOM 2478 C C . ASP A 1 312 ? 4.004 10.692 2.461 1.00 85.75 312 ASP A C 1
ATOM 2480 O O . ASP A 1 312 ? 4.759 10.230 3.322 1.00 85.75 312 ASP A O 1
ATOM 2484 N N . SER A 1 313 ? 3.097 11.627 2.759 1.00 85.06 313 SER A N 1
ATOM 2485 C CA . SER A 1 313 ? 3.007 12.316 4.057 1.00 85.06 313 SER A CA 1
ATOM 2486 C C . SER A 1 313 ? 2.447 11.453 5.188 1.00 85.06 313 SER A C 1
ATOM 2488 O O . SER A 1 313 ? 1.459 10.739 5.027 1.00 85.06 313 SER A O 1
ATOM 2490 N N . LEU A 1 314 ? 3.062 11.537 6.370 1.00 88.81 314 LEU A N 1
ATOM 2491 C CA . LEU A 1 314 ? 2.467 11.002 7.596 1.00 88.81 314 LEU A CA 1
ATOM 2492 C C . LEU A 1 314 ? 1.239 11.848 7.944 1.00 88.81 314 LEU A C 1
ATOM 2494 O O . LEU A 1 314 ? 1.303 13.075 7.888 1.00 88.81 314 LEU A O 1
ATOM 2498 N N . SER A 1 315 ? 0.134 11.199 8.294 1.00 91.75 315 SER A N 1
ATOM 2499 C CA . SER A 1 315 ? -1.084 11.871 8.744 1.00 91.75 315 SER A CA 1
ATOM 2500 C C . SER A 1 315 ? -1.571 11.252 10.046 1.00 91.75 315 SER A C 1
ATOM 2502 O O . SER A 1 315 ? -1.125 10.172 10.429 1.00 91.75 315 SER A O 1
ATOM 2504 N N . GLN A 1 316 ? -2.438 11.952 10.765 1.00 94.56 316 GLN A N 1
ATOM 2505 C CA . GLN A 1 316 ? -2.923 11.498 12.061 1.00 94.56 316 GLN A CA 1
ATOM 2506 C C . GLN A 1 316 ? -4.367 11.915 12.283 1.00 94.56 316 GLN A C 1
ATOM 2508 O O . GLN A 1 316 ? -4.813 12.928 11.743 1.00 94.56 316 GLN A O 1
ATOM 2513 N N . ALA A 1 317 ? -5.069 11.153 13.111 1.00 95.25 317 ALA A N 1
ATOM 2514 C CA . ALA A 1 317 ? -6.389 11.508 13.608 1.00 95.25 317 ALA A CA 1
ATOM 2515 C C . ALA A 1 317 ? -6.610 10.918 15.012 1.00 95.25 317 ALA A C 1
ATOM 2517 O O . ALA A 1 317 ? -5.927 9.949 15.378 1.00 95.25 317 ALA A O 1
ATOM 2518 N N . PRO A 1 318 ? -7.546 11.478 15.803 1.00 97.12 318 PRO A N 1
ATOM 2519 C CA . PRO A 1 318 ? -7.957 10.886 17.070 1.00 97.12 318 PRO A CA 1
ATOM 2520 C C . PRO A 1 318 ? -8.338 9.411 16.889 1.00 97.12 318 PRO A C 1
ATOM 2522 O O . PRO A 1 318 ? -8.953 9.060 15.884 1.00 97.12 318 PRO A O 1
ATOM 2525 N N . PRO A 1 319 ? -8.029 8.522 17.846 1.00 97.75 319 PRO A N 1
ATOM 2526 C CA . PRO A 1 319 ? -8.293 7.093 17.683 1.00 97.75 319 PRO A CA 1
ATOM 2527 C C . PRO A 1 319 ? -9.790 6.754 17.611 1.00 97.75 319 PRO A C 1
ATOM 2529 O O . PRO A 1 319 ? -10.126 5.675 17.133 1.00 97.75 319 PRO A O 1
ATOM 2532 N N . MET A 1 320 ? -10.664 7.660 18.068 1.00 97.75 320 MET A N 1
ATOM 2533 C CA . MET A 1 320 ? -12.126 7.574 17.964 1.00 97.75 320 MET A CA 1
ATOM 2534 C C . MET A 1 320 ? -12.679 8.167 16.657 1.00 97.75 320 MET A C 1
ATOM 2536 O O . MET A 1 320 ? -13.883 8.092 16.444 1.00 97.75 320 MET A O 1
ATOM 2540 N N . ASP A 1 321 ? -11.847 8.770 15.796 1.00 98.19 321 ASP A N 1
ATOM 2541 C CA . ASP A 1 321 ? -12.299 9.388 14.545 1.00 98.19 321 ASP A CA 1
ATOM 2542 C C . ASP A 1 321 ? -12.837 8.333 13.571 1.00 98.19 321 ASP A C 1
ATOM 2544 O O . ASP A 1 321 ? -12.163 7.353 13.260 1.00 98.19 321 ASP A O 1
ATOM 2548 N N . ARG A 1 322 ? -14.052 8.551 13.066 1.00 98.25 322 ARG A N 1
ATOM 2549 C CA . ARG A 1 322 ? -14.773 7.625 12.172 1.00 98.25 322 ARG A CA 1
ATOM 2550 C C . ARG A 1 322 ? -15.084 8.290 10.840 1.00 98.25 322 ARG A C 1
ATOM 2552 O O . ARG A 1 322 ? -16.168 8.125 10.286 1.00 98.25 322 ARG A O 1
ATOM 2559 N N . SER A 1 323 ? -14.144 9.087 10.332 1.00 98.31 323 SER A N 1
ATOM 2560 C CA . SER A 1 323 ? -14.275 9.715 9.020 1.00 98.31 323 SER A CA 1
ATOM 2561 C C . SER A 1 323 ? -14.596 8.665 7.943 1.00 98.31 323 SER A C 1
ATOM 2563 O O . SER A 1 323 ? -13.954 7.611 7.925 1.00 98.31 323 SER A O 1
ATOM 2565 N N . PRO A 1 324 ? -15.489 8.951 6.973 1.00 98.19 324 PRO A N 1
ATOM 2566 C CA . PRO A 1 324 ? -15.746 8.063 5.828 1.00 98.19 324 PRO A CA 1
ATOM 2567 C C . PRO A 1 324 ? -14.509 7.836 4.940 1.00 98.19 324 PRO A C 1
ATOM 2569 O O . PRO A 1 324 ? -14.548 7.046 3.998 1.00 98.19 324 PRO A O 1
ATOM 2572 N N . LYS A 1 325 ? -13.412 8.548 5.223 1.00 98.38 325 LYS A N 1
ATOM 2573 C CA . LYS A 1 325 ? -12.106 8.420 4.575 1.00 98.38 325 LYS A CA 1
ATOM 2574 C C . LYS A 1 325 ? -11.179 7.425 5.266 1.00 98.38 325 LYS A C 1
ATOM 2576 O O . LYS A 1 325 ? -10.168 7.077 4.671 1.00 98.38 325 LYS A O 1
ATOM 2581 N N . ASN A 1 326 ? -11.474 7.009 6.497 1.00 98.56 326 ASN A N 1
ATOM 2582 C CA . ASN A 1 326 ? -10.596 6.140 7.275 1.00 98.56 326 ASN A CA 1
ATOM 2583 C C . ASN A 1 326 ? -11.071 4.691 7.168 1.00 98.56 326 ASN A C 1
ATOM 2585 O O . ASN A 1 326 ? -12.193 4.373 7.565 1.00 98.56 326 ASN A O 1
ATOM 2589 N N . GLY A 1 327 ? -10.191 3.839 6.660 1.00 98.75 327 GLY A N 1
ATOM 2590 C CA . GLY A 1 327 ? -10.280 2.388 6.663 1.00 98.75 327 GLY A CA 1
ATOM 2591 C C . GLY A 1 327 ? -8.962 1.800 7.165 1.00 98.75 327 GLY A C 1
ATOM 2592 O O . GLY A 1 327 ? -8.263 2.404 7.985 1.00 98.75 327 GLY A O 1
ATOM 2593 N N . PHE A 1 328 ? -8.616 0.600 6.707 1.00 98.88 328 PHE A N 1
ATOM 2594 C CA . PHE A 1 328 ? -7.400 -0.091 7.130 1.00 98.88 328 PHE A CA 1
ATOM 2595 C C . PHE A 1 328 ? -7.123 -1.335 6.287 1.00 98.88 328 PHE A C 1
ATOM 2597 O O . PHE A 1 328 ? -7.989 -1.856 5.584 1.00 98.88 328 PHE A O 1
ATOM 2604 N N . ARG A 1 329 ? -5.910 -1.858 6.449 1.00 98.69 329 ARG A N 1
ATOM 2605 C CA . ARG A 1 329 ? -5.524 -3.206 6.036 1.00 98.69 329 ARG A CA 1
ATOM 2606 C C . ARG A 1 329 ? -4.813 -3.901 7.191 1.00 98.69 329 ARG A C 1
ATOM 2608 O O . ARG A 1 329 ? -4.268 -3.222 8.064 1.00 98.69 329 ARG A O 1
ATOM 2615 N N . CYS A 1 330 ? -4.779 -5.230 7.214 1.00 98.69 330 CYS A N 1
ATOM 2616 C CA . CYS A 1 330 ? -4.068 -5.958 8.262 1.00 98.69 330 CYS A CA 1
ATOM 2617 C C . CYS A 1 330 ? -2.661 -6.388 7.829 1.00 98.69 330 CYS A C 1
ATOM 2619 O O . CYS A 1 330 ? -2.351 -6.556 6.650 1.00 98.69 330 CYS A O 1
ATOM 2621 N N . ALA A 1 331 ? -1.812 -6.634 8.821 1.00 98.19 331 ALA A N 1
ATOM 2622 C CA . ALA A 1 331 ? -0.522 -7.288 8.699 1.00 98.19 331 ALA A CA 1
ATOM 2623 C C . ALA A 1 331 ? -0.482 -8.557 9.557 1.00 98.19 331 ALA A C 1
ATOM 2625 O O . ALA A 1 331 ? -1.138 -8.657 10.591 1.00 98.19 331 ALA A O 1
ATOM 2626 N N . LEU A 1 332 ? 0.317 -9.528 9.131 1.00 96.62 332 LEU A N 1
ATOM 2627 C CA . LEU A 1 332 ? 0.604 -10.745 9.874 1.00 96.62 332 LEU A CA 1
ATOM 2628 C C . LEU A 1 332 ? 2.118 -10.894 9.996 1.00 96.62 332 LEU A C 1
ATOM 2630 O O . LEU A 1 332 ? 2.860 -10.866 9.010 1.00 96.62 332 LEU A O 1
ATOM 2634 N N . TYR A 1 333 ? 2.563 -11.070 11.232 1.00 95.56 333 TYR A N 1
ATOM 2635 C CA . TYR A 1 333 ? 3.965 -11.156 11.594 1.00 95.56 333 TYR A CA 1
ATOM 2636 C C . TYR A 1 333 ? 4.295 -12.601 11.977 1.00 95.56 333 TYR A C 1
ATOM 2638 O O . TYR A 1 333 ? 3.851 -13.044 13.028 1.00 95.56 333 TYR A O 1
ATOM 2646 N N . PRO A 1 334 ? 5.068 -13.356 11.171 1.00 92.44 334 PRO A N 1
ATOM 2647 C CA . PRO A 1 334 ? 5.407 -14.748 11.496 1.00 92.44 334 PRO A CA 1
ATOM 2648 C C . PRO A 1 334 ? 6.303 -14.912 12.733 1.00 92.44 334 PRO A C 1
ATOM 2650 O O . PRO A 1 334 ? 6.423 -16.004 13.276 1.00 92.44 334 PRO A O 1
ATOM 2653 N N . SER A 1 335 ? 6.995 -13.848 13.135 1.00 90.25 335 SER A N 1
ATOM 2654 C CA . SER A 1 335 ? 7.878 -13.820 14.306 1.00 90.25 335 SER A CA 1
ATOM 2655 C C . SER A 1 335 ? 7.726 -12.467 15.012 1.00 90.25 335 SER A C 1
ATOM 2657 O O . SER A 1 335 ? 8.622 -11.619 14.903 1.00 90.25 335 SER A O 1
ATOM 2659 N N . PRO A 1 336 ? 6.562 -12.196 15.637 1.00 91.25 336 PRO A N 1
ATOM 2660 C CA . PRO A 1 336 ? 6.259 -10.894 16.231 1.00 91.25 336 PRO A CA 1
ATOM 2661 C C . PRO A 1 336 ? 7.246 -10.518 17.346 1.00 91.25 336 PRO A C 1
ATOM 2663 O O . PRO A 1 336 ? 7.585 -9.348 17.504 1.00 91.25 336 PRO A O 1
ATOM 2666 N N . GLU A 1 337 ? 7.794 -11.506 18.054 1.00 91.75 337 GLU A N 1
ATOM 2667 C CA . GLU A 1 337 ? 8.801 -11.348 19.104 1.00 91.75 337 GLU A CA 1
ATOM 2668 C C . GLU A 1 337 ? 10.135 -10.777 18.599 1.00 91.75 337 GLU A C 1
ATOM 2670 O O . GLU A 1 337 ? 10.904 -10.208 19.373 1.00 91.75 337 GLU A O 1
ATOM 2675 N N . LYS A 1 338 ? 10.413 -10.901 17.293 1.00 90.62 338 LYS A N 1
ATOM 2676 C CA . LYS A 1 338 ? 11.629 -10.369 16.654 1.00 90.62 338 LYS A CA 1
ATOM 2677 C C . LYS A 1 338 ? 11.458 -8.946 16.140 1.00 90.62 338 LYS A C 1
ATOM 2679 O O . LYS A 1 338 ? 12.418 -8.379 15.616 1.00 90.62 338 LYS A O 1
ATOM 2684 N N . ILE A 1 339 ? 10.260 -8.374 16.235 1.00 92.62 339 ILE A N 1
ATOM 2685 C CA . ILE A 1 339 ? 10.028 -7.002 15.798 1.00 92.62 339 ILE A CA 1
ATOM 2686 C C . ILE A 1 339 ? 10.628 -6.062 16.852 1.00 92.62 339 ILE A C 1
ATOM 2688 O O . ILE A 1 339 ? 10.242 -6.121 18.022 1.00 92.62 339 ILE A O 1
ATOM 2692 N N . PRO A 1 340 ? 11.562 -5.170 16.475 1.00 93.31 340 PRO A N 1
ATOM 2693 C CA . PRO A 1 340 ? 12.090 -4.168 17.385 1.00 93.31 340 PRO A CA 1
ATOM 2694 C C . PRO A 1 340 ? 10.951 -3.358 18.005 1.00 93.31 340 PRO A C 1
ATOM 2696 O O . PRO A 1 340 ? 10.107 -2.831 17.283 1.00 93.31 340 PRO A O 1
ATOM 2699 N N . LYS A 1 341 ? 10.968 -3.176 19.332 1.00 92.94 341 LYS A N 1
ATOM 2700 C CA . LYS A 1 341 ? 9.958 -2.372 20.052 1.00 92.94 341 LYS A CA 1
ATOM 2701 C C . LYS A 1 341 ? 9.775 -0.974 19.451 1.00 92.94 341 LYS A C 1
ATOM 2703 O O . LYS A 1 341 ? 8.671 -0.444 19.468 1.00 92.94 341 LYS A O 1
ATOM 2708 N N . LYS A 1 342 ? 10.845 -0.412 18.874 1.00 94.06 342 LYS A N 1
ATOM 2709 C CA . LYS A 1 342 ? 10.840 0.875 18.168 1.00 94.06 342 LYS A CA 1
ATOM 2710 C C . LYS A 1 342 ? 9.832 0.935 17.014 1.00 94.06 342 LYS A C 1
ATOM 2712 O O . LYS A 1 342 ? 9.292 1.998 16.765 1.00 94.06 342 LYS A O 1
ATOM 2717 N N . ALA A 1 343 ? 9.511 -0.190 16.372 1.00 94.88 343 ALA A N 1
ATOM 2718 C CA . ALA A 1 343 ? 8.502 -0.235 15.313 1.00 94.88 343 ALA A CA 1
ATOM 2719 C C . ALA A 1 343 ? 7.092 0.123 15.808 1.00 94.88 343 ALA A C 1
ATOM 2721 O O . ALA A 1 343 ? 6.271 0.554 15.008 1.00 94.88 343 ALA A O 1
ATOM 2722 N N . PHE A 1 344 ? 6.813 -0.065 17.100 1.00 94.62 344 PHE A N 1
ATOM 2723 C CA . PHE A 1 344 ? 5.510 0.183 17.723 1.00 94.62 344 PHE A CA 1
ATOM 2724 C C . PHE A 1 344 ? 5.483 1.466 18.566 1.00 94.62 344 PHE A C 1
ATOM 2726 O O . PHE A 1 344 ? 4.483 1.733 19.235 1.00 94.62 344 PHE A O 1
ATOM 2733 N N . GLN A 1 345 ? 6.584 2.224 18.588 1.00 93.25 345 GLN A N 1
ATOM 2734 C CA . GLN A 1 345 ? 6.667 3.474 19.338 1.00 93.25 345 GLN A CA 1
ATOM 2735 C C . GLN A 1 345 ? 5.810 4.566 18.694 1.00 93.25 345 GLN A C 1
ATOM 2737 O O . GLN A 1 345 ? 5.324 4.431 17.569 1.00 93.25 345 GLN A O 1
ATOM 2742 N N . GLU A 1 346 ? 5.585 5.629 19.458 1.00 93.25 346 GLU A N 1
ATOM 2743 C CA . GLU A 1 346 ? 4.944 6.835 18.955 1.00 93.25 346 GLU A CA 1
ATOM 2744 C C . GLU A 1 346 ? 5.771 7.436 17.813 1.00 93.25 346 GLU A C 1
ATOM 2746 O O . GLU A 1 346 ? 6.991 7.565 17.924 1.00 93.25 346 GLU A O 1
ATOM 2751 N N . GLU A 1 347 ? 5.098 7.765 16.714 1.00 87.62 347 GLU A N 1
ATOM 2752 C CA . GLU A 1 347 ? 5.701 8.380 15.536 1.00 87.62 347 GLU A CA 1
ATOM 2753 C C . GLU A 1 347 ? 5.469 9.891 15.596 1.00 87.62 347 GLU A C 1
ATOM 2755 O O . GLU A 1 347 ? 4.325 10.352 15.659 1.00 87.62 347 GLU A O 1
ATOM 2760 N N . GLY A 1 348 ? 6.555 10.665 15.572 1.00 81.19 348 GLY A N 1
ATOM 2761 C CA . GLY A 1 348 ? 6.485 12.118 15.434 1.00 81.19 348 GLY A CA 1
ATOM 2762 C C . GLY A 1 348 ? 6.120 12.506 14.002 1.00 81.19 348 GLY A C 1
ATOM 2763 O O . GLY A 1 348 ? 6.605 11.892 13.049 1.00 81.19 348 GLY A O 1
ATOM 2764 N N . LEU A 1 349 ? 5.269 13.521 13.829 1.00 75.75 349 LEU A N 1
ATOM 2765 C CA . LEU A 1 349 ? 4.957 14.052 12.504 1.00 75.75 349 LEU A CA 1
ATOM 2766 C C . LEU A 1 349 ? 5.797 15.308 12.218 1.00 75.75 349 LEU A C 1
ATOM 2768 O O . LEU A 1 349 ? 5.940 16.151 13.101 1.00 75.75 349 LEU A O 1
ATOM 2772 N N . PRO A 1 350 ? 6.289 15.502 10.977 1.00 59.62 350 PRO A N 1
ATOM 2773 C CA . PRO A 1 350 ? 7.110 16.662 10.618 1.00 59.62 350 PRO A CA 1
ATOM 2774 C C . PRO A 1 350 ? 6.440 18.021 10.858 1.00 59.62 350 PRO A C 1
ATOM 2776 O O . PRO A 1 350 ? 7.133 19.017 11.031 1.00 59.62 350 PRO A O 1
ATOM 2779 N N . GLU A 1 351 ? 5.103 18.098 10.869 1.00 54.09 351 GLU A N 1
ATOM 2780 C CA . GLU A 1 351 ? 4.387 19.344 11.191 1.00 54.09 351 GLU A CA 1
ATOM 2781 C C . GLU A 1 351 ? 4.671 19.842 12.614 1.00 54.09 351 GLU A C 1
ATOM 2783 O O . GLU A 1 351 ? 4.628 21.048 12.843 1.00 54.09 351 GLU A O 1
ATOM 2788 N N . ASP A 1 352 ? 5.029 18.948 13.540 1.00 49.34 352 ASP A N 1
ATOM 2789 C CA . ASP A 1 352 ? 5.429 19.321 14.898 1.00 49.34 352 ASP A CA 1
ATOM 2790 C C . ASP A 1 352 ? 6.887 19.839 14.953 1.00 49.34 352 ASP A C 1
ATOM 2792 O O . ASP A 1 352 ? 7.295 20.442 15.946 1.00 49.34 352 ASP A O 1
ATOM 2796 N N . GLU A 1 353 ? 7.668 19.664 13.877 1.00 47.25 353 GLU A N 1
ATOM 2797 C CA . GLU A 1 353 ? 9.057 20.134 13.763 1.00 47.25 353 GLU A CA 1
ATOM 2798 C C . GLU A 1 353 ? 9.201 21.460 13.008 1.00 47.25 353 GLU A C 1
ATOM 2800 O O . GLU A 1 353 ? 10.256 22.093 13.096 1.00 47.25 353 GLU A O 1
ATOM 2805 N N . PHE A 1 354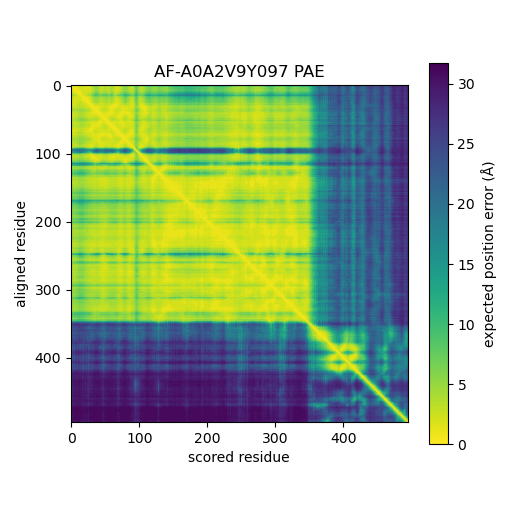 ? 8.178 21.910 12.270 1.00 47.00 354 PHE A N 1
ATOM 2806 C CA . PHE A 1 354 ? 8.231 23.223 11.633 1.00 47.00 354 PHE A CA 1
ATOM 2807 C C . PHE A 1 354 ? 7.848 24.295 12.653 1.00 47.00 354 PHE A C 1
ATOM 2809 O O . PHE A 1 354 ? 6.673 24.411 13.009 1.00 47.00 354 PHE A O 1
ATOM 2816 N N . PRO A 1 355 ? 8.805 25.115 13.127 1.00 54.00 355 PRO A N 1
ATOM 2817 C CA . PRO A 1 355 ? 8.466 26.221 13.997 1.00 54.00 355 PRO A CA 1
ATOM 2818 C C . PRO A 1 355 ? 7.434 27.108 13.306 1.00 54.00 355 PRO A C 1
ATOM 2820 O O . PRO A 1 355 ? 7.601 27.462 12.137 1.00 54.00 355 PRO A O 1
ATOM 2823 N N . ASP A 1 356 ? 6.397 27.505 14.043 1.00 59.62 356 ASP A N 1
ATOM 2824 C CA . ASP A 1 356 ? 5.472 28.535 13.588 1.00 59.62 356 ASP A CA 1
ATOM 2825 C C . ASP A 1 356 ? 6.280 29.805 13.296 1.00 59.62 356 ASP A C 1
ATOM 2827 O O . ASP A 1 356 ? 6.664 30.552 14.201 1.00 59.62 356 ASP A O 1
ATOM 2831 N N . LEU A 1 357 ? 6.574 30.029 12.013 1.00 54.25 357 LEU A N 1
ATOM 2832 C CA . LEU A 1 357 ? 7.406 31.136 11.548 1.00 54.25 357 LEU A CA 1
ATOM 2833 C C . LEU A 1 357 ? 6.800 32.490 11.935 1.00 54.25 357 LEU A C 1
ATOM 2835 O O . LEU A 1 357 ? 7.520 33.492 11.998 1.00 54.25 357 LEU A O 1
ATOM 2839 N N . TYR A 1 358 ? 5.493 32.534 12.225 1.00 55.59 358 TYR A N 1
ATOM 2840 C CA . TYR A 1 358 ? 4.821 33.731 12.706 1.00 55.59 358 TYR A CA 1
ATOM 2841 C C . TYR A 1 358 ? 5.117 34.031 14.177 1.00 55.59 358 TYR A C 1
ATOM 2843 O O . TYR A 1 358 ? 5.149 35.206 14.548 1.00 55.59 358 TYR A O 1
ATOM 2851 N N . LYS A 1 359 ? 5.408 32.998 14.974 1.00 66.44 359 LYS A N 1
ATOM 2852 C CA . LYS A 1 359 ? 5.766 33.084 16.400 1.00 66.44 359 LYS A CA 1
ATOM 2853 C C . LYS A 1 359 ? 7.271 33.127 16.660 1.00 66.44 359 LYS A C 1
ATOM 2855 O O . LYS A 1 359 ? 7.684 33.408 17.782 1.00 66.44 359 LYS A O 1
ATOM 2860 N N . GLN A 1 360 ? 8.096 32.861 15.649 1.00 68.94 360 GLN A N 1
ATOM 2861 C CA . GLN A 1 360 ? 9.545 33.006 15.762 1.00 68.94 360 GLN A CA 1
ATOM 2862 C C . GLN A 1 360 ? 9.942 34.479 15.907 1.00 68.94 360 GLN A C 1
ATOM 2864 O O . GLN A 1 360 ? 9.421 35.347 15.201 1.00 68.94 360 GLN A O 1
ATOM 2869 N N . ARG A 1 361 ? 10.895 34.757 16.807 1.00 78.19 361 ARG A N 1
ATOM 2870 C CA . ARG A 1 361 ? 11.505 36.088 16.914 1.00 78.19 361 ARG A CA 1
ATOM 2871 C C . ARG A 1 361 ? 12.304 36.370 15.636 1.00 78.19 361 ARG A C 1
ATOM 2873 O O . ARG A 1 361 ? 13.151 35.549 15.282 1.00 78.19 361 ARG A O 1
ATOM 2880 N N . PRO A 1 362 ? 12.063 37.502 14.950 1.00 74.38 362 PRO A N 1
ATOM 2881 C CA . PRO A 1 362 ? 12.916 37.931 13.852 1.00 74.38 362 PRO A CA 1
ATOM 2882 C C . PRO A 1 362 ? 14.371 38.042 14.308 1.00 74.38 362 PRO A C 1
ATOM 2884 O O . PRO A 1 362 ? 14.647 38.380 15.462 1.00 74.38 362 PRO A O 1
ATOM 2887 N N . VAL A 1 363 ? 15.301 37.776 13.394 1.00 75.69 363 VAL A N 1
ATOM 2888 C CA . VAL A 1 363 ? 16.707 38.118 13.628 1.00 75.69 363 VAL A CA 1
ATOM 2889 C C . VAL A 1 363 ? 16.851 39.639 13.728 1.00 75.69 363 VAL A C 1
ATOM 2891 O O . VAL A 1 363 ? 16.019 40.378 13.200 1.00 75.69 363 VAL A O 1
ATOM 2894 N N . ALA A 1 364 ? 17.904 40.110 14.398 1.00 83.19 364 ALA A N 1
ATOM 2895 C CA . ALA A 1 364 ? 18.219 41.534 14.424 1.00 83.19 364 ALA A CA 1
ATOM 2896 C C . ALA A 1 364 ? 18.391 42.075 12.995 1.00 83.19 364 ALA A C 1
ATOM 2898 O O . ALA A 1 364 ? 18.895 41.365 12.118 1.00 83.19 364 ALA A O 1
ATOM 2899 N N . ASP A 1 365 ? 18.022 43.337 12.772 1.00 75.81 365 ASP A N 1
ATOM 2900 C CA . ASP A 1 365 ? 18.105 43.960 11.447 1.00 75.81 365 ASP A CA 1
ATOM 2901 C C . ASP A 1 365 ? 19.508 43.882 10.858 1.00 75.81 365 ASP A C 1
ATOM 2903 O O . ASP A 1 365 ? 19.653 43.566 9.684 1.00 75.81 365 ASP A O 1
ATOM 2907 N N . SER A 1 366 ? 20.549 44.065 11.670 1.00 75.50 366 SER A N 1
ATOM 2908 C CA . SER A 1 366 ? 21.942 43.923 11.235 1.00 75.50 366 SER A CA 1
ATOM 2909 C C . SER A 1 366 ? 22.236 42.543 10.639 1.00 75.50 366 SER A C 1
ATOM 2911 O O . SER A 1 366 ? 22.841 42.447 9.576 1.00 75.50 366 SER A O 1
ATOM 2913 N N . VAL A 1 367 ? 21.737 41.474 11.266 1.00 72.94 367 VAL A N 1
ATOM 2914 C CA . VAL A 1 367 ? 21.879 40.097 10.773 1.00 72.94 367 VAL A CA 1
ATOM 2915 C C . VAL A 1 367 ? 21.093 39.916 9.478 1.00 72.94 367 VAL A C 1
ATOM 2917 O O . VAL A 1 367 ? 21.617 39.363 8.512 1.00 72.94 367 VAL A O 1
ATOM 2920 N N . PHE A 1 368 ? 19.851 40.408 9.426 1.00 75.12 368 PHE A N 1
ATOM 2921 C CA . PHE A 1 368 ? 19.049 40.364 8.204 1.00 75.12 368 PHE A CA 1
ATOM 2922 C C . PHE A 1 368 ? 19.737 41.101 7.047 1.00 75.12 368 PHE A C 1
ATOM 2924 O O . PHE A 1 368 ? 19.775 40.577 5.935 1.00 75.12 368 PHE A O 1
ATOM 2931 N N . GLN A 1 369 ? 20.325 42.270 7.308 1.00 71.81 369 GLN A N 1
ATOM 2932 C CA . GLN A 1 369 ? 21.068 43.054 6.324 1.00 71.81 369 GLN A CA 1
ATOM 2933 C C . GLN A 1 369 ? 22.291 42.302 5.796 1.00 71.81 369 GLN A C 1
ATOM 2935 O O . GLN A 1 369 ? 22.449 42.202 4.582 1.00 71.81 369 GLN A O 1
ATOM 2940 N N . THR A 1 370 ? 23.083 41.672 6.670 1.00 73.12 370 THR A N 1
ATOM 2941 C CA . THR A 1 370 ? 24.228 40.847 6.250 1.00 73.12 370 THR A CA 1
ATOM 2942 C C . THR A 1 370 ? 23.811 39.705 5.325 1.00 73.12 370 THR A C 1
ATOM 2944 O O . THR A 1 370 ? 24.479 39.436 4.329 1.00 73.12 370 THR A O 1
ATOM 2947 N N . TYR A 1 371 ? 22.697 39.025 5.616 1.00 67.25 371 TYR A N 1
ATOM 2948 C CA . TYR A 1 371 ? 22.183 37.993 4.712 1.00 67.25 371 TYR A CA 1
ATOM 2949 C C . TYR A 1 371 ? 21.634 38.591 3.420 1.00 67.25 371 TYR A C 1
ATOM 2951 O O . TYR A 1 371 ? 21.896 38.045 2.355 1.00 67.25 371 TYR A O 1
ATOM 2959 N N . ARG A 1 372 ? 20.917 39.719 3.485 1.00 71.38 372 ARG A N 1
ATOM 2960 C CA . ARG A 1 372 ? 20.381 40.412 2.306 1.00 71.38 372 ARG A CA 1
ATOM 2961 C C . ARG A 1 372 ? 21.490 40.779 1.320 1.00 71.38 372 ARG A C 1
ATOM 2963 O O . ARG A 1 372 ? 21.317 40.575 0.124 1.00 71.38 372 ARG A O 1
ATOM 2970 N N . GLU A 1 373 ? 22.632 41.244 1.818 1.00 70.00 373 GLU A N 1
ATOM 2971 C CA . GLU A 1 373 ? 23.794 41.618 1.005 1.00 70.00 373 GLU A CA 1
ATOM 2972 C C . GLU A 1 373 ? 24.415 40.453 0.226 1.00 70.00 373 GLU A C 1
ATOM 2974 O O . GLU A 1 373 ? 24.890 40.658 -0.892 1.00 70.00 373 GLU A O 1
ATOM 2979 N N . GLN A 1 374 ? 24.363 39.225 0.758 1.00 61.03 374 GLN A N 1
ATOM 2980 C CA . GLN A 1 374 ? 24.844 38.020 0.056 1.00 61.03 374 GLN A CA 1
ATOM 2981 C C . GLN A 1 374 ? 24.048 37.714 -1.215 1.00 61.03 374 GLN A C 1
ATOM 2983 O O . GLN A 1 374 ? 24.493 36.945 -2.065 1.00 61.03 374 GLN A O 1
ATOM 2988 N N . PHE A 1 375 ? 22.868 38.312 -1.334 1.00 55.84 375 PHE A N 1
ATOM 2989 C CA . PHE A 1 375 ? 21.986 38.184 -2.478 1.00 55.84 375 PHE A CA 1
ATOM 2990 C C . PHE A 1 375 ? 21.773 39.523 -3.183 1.00 55.84 375 PHE A C 1
ATOM 2992 O O . PHE A 1 375 ? 20.845 39.652 -3.973 1.00 55.84 375 PHE A O 1
ATOM 2999 N N . SER A 1 376 ? 22.613 40.522 -2.906 1.00 63.34 376 SER A N 1
ATOM 3000 C CA . SER A 1 376 ? 22.667 41.734 -3.713 1.00 63.34 376 SER A CA 1
ATOM 3001 C C . SER A 1 376 ? 23.299 41.401 -5.061 1.00 63.34 376 SER A C 1
ATOM 3003 O O . SER A 1 376 ? 24.425 40.909 -5.117 1.00 63.34 376 SER A O 1
ATOM 3005 N N . TYR A 1 377 ? 22.579 41.689 -6.136 1.00 58.41 377 TYR A N 1
ATOM 3006 C CA . TYR A 1 377 ? 23.046 41.565 -7.516 1.00 58.41 377 TYR A CA 1
ATOM 3007 C C . TYR A 1 377 ? 23.299 42.954 -8.104 1.00 58.41 377 TYR A C 1
ATOM 3009 O O . TYR A 1 377 ? 22.675 43.935 -7.684 1.00 58.41 377 TYR A O 1
ATOM 3017 N N . ASP A 1 378 ? 24.191 43.028 -9.089 1.00 61.50 378 ASP A N 1
ATOM 3018 C CA . ASP A 1 378 ? 24.423 44.260 -9.833 1.00 61.50 378 ASP A CA 1
ATOM 3019 C C . ASP A 1 378 ? 23.147 44.671 -10.568 1.00 61.50 378 ASP A C 1
ATOM 3021 O O . ASP A 1 378 ? 22.465 43.854 -11.196 1.00 61.50 378 ASP A O 1
ATOM 3025 N N . LYS A 1 379 ? 22.813 45.960 -10.481 1.00 61.59 379 LYS A N 1
ATOM 3026 C CA . LYS A 1 379 ? 21.675 46.517 -11.207 1.00 61.59 379 LYS A CA 1
ATOM 3027 C C . LYS A 1 379 ? 21.994 46.529 -12.690 1.00 61.59 379 LYS A C 1
ATOM 3029 O O . LYS A 1 379 ? 22.700 47.405 -13.179 1.00 61.59 379 LYS A O 1
ATOM 3034 N N . THR A 1 380 ? 21.436 45.561 -13.386 1.00 68.56 380 THR A N 1
ATOM 3035 C CA . THR A 1 380 ? 21.486 45.449 -14.836 1.00 68.56 380 THR A CA 1
ATOM 3036 C C . THR A 1 380 ? 20.057 45.379 -15.352 1.00 68.56 380 THR A C 1
ATOM 3038 O O . THR A 1 380 ? 19.146 44.959 -14.630 1.00 68.56 380 THR A O 1
ATOM 3041 N N . ASP A 1 381 ? 19.830 45.870 -16.568 1.00 75.31 381 ASP A N 1
ATOM 3042 C CA . ASP A 1 381 ? 18.531 45.699 -17.205 1.00 75.31 381 ASP A CA 1
ATOM 3043 C C . ASP A 1 381 ? 18.322 44.206 -17.463 1.00 75.31 381 ASP A C 1
ATOM 3045 O O . ASP A 1 381 ? 19.119 43.564 -18.142 1.00 75.31 381 ASP A O 1
ATOM 3049 N N . LEU A 1 382 ? 17.256 43.653 -16.890 1.00 73.38 382 LEU A N 1
ATOM 3050 C CA . LEU A 1 382 ? 16.943 42.236 -16.995 1.00 73.38 382 LEU A CA 1
ATOM 3051 C C . LEU A 1 382 ? 16.482 41.850 -18.408 1.00 73.38 382 LEU A C 1
ATOM 3053 O O . LEU A 1 382 ? 16.344 40.659 -18.677 1.00 73.38 382 LEU A O 1
ATOM 3057 N N . GLN A 1 383 ? 16.179 42.810 -19.294 1.00 82.38 383 GLN A N 1
ATOM 3058 C CA . GLN A 1 383 ? 15.720 42.547 -20.668 1.00 82.38 383 GLN A CA 1
ATOM 3059 C C . GLN A 1 383 ? 14.625 41.465 -20.716 1.00 82.38 383 GLN A C 1
ATOM 3061 O O . GLN A 1 383 ? 14.650 40.536 -21.539 1.00 82.38 383 GLN A O 1
ATOM 3066 N N . ALA A 1 384 ? 13.692 41.536 -19.761 1.00 78.56 384 ALA A N 1
ATOM 3067 C CA . ALA A 1 384 ? 12.711 40.490 -19.525 1.00 78.56 384 ALA A CA 1
ATOM 3068 C C . ALA A 1 384 ? 11.709 40.399 -20.684 1.00 78.56 384 ALA A C 1
ATOM 3070 O O . ALA A 1 384 ? 11.215 41.408 -21.186 1.00 78.56 384 ALA A O 1
ATOM 3071 N N . ARG A 1 385 ? 11.382 39.177 -21.105 1.00 81.00 385 ARG A N 1
ATOM 3072 C CA . ARG A 1 385 ? 10.436 38.884 -22.186 1.00 81.00 385 ARG A CA 1
ATOM 3073 C C . ARG A 1 385 ? 9.462 37.810 -21.748 1.00 81.00 385 ARG A C 1
ATOM 3075 O O . ARG A 1 385 ? 9.876 36.773 -21.242 1.00 81.00 385 ARG A O 1
ATOM 3082 N N . VAL A 1 386 ? 8.172 38.042 -21.965 1.00 82.75 386 VAL A N 1
ATOM 3083 C CA . VAL A 1 386 ? 7.152 37.001 -21.805 1.00 82.75 386 VAL A CA 1
ATOM 3084 C C . VAL A 1 386 ? 7.200 36.115 -23.047 1.00 82.75 386 VAL A C 1
ATOM 3086 O O . VAL A 1 386 ? 6.861 36.555 -24.139 1.00 82.75 386 VAL A O 1
ATOM 3089 N N . GLU A 1 387 ? 7.633 34.871 -22.879 1.00 83.12 387 GLU A N 1
ATOM 3090 C CA . GLU A 1 387 ? 7.700 33.868 -23.946 1.00 83.12 387 GLU A CA 1
ATOM 3091 C C . GLU A 1 387 ? 6.312 33.337 -24.295 1.00 83.12 387 GLU A C 1
ATOM 3093 O O . GLU A 1 387 ? 5.990 33.105 -25.455 1.00 83.12 387 GLU A O 1
ATOM 3098 N N . TRP A 1 388 ? 5.478 33.123 -23.276 1.00 83.44 388 TRP A N 1
ATOM 3099 C CA . TRP A 1 388 ? 4.074 32.785 -23.465 1.00 83.44 388 TRP A CA 1
ATOM 3100 C C . TRP A 1 388 ? 3.258 33.114 -22.220 1.00 83.44 388 TRP A C 1
ATOM 3102 O O . TRP A 1 388 ? 3.774 33.126 -21.100 1.00 83.44 388 TRP A O 1
ATOM 3112 N N . ARG A 1 389 ? 1.956 33.318 -22.431 1.00 84.12 389 ARG A N 1
ATOM 3113 C CA . ARG A 1 389 ? 0.948 33.546 -21.395 1.00 84.12 389 ARG A CA 1
ATOM 3114 C C . ARG A 1 389 ? -0.250 32.636 -21.649 1.00 84.12 389 ARG A C 1
ATOM 3116 O O . ARG A 1 389 ? -0.751 32.588 -22.767 1.00 84.12 389 ARG A O 1
ATOM 3123 N N . LYS A 1 390 ? -0.702 31.907 -20.629 1.00 77.69 390 LYS A N 1
ATOM 3124 C CA . LYS A 1 390 ? -1.869 31.020 -20.699 1.00 77.69 390 LYS A CA 1
ATOM 3125 C C . LYS A 1 390 ? -2.791 31.284 -19.523 1.00 77.69 390 LYS A C 1
ATOM 3127 O O . LYS A 1 390 ? -2.363 31.252 -18.374 1.00 77.69 390 LYS A O 1
ATOM 3132 N N . GLU A 1 391 ? -4.064 31.495 -19.812 1.00 79.19 391 GLU A N 1
ATOM 3133 C CA . GLU A 1 391 ? -5.095 31.580 -18.784 1.00 79.19 391 GLU A CA 1
ATOM 3134 C C . GLU A 1 391 ? -5.608 30.178 -18.454 1.00 79.19 391 GLU A C 1
ATOM 3136 O O . GLU A 1 391 ? -5.854 29.363 -19.347 1.00 79.19 391 GLU A O 1
ATOM 3141 N N . ASN A 1 392 ? -5.733 29.879 -17.164 1.00 63.91 392 ASN A N 1
ATOM 3142 C CA . ASN A 1 392 ? -6.334 28.643 -16.684 1.00 63.91 392 ASN A CA 1
ATOM 3143 C C . ASN A 1 392 ? -7.800 28.899 -16.288 1.00 63.91 392 ASN A C 1
ATOM 3145 O O . ASN A 1 392 ? -8.130 29.943 -15.718 1.00 63.91 392 ASN A O 1
ATOM 3149 N N . SER A 1 393 ? -8.671 27.920 -16.547 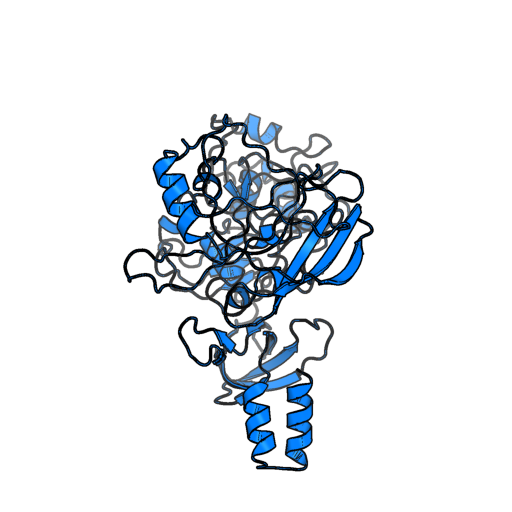1.00 57.56 393 SER A N 1
ATOM 3150 C CA . SER A 1 393 ? -10.070 27.874 -16.103 1.00 57.56 393 SER A CA 1
ATOM 3151 C C . SER A 1 393 ? -10.246 28.033 -14.587 1.00 57.56 393 SER A C 1
ATOM 3153 O O . SER A 1 393 ? -11.314 28.428 -14.137 1.00 57.56 393 SER A O 1
ATOM 3155 N N . GLU A 1 394 ? -9.199 27.785 -13.800 1.00 52.69 394 GLU A N 1
ATOM 3156 C CA . GLU A 1 394 ? -9.173 27.963 -12.341 1.00 52.69 394 GLU A CA 1
ATOM 3157 C C . GLU A 1 394 ? -8.916 29.416 -11.874 1.00 52.69 394 GLU A C 1
ATOM 3159 O O . GLU A 1 394 ? -8.712 29.662 -10.685 1.00 52.69 394 GLU A O 1
ATOM 3164 N N . GLY A 1 395 ? -8.916 30.404 -12.778 1.00 58.66 395 GLY A N 1
ATOM 3165 C CA . GLY A 1 395 ? -8.893 31.828 -12.406 1.00 58.66 395 GLY A CA 1
ATOM 3166 C C . GLY A 1 395 ? -7.503 32.433 -12.168 1.00 58.66 395 GLY A C 1
ATOM 3167 O O . GLY A 1 395 ? -7.380 33.468 -11.505 1.00 58.66 395 GLY A O 1
ATOM 3168 N N . TRP A 1 396 ? -6.457 31.824 -12.727 1.00 62.44 396 TRP A N 1
ATOM 3169 C CA . TRP A 1 396 ? -5.082 32.323 -12.682 1.00 62.44 396 TRP A CA 1
ATOM 3170 C C . TRP A 1 396 ? -4.410 32.272 -14.059 1.00 62.44 396 TRP A C 1
ATOM 3172 O O . TRP A 1 396 ? -4.820 31.535 -14.956 1.00 62.44 396 TRP A O 1
ATOM 3182 N N . ILE A 1 397 ? -3.382 33.097 -14.228 1.00 69.19 397 ILE A N 1
ATOM 3183 C CA . ILE A 1 397 ? -2.615 33.280 -15.457 1.00 69.19 397 ILE A CA 1
ATOM 3184 C C . ILE A 1 397 ? -1.227 32.704 -15.231 1.00 69.19 397 ILE A C 1
ATOM 3186 O O . ILE A 1 397 ? -0.555 33.057 -14.264 1.00 69.19 397 ILE A O 1
ATOM 3190 N N . GLN A 1 398 ? -0.791 31.833 -16.128 1.00 70.75 398 GLN A N 1
ATOM 3191 C CA . GLN A 1 398 ? 0.574 31.343 -16.1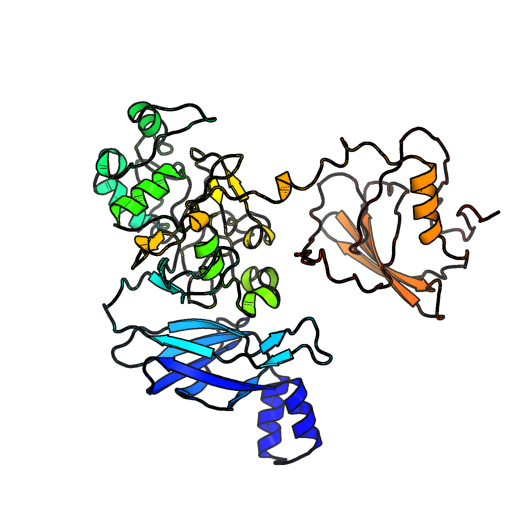63 1.00 70.75 398 GLN A CA 1
ATOM 3192 C C . GLN A 1 398 ? 1.367 32.100 -17.221 1.00 70.75 398 GLN A C 1
ATOM 3194 O O . GLN A 1 398 ? 0.931 32.175 -18.367 1.00 70.75 398 GLN A O 1
ATOM 3199 N N . GLU A 1 399 ? 2.543 32.604 -16.870 1.00 75.69 399 GLU A N 1
ATOM 3200 C CA . GLU A 1 399 ? 3.476 33.204 -17.823 1.00 75.69 399 GLU A CA 1
ATOM 3201 C C . GLU A 1 399 ? 4.823 32.506 -17.744 1.00 75.69 399 GLU A C 1
ATOM 3203 O O . GLU A 1 399 ? 5.349 32.294 -16.654 1.00 75.69 399 GLU A O 1
ATOM 3208 N N . LYS A 1 400 ? 5.406 32.174 -18.895 1.00 74.31 400 LYS A N 1
ATOM 3209 C CA . LYS A 1 400 ? 6.836 31.882 -18.987 1.00 74.31 400 LYS A CA 1
ATOM 3210 C C . LYS A 1 400 ? 7.542 33.167 -19.378 1.00 74.31 400 LYS A C 1
ATOM 3212 O O . LYS A 1 400 ? 7.214 33.752 -20.403 1.00 74.31 400 LYS A O 1
ATOM 3217 N N . ILE A 1 401 ? 8.520 33.573 -18.587 1.00 77.38 401 ILE A N 1
ATOM 3218 C CA . ILE A 1 401 ? 9.327 34.768 -18.809 1.00 77.38 401 ILE A CA 1
ATOM 3219 C C . ILE A 1 401 ? 10.783 34.345 -18.947 1.00 77.38 401 ILE A C 1
ATOM 3221 O O . ILE A 1 401 ? 11.241 33.481 -18.203 1.00 77.38 401 ILE A O 1
ATOM 3225 N N . THR A 1 402 ? 11.515 34.942 -19.881 1.00 74.50 402 THR A N 1
ATOM 3226 C CA . THR A 1 402 ? 12.978 34.887 -19.909 1.00 74.50 402 THR A CA 1
ATOM 3227 C C . THR A 1 402 ? 13.555 36.242 -19.551 1.00 74.50 402 THR A C 1
ATOM 3229 O O . THR A 1 402 ? 12.983 37.263 -19.917 1.00 74.50 402 THR A O 1
ATOM 3232 N N . PHE A 1 403 ? 14.684 36.276 -18.862 1.00 78.06 403 PHE A N 1
ATOM 3233 C CA . PHE A 1 403 ? 15.387 37.514 -18.541 1.00 78.06 403 PHE A CA 1
ATOM 3234 C C . PHE A 1 403 ? 16.881 37.242 -18.386 1.00 78.06 403 PHE A C 1
ATOM 3236 O O . PHE A 1 403 ? 17.272 36.100 -18.161 1.00 78.06 403 PHE A O 1
ATOM 3243 N N . ASP A 1 404 ? 17.714 38.258 -18.533 1.00 73.94 404 ASP A N 1
ATOM 3244 C CA . ASP A 1 404 ? 19.163 38.121 -18.467 1.00 73.94 404 ASP A CA 1
ATOM 3245 C C . ASP A 1 404 ? 19.602 37.754 -17.039 1.00 73.94 404 ASP A C 1
ATOM 3247 O O . ASP A 1 404 ? 19.126 38.298 -16.039 1.00 73.94 404 ASP A O 1
ATOM 3251 N N . ALA A 1 405 ? 20.490 36.771 -16.934 1.00 66.88 405 ALA A N 1
ATOM 3252 C CA . ALA A 1 405 ? 21.117 36.384 -15.686 1.00 66.88 405 ALA A CA 1
ATOM 3253 C C . ALA A 1 405 ? 22.090 37.482 -15.240 1.00 66.88 405 ALA A C 1
ATOM 3255 O O . ALA A 1 405 ? 22.821 38.048 -16.049 1.00 66.88 405 ALA A O 1
ATOM 3256 N N . ALA A 1 406 ? 22.197 37.702 -13.930 1.00 62.41 406 ALA A N 1
ATOM 3257 C CA . ALA A 1 406 ? 23.165 38.642 -13.355 1.00 62.41 406 ALA A CA 1
ATOM 3258 C C . ALA A 1 406 ? 24.641 38.189 -13.501 1.00 62.41 406 ALA A C 1
ATOM 3260 O O . ALA A 1 406 ? 25.538 38.802 -12.931 1.00 62.41 406 ALA A O 1
ATOM 3261 N N . TYR A 1 407 ? 24.901 37.083 -14.204 1.00 59.78 407 TYR A N 1
ATOM 3262 C CA . TYR A 1 407 ? 26.223 36.509 -14.439 1.00 59.78 407 TYR A CA 1
ATOM 3263 C C . TYR A 1 407 ? 26.239 35.716 -15.752 1.00 59.78 407 TYR A C 1
ATOM 3265 O O . TYR A 1 407 ? 25.233 35.141 -16.158 1.00 59.78 407 TYR A O 1
ATOM 3273 N N . GLY A 1 408 ? 27.399 35.654 -16.410 1.00 61.44 408 GLY A N 1
ATOM 3274 C CA . GLY A 1 408 ? 27.655 34.707 -17.504 1.00 61.44 408 GLY A CA 1
ATOM 3275 C C . GLY A 1 408 ? 26.971 34.985 -18.849 1.00 61.44 408 GLY A C 1
ATOM 3276 O O . GLY A 1 408 ? 27.163 34.194 -19.764 1.00 61.44 408 GLY A O 1
ATOM 3277 N N . GLY A 1 409 ? 26.210 36.079 -19.003 1.00 66.38 409 GLY A N 1
ATOM 3278 C CA . GLY A 1 409 ? 25.549 36.436 -20.272 1.00 66.38 409 GLY A CA 1
ATOM 3279 C C . GLY A 1 409 ? 24.426 35.478 -20.697 1.00 66.38 409 GLY A C 1
ATOM 3280 O O . GLY A 1 409 ? 24.034 35.457 -21.861 1.00 66.38 409 GLY A O 1
ATOM 3281 N N . GLU A 1 410 ? 23.929 34.658 -19.771 1.00 73.50 410 GLU A N 1
ATOM 3282 C CA . GLU A 1 410 ? 22.868 33.678 -20.016 1.00 73.50 410 GLU A CA 1
ATOM 3283 C C . GLU A 1 410 ? 21.477 34.281 -19.775 1.00 73.50 410 GLU A C 1
ATOM 3285 O O . GLU A 1 410 ? 21.342 35.297 -19.098 1.00 73.50 410 GLU A O 1
ATOM 3290 N N . ARG A 1 411 ? 20.414 33.634 -20.274 1.00 75.31 411 ARG A N 1
ATOM 3291 C CA . ARG A 1 411 ? 19.021 33.990 -19.944 1.00 75.31 411 ARG A CA 1
ATOM 3292 C C . ARG A 1 411 ? 18.401 32.968 -18.997 1.00 75.31 411 ARG A C 1
ATOM 3294 O O . ARG A 1 411 ? 18.394 31.769 -19.266 1.00 75.31 411 ARG A O 1
ATOM 3301 N N . VAL A 1 412 ? 17.822 33.453 -17.906 1.00 66.00 412 VAL A N 1
ATOM 3302 C CA . VAL A 1 412 ? 17.058 32.681 -16.924 1.00 66.00 412 VAL A CA 1
ATOM 3303 C C . VAL A 1 412 ? 15.609 32.562 -17.378 1.00 66.00 412 VAL A C 1
ATOM 3305 O O . VAL A 1 412 ? 15.023 33.525 -17.861 1.00 66.00 412 VAL A O 1
ATOM 3308 N N . ILE A 1 413 ? 15.004 31.389 -17.178 1.00 67.38 413 ILE A N 1
ATOM 3309 C CA . ILE A 1 413 ? 13.567 31.166 -17.369 1.00 67.38 413 ILE A CA 1
ATOM 3310 C C . ILE A 1 413 ? 12.865 31.231 -16.008 1.00 67.38 413 ILE A C 1
ATOM 3312 O O . ILE A 1 413 ? 13.213 30.481 -15.098 1.00 67.38 413 ILE A O 1
ATOM 3316 N N . ALA A 1 414 ? 11.821 32.048 -15.893 1.00 62.81 414 ALA A N 1
ATOM 3317 C CA . ALA A 1 414 ? 10.875 32.042 -14.782 1.00 62.81 414 ALA A CA 1
ATOM 3318 C C . ALA A 1 414 ? 9.468 31.655 -15.251 1.00 62.81 414 ALA A C 1
ATOM 3320 O O . ALA A 1 414 ? 9.061 31.962 -16.369 1.00 62.81 414 ALA A O 1
ATOM 3321 N N . TYR A 1 415 ? 8.710 31.007 -14.367 1.00 65.12 415 TYR A N 1
ATOM 3322 C CA . TYR A 1 415 ? 7.276 30.789 -14.547 1.00 65.12 415 TYR A CA 1
ATOM 3323 C C . TYR A 1 415 ? 6.511 31.567 -13.474 1.00 65.12 415 TYR A C 1
ATOM 3325 O O . TYR A 1 415 ? 6.667 31.284 -12.282 1.00 65.12 415 TYR A O 1
ATOM 3333 N N . LEU A 1 416 ? 5.704 32.544 -13.889 1.00 63.06 416 LEU A N 1
ATOM 3334 C CA . LEU A 1 416 ? 4.844 33.331 -13.008 1.00 63.06 416 LEU A CA 1
ATOM 3335 C C . LEU A 1 416 ? 3.424 32.765 -12.990 1.00 63.06 416 LEU A C 1
ATOM 3337 O O . LEU A 1 416 ? 2.894 32.381 -14.030 1.00 63.06 416 LEU A O 1
ATOM 3341 N N . PHE A 1 417 ? 2.807 32.756 -11.808 1.00 64.19 417 PHE A N 1
ATOM 3342 C CA . PHE A 1 417 ? 1.411 32.376 -11.599 1.00 64.19 417 PHE A CA 1
ATOM 3343 C C . PHE A 1 417 ? 0.678 33.572 -10.983 1.00 64.19 417 PHE A C 1
ATOM 3345 O O . PHE A 1 417 ? 0.851 33.881 -9.799 1.00 64.19 417 PHE A O 1
ATOM 3352 N N . LEU A 1 418 ? -0.088 34.284 -11.809 1.00 64.75 418 LEU A N 1
ATOM 3353 C CA . LEU A 1 418 ? -0.727 35.555 -11.475 1.00 64.75 418 LEU A CA 1
ATOM 3354 C C . LEU A 1 418 ? -2.233 35.363 -11.221 1.00 64.75 418 LEU A C 1
ATOM 3356 O O . LEU A 1 418 ? -2.904 34.710 -12.021 1.00 64.75 418 LEU A O 1
ATOM 3360 N N . PRO A 1 419 ? -2.805 35.934 -10.149 1.00 63.34 419 PRO A N 1
ATOM 3361 C CA . PRO A 1 419 ? -4.251 35.912 -9.930 1.00 63.34 419 PRO A CA 1
ATOM 3362 C C . PRO A 1 419 ? -4.982 36.825 -10.929 1.00 63.34 419 PRO A C 1
ATOM 3364 O O . PRO A 1 419 ? -4.495 37.904 -11.257 1.00 63.34 419 PRO A O 1
ATOM 3367 N N . ARG A 1 420 ? -6.176 36.420 -11.389 1.00 63.09 420 ARG A N 1
ATOM 3368 C CA . ARG A 1 420 ? -6.966 37.187 -12.375 1.00 63.09 420 ARG A CA 1
ATOM 3369 C C . ARG A 1 420 ? -7.690 38.402 -11.782 1.00 63.09 420 ARG A C 1
ATOM 3371 O O . ARG A 1 420 ? -7.744 39.450 -12.413 1.00 63.09 420 ARG A O 1
ATOM 3378 N N . ASN A 1 421 ? -8.233 38.258 -10.571 1.00 59.72 421 ASN A N 1
ATOM 3379 C CA . ASN A 1 421 ? -9.204 39.200 -9.989 1.00 59.72 421 ASN A CA 1
ATOM 3380 C C . ASN A 1 421 ? -8.674 39.950 -8.760 1.00 59.72 421 ASN A C 1
ATOM 3382 O O . ASN A 1 421 ? -9.438 40.541 -8.001 1.00 59.72 421 ASN A O 1
ATOM 3386 N N . THR A 1 422 ? -7.372 39.884 -8.497 1.00 52.78 422 THR A N 1
ATOM 3387 C CA . THR A 1 422 ? -6.768 40.580 -7.360 1.00 52.78 422 THR A CA 1
ATOM 3388 C C . THR A 1 422 ? -5.477 41.225 -7.832 1.00 52.78 422 THR A C 1
ATOM 3390 O O . THR A 1 422 ? -4.657 40.516 -8.418 1.00 52.78 422 THR A O 1
ATOM 3393 N N . PRO A 1 423 ? -5.266 42.534 -7.604 1.00 46.88 423 PRO A N 1
ATOM 3394 C CA . PRO A 1 423 ? -3.996 43.155 -7.938 1.00 46.88 423 PRO A CA 1
ATOM 3395 C C . PRO A 1 423 ? -2.857 42.388 -7.247 1.00 46.88 423 PRO A C 1
ATOM 3397 O O . PRO A 1 423 ? -2.997 42.010 -6.075 1.00 46.88 423 PRO A O 1
ATOM 3400 N N . PRO A 1 424 ? -1.752 42.097 -7.957 1.00 44.66 424 PRO A N 1
ATOM 3401 C CA . PRO A 1 424 ? -0.646 41.341 -7.390 1.00 44.66 424 PRO A CA 1
ATOM 3402 C C . PRO A 1 424 ? -0.127 42.074 -6.151 1.00 44.66 424 PRO A C 1
ATOM 3404 O O . PRO A 1 424 ? 0.212 43.254 -6.215 1.00 44.66 424 PRO A O 1
ATOM 3407 N N . ARG A 1 425 ? -0.073 41.394 -4.997 1.00 40.88 425 ARG A N 1
ATOM 3408 C CA . ARG A 1 425 ? 0.590 41.964 -3.816 1.00 40.88 425 ARG A CA 1
ATOM 3409 C C . ARG A 1 425 ? 2.080 42.113 -4.143 1.00 40.88 425 ARG A C 1
ATOM 3411 O O . ARG A 1 425 ? 2.759 41.141 -4.453 1.00 40.88 425 ARG A O 1
ATOM 3418 N N . THR A 1 426 ? 2.557 43.349 -4.090 1.00 36.19 426 THR A N 1
ATOM 3419 C CA . THR A 1 426 ? 3.744 43.907 -4.761 1.00 36.19 426 THR A CA 1
ATOM 3420 C C . THR A 1 426 ? 5.110 43.516 -4.183 1.00 36.19 426 THR A C 1
ATOM 3422 O O . THR A 1 426 ? 6.073 44.260 -4.335 1.00 36.19 426 THR A O 1
ATOM 3425 N N . LYS A 1 427 ? 5.264 42.361 -3.525 1.00 36.72 427 LYS A N 1
ATOM 3426 C CA . LYS A 1 427 ? 6.586 41.928 -3.031 1.00 36.72 427 LYS A CA 1
ATOM 3427 C C . LYS A 1 427 ? 6.809 40.442 -3.263 1.00 36.72 427 LYS A C 1
ATOM 3429 O O . LYS A 1 427 ? 6.170 39.605 -2.632 1.00 36.72 427 LYS A O 1
ATOM 3434 N N . LEU A 1 428 ? 7.757 40.139 -4.144 1.00 35.31 428 LEU A N 1
ATOM 3435 C CA . LEU A 1 428 ? 8.249 38.795 -4.401 1.00 35.31 428 LEU A CA 1
ATOM 3436 C C . LEU A 1 428 ? 9.781 38.835 -4.324 1.00 35.31 428 LEU A C 1
ATOM 3438 O O . LEU A 1 428 ? 10.418 39.508 -5.127 1.00 35.31 428 LEU A O 1
ATOM 3442 N N . SER A 1 429 ? 10.369 38.180 -3.323 1.00 34.66 429 SER A N 1
ATOM 3443 C CA . SER A 1 429 ? 11.826 38.110 -3.155 1.00 34.66 429 SER A CA 1
ATOM 3444 C C . SER A 1 429 ? 12.353 36.801 -3.733 1.00 34.66 429 SER A C 1
ATOM 3446 O O . SER A 1 429 ? 11.827 35.731 -3.428 1.00 34.66 429 SER A O 1
ATOM 3448 N N . PHE A 1 430 ? 13.383 36.901 -4.573 1.00 32.94 430 PHE A N 1
ATOM 3449 C CA . PHE A 1 430 ? 14.015 35.781 -5.263 1.00 32.94 430 PHE A CA 1
ATOM 3450 C C . PHE A 1 430 ? 15.409 35.516 -4.687 1.00 32.94 430 PHE A C 1
ATOM 3452 O O . PHE A 1 430 ? 16.215 36.436 -4.541 1.00 32.94 430 PHE A O 1
ATOM 3459 N N . PHE A 1 431 ? 15.707 34.247 -4.421 1.00 30.58 431 PHE A N 1
ATOM 3460 C CA . PHE A 1 431 ? 17.049 33.775 -4.104 1.00 30.58 431 PHE A CA 1
ATOM 3461 C C . PHE A 1 431 ? 17.419 32.663 -5.095 1.00 30.58 431 PHE A C 1
ATOM 3463 O O . PHE A 1 431 ? 16.565 31.877 -5.501 1.00 30.58 431 PHE A O 1
ATOM 3470 N N . SER A 1 432 ? 18.690 32.599 -5.489 1.00 27.39 432 SER A N 1
ATOM 3471 C CA . SER A 1 432 ? 19.273 31.518 -6.293 1.00 27.39 432 SER A CA 1
ATOM 3472 C C . SER A 1 432 ? 20.297 30.781 -5.432 1.00 27.39 432 SER A C 1
ATOM 3474 O O . SER A 1 432 ? 21.067 31.410 -4.707 1.00 27.39 432 SER A O 1
ATOM 3476 N N . ARG A 1 433 ? 20.320 29.445 -5.484 1.00 24.41 433 ARG A N 1
ATOM 3477 C CA . ARG A 1 433 ? 21.332 28.639 -4.792 1.00 24.41 433 ARG A CA 1
ATOM 3478 C C . ARG A 1 433 ? 22.508 28.398 -5.734 1.00 24.41 433 ARG A C 1
ATOM 3480 O O . ARG A 1 433 ? 22.390 27.604 -6.660 1.00 24.41 433 ARG A O 1
ATOM 3487 N N . VAL A 1 434 ? 23.668 28.971 -5.419 1.00 23.08 434 VAL A N 1
ATOM 3488 C CA . VAL A 1 434 ? 24.959 28.430 -5.875 1.00 23.08 434 VAL A CA 1
ATOM 3489 C C . VAL A 1 434 ? 25.348 27.301 -4.903 1.00 23.08 434 VAL A C 1
ATOM 3491 O O . VAL A 1 434 ? 25.347 27.519 -3.688 1.00 23.08 434 VAL A O 1
ATOM 3494 N N . PRO A 1 435 ? 25.627 26.066 -5.354 1.00 24.33 435 PRO A N 1
ATOM 3495 C CA . PRO A 1 435 ? 25.900 24.957 -4.447 1.00 24.33 435 PRO A CA 1
ATOM 3496 C C . PRO A 1 435 ? 27.308 25.074 -3.838 1.00 24.33 435 PRO A C 1
ATOM 3498 O O . PRO A 1 435 ? 28.291 24.649 -4.436 1.00 24.33 435 PRO A O 1
ATOM 3501 N N . ARG A 1 436 ? 27.424 25.589 -2.606 1.00 21.98 436 ARG A N 1
ATOM 3502 C CA . ARG A 1 436 ? 28.595 25.313 -1.750 1.00 21.98 436 ARG A CA 1
ATOM 3503 C C . ARG A 1 436 ? 28.447 23.926 -1.110 1.00 21.98 436 ARG A C 1
ATOM 3505 O O . ARG A 1 436 ? 27.393 23.604 -0.560 1.00 21.98 436 ARG A O 1
ATOM 3512 N N . ARG A 1 437 ? 29.499 23.101 -1.220 1.00 24.36 437 ARG A N 1
ATOM 3513 C CA . ARG A 1 437 ? 29.618 21.764 -0.604 1.00 24.36 437 ARG A CA 1
ATOM 3514 C C . ARG A 1 437 ? 29.347 21.855 0.910 1.00 24.36 437 ARG A C 1
ATOM 3516 O O . ARG A 1 437 ? 30.059 22.611 1.569 1.00 24.36 437 ARG A O 1
ATOM 3523 N N . PRO A 1 438 ? 28.392 21.101 1.484 1.00 25.58 438 PRO A N 1
ATOM 3524 C CA . PRO A 1 438 ? 28.283 20.982 2.933 1.00 25.58 438 PRO A CA 1
ATOM 3525 C C . PRO A 1 438 ? 29.406 20.076 3.449 1.00 25.58 438 PRO A C 1
ATOM 3527 O O . PRO A 1 438 ? 29.623 18.986 2.917 1.00 25.58 438 PRO A O 1
ATOM 3530 N N . THR A 1 439 ? 30.119 20.530 4.475 1.00 23.64 439 THR A N 1
ATOM 3531 C CA . THR A 1 439 ? 31.013 19.699 5.286 1.00 23.64 439 THR A CA 1
ATOM 3532 C C . THR A 1 439 ? 30.211 18.643 6.057 1.00 23.64 439 THR A C 1
ATOM 3534 O O . THR A 1 439 ? 29.013 18.786 6.303 1.00 23.64 439 THR A O 1
ATOM 3537 N N . ALA A 1 440 ? 30.879 17.535 6.366 1.00 28.11 440 ALA A N 1
ATOM 3538 C CA . ALA A 1 440 ? 30.305 16.195 6.439 1.00 28.11 440 ALA A CA 1
ATOM 3539 C C . ALA A 1 440 ? 29.418 15.847 7.653 1.00 28.11 440 ALA A C 1
ATOM 3541 O O . ALA A 1 440 ? 28.996 14.699 7.729 1.00 28.11 440 ALA A O 1
ATOM 3542 N N . ASP A 1 441 ? 29.074 16.765 8.563 1.00 27.73 441 ASP A N 1
ATOM 3543 C CA . ASP A 1 441 ? 28.579 16.334 9.888 1.00 27.73 441 ASP A CA 1
ATOM 3544 C C . ASP A 1 441 ? 27.107 16.591 10.245 1.00 27.73 441 ASP A C 1
ATOM 3546 O O . ASP A 1 441 ? 26.663 16.156 11.304 1.00 27.73 441 ASP A O 1
ATOM 3550 N N . ARG A 1 442 ? 26.280 17.206 9.385 1.00 26.31 442 ARG A N 1
ATOM 3551 C CA . ARG A 1 442 ? 24.822 17.329 9.655 1.00 26.31 442 ARG A CA 1
ATOM 3552 C C . ARG A 1 442 ? 23.929 17.299 8.411 1.00 26.31 442 ARG A C 1
ATOM 3554 O O . ARG A 1 442 ? 23.045 18.132 8.245 1.00 26.31 442 ARG A O 1
ATOM 3561 N N . ALA A 1 443 ? 24.116 16.313 7.538 1.00 24.72 443 ALA A N 1
ATOM 3562 C CA . ALA A 1 443 ? 23.220 16.073 6.405 1.00 24.72 443 ALA A CA 1
ATOM 3563 C C . ALA A 1 443 ? 22.365 14.813 6.626 1.00 24.72 443 ALA A C 1
ATOM 3565 O O . ALA A 1 443 ? 22.638 13.757 6.061 1.00 24.72 443 ALA A O 1
ATOM 3566 N N . ARG A 1 444 ? 21.301 14.920 7.431 1.00 24.34 444 ARG A N 1
ATOM 3567 C CA . ARG A 1 444 ? 20.172 13.982 7.356 1.00 24.34 444 ARG A CA 1
ATOM 3568 C C . ARG A 1 444 ? 18.968 14.700 6.747 1.00 24.34 444 ARG A C 1
ATOM 3570 O O . ARG A 1 444 ? 18.400 15.604 7.340 1.00 24.34 444 ARG A O 1
ATOM 3577 N N . THR A 1 445 ? 18.653 14.275 5.521 1.00 27.11 445 THR A N 1
ATOM 3578 C CA . THR A 1 445 ? 17.325 14.289 4.883 1.00 27.11 445 THR A CA 1
ATOM 3579 C C . THR A 1 445 ? 16.573 15.620 4.796 1.00 27.11 445 THR A C 1
ATOM 3581 O O . THR A 1 445 ? 15.603 15.849 5.503 1.00 27.11 445 THR A O 1
ATOM 3584 N N . LEU A 1 446 ? 16.902 16.416 3.776 1.00 22.53 446 LEU A N 1
ATOM 3585 C CA . LEU A 1 446 ? 15.919 17.265 3.093 1.00 22.53 446 LEU A CA 1
ATOM 3586 C C . LEU A 1 446 ? 15.664 16.656 1.707 1.00 22.53 446 LEU A C 1
ATOM 3588 O O . LEU A 1 446 ? 16.513 16.745 0.819 1.00 22.53 446 LEU A O 1
ATOM 3592 N N . ARG A 1 447 ? 14.525 15.968 1.541 1.00 23.33 447 ARG A N 1
ATOM 3593 C CA . ARG A 1 447 ? 14.050 15.479 0.233 1.00 23.33 447 ARG A CA 1
ATOM 3594 C C . ARG A 1 447 ? 13.410 16.651 -0.538 1.00 23.33 447 ARG A C 1
ATOM 3596 O O . ARG A 1 447 ? 12.697 17.447 0.073 1.00 23.33 447 ARG A O 1
ATOM 3603 N N . PRO A 1 448 ? 13.614 16.780 -1.862 1.00 22.53 448 PRO A N 1
ATOM 3604 C CA . PRO A 1 448 ? 12.982 17.820 -2.666 1.00 22.53 448 PRO A CA 1
ATOM 3605 C C . PRO A 1 448 ? 11.553 17.399 -3.030 1.00 22.53 448 PRO A C 1
ATOM 3607 O O . PRO A 1 448 ? 11.278 16.980 -4.148 1.00 22.53 448 PRO A O 1
ATOM 3610 N N . SER A 1 449 ? 10.627 17.495 -2.083 1.00 24.69 449 SER A N 1
ATOM 3611 C CA . SER A 1 449 ? 9.198 17.309 -2.346 1.00 24.69 449 SER A CA 1
ATOM 3612 C C . SER A 1 449 ? 8.404 18.394 -1.634 1.00 24.69 449 SER A C 1
ATOM 3614 O O . SER A 1 449 ? 7.898 18.209 -0.532 1.00 24.69 449 SER A O 1
ATOM 3616 N N . THR A 1 450 ? 8.288 19.552 -2.274 1.00 24.59 450 THR A N 1
ATOM 3617 C CA . THR A 1 450 ? 7.309 20.563 -1.871 1.00 24.59 450 THR A CA 1
ATOM 3618 C C . THR A 1 450 ? 6.488 20.921 -3.104 1.00 24.59 450 THR A C 1
ATOM 3620 O O . THR A 1 450 ? 6.905 21.707 -3.957 1.00 24.59 450 THR A O 1
ATOM 3623 N N . ARG A 1 451 ? 5.324 20.274 -3.242 1.00 26.14 451 ARG A N 1
ATOM 3624 C CA . ARG A 1 451 ? 4.208 20.814 -4.028 1.00 26.14 451 ARG A CA 1
ATOM 3625 C C . ARG A 1 451 ? 3.586 21.911 -3.169 1.00 26.14 451 ARG A C 1
ATOM 3627 O O . ARG A 1 451 ? 3.229 21.660 -2.026 1.00 26.14 451 ARG A O 1
ATOM 3634 N N . VAL A 1 452 ? 3.497 23.120 -3.711 1.00 26.73 452 VAL A N 1
ATOM 3635 C CA . VAL A 1 452 ? 2.822 24.249 -3.065 1.00 26.73 452 VAL A CA 1
ATOM 3636 C C . VAL A 1 452 ? 1.315 24.036 -3.199 1.00 26.73 452 VAL A C 1
ATOM 3638 O O . VAL A 1 452 ? 0.792 24.016 -4.312 1.00 26.73 452 VAL A O 1
ATOM 3641 N N . THR A 1 453 ? 0.621 23.857 -2.080 1.00 23.48 453 THR A N 1
ATOM 3642 C CA . THR A 1 453 ? -0.840 23.949 -1.996 1.00 23.48 453 THR A CA 1
ATOM 3643 C C . THR A 1 453 ? -1.206 25.427 -1.870 1.00 23.48 453 THR A C 1
ATOM 3645 O O . THR A 1 453 ? -0.787 26.095 -0.928 1.00 23.48 453 THR A O 1
ATOM 3648 N N . PHE A 1 454 ? -1.963 25.958 -2.829 1.00 26.56 454 PHE A N 1
ATOM 3649 C CA . PHE A 1 454 ? -2.481 27.323 -2.772 1.00 26.56 454 PHE A CA 1
ATOM 3650 C C . PHE A 1 454 ? -3.734 27.356 -1.887 1.00 26.56 454 PHE A C 1
ATOM 3652 O O . PHE A 1 454 ? -4.681 26.620 -2.175 1.00 26.56 454 PHE A O 1
ATOM 3659 N N . PRO A 1 455 ? -3.802 28.195 -0.838 1.00 24.06 455 PRO A N 1
ATOM 3660 C CA . PRO A 1 455 ? -5.079 28.546 -0.241 1.00 24.06 455 PRO A CA 1
ATOM 3661 C C . PRO A 1 455 ? -5.892 29.327 -1.275 1.00 24.06 455 PRO A C 1
ATOM 3663 O O . PRO A 1 455 ? -5.360 30.207 -1.957 1.00 24.06 455 PRO A O 1
ATOM 3666 N N . SER A 1 456 ? -7.186 29.037 -1.367 1.00 27.44 456 SER A N 1
ATOM 3667 C CA . SER A 1 456 ? -8.171 29.854 -2.073 1.00 27.44 456 SER A CA 1
ATOM 3668 C C . SER A 1 456 ? -8.331 31.200 -1.354 1.00 27.44 456 SER A C 1
ATOM 3670 O O . SER A 1 456 ? -9.275 31.419 -0.602 1.00 27.44 456 SER A O 1
ATOM 3672 N N . SER A 1 457 ? -7.336 32.073 -1.480 1.00 27.97 457 SER A N 1
ATOM 3673 C CA . SER A 1 457 ? -7.415 33.507 -1.198 1.00 27.97 457 SER A CA 1
ATOM 3674 C C . SER A 1 457 ? -6.091 34.193 -1.565 1.00 27.97 457 SER A C 1
ATOM 3676 O O . SER A 1 457 ? -5.097 34.179 -0.839 1.00 27.97 457 SER A O 1
ATOM 3678 N N . SER A 1 458 ? -6.117 34.870 -2.712 1.00 29.88 458 SER A N 1
ATOM 3679 C CA . SER A 1 458 ? -5.476 36.183 -2.876 1.00 29.88 458 SER A CA 1
ATOM 3680 C C . SER A 1 458 ? -3.938 36.279 -2.907 1.00 29.88 458 SER A C 1
ATOM 3682 O O . SER A 1 458 ? -3.418 37.347 -2.572 1.00 29.88 458 SER A O 1
ATOM 3684 N N . ARG A 1 459 ? -3.168 35.252 -3.311 1.00 36.03 459 ARG A N 1
ATOM 3685 C CA . ARG A 1 459 ? -1.689 35.377 -3.398 1.00 36.03 459 ARG A CA 1
ATOM 3686 C C . ARG A 1 459 ? -1.069 34.829 -4.692 1.00 36.03 459 ARG A C 1
ATOM 3688 O O . ARG A 1 459 ? -1.404 33.744 -5.146 1.00 36.03 459 ARG A O 1
ATOM 3695 N N . MET A 1 460 ? -0.142 35.615 -5.244 1.00 31.25 460 MET A N 1
ATOM 3696 C CA . MET A 1 460 ? 0.728 35.326 -6.394 1.00 31.25 460 MET A CA 1
ATOM 3697 C C . MET A 1 460 ? 1.858 34.367 -5.974 1.00 31.25 460 MET A C 1
ATOM 3699 O O . MET A 1 460 ? 2.362 34.494 -4.857 1.00 31.25 460 MET A O 1
ATOM 3703 N N . ALA A 1 461 ? 2.276 33.431 -6.835 1.00 32.53 461 ALA A N 1
ATOM 3704 C CA . ALA A 1 461 ? 3.405 32.539 -6.541 1.00 32.53 461 ALA A CA 1
ATOM 3705 C C . ALA A 1 461 ? 4.373 32.390 -7.718 1.00 32.53 461 ALA A C 1
ATOM 3707 O O . ALA A 1 461 ? 3.988 32.404 -8.886 1.00 32.53 461 ALA A O 1
ATOM 3708 N N . VAL A 1 462 ? 5.645 32.190 -7.376 1.00 31.78 462 VAL A N 1
ATOM 3709 C CA . VAL A 1 462 ? 6.736 31.828 -8.287 1.00 31.78 462 VAL A CA 1
ATOM 3710 C C . VAL A 1 462 ? 7.444 30.623 -7.678 1.00 31.78 462 VAL A C 1
ATOM 3712 O O . VAL A 1 462 ? 7.661 30.581 -6.468 1.00 31.78 462 VAL A O 1
ATOM 3715 N N . ARG A 1 463 ? 7.764 29.609 -8.487 1.00 31.61 463 ARG A N 1
ATOM 3716 C CA . ARG A 1 463 ? 8.268 28.316 -7.998 1.00 31.61 463 ARG A CA 1
ATOM 3717 C C . ARG A 1 463 ? 9.782 28.180 -8.184 1.00 31.61 463 ARG A C 1
ATOM 3719 O O . ARG A 1 463 ? 10.204 27.863 -9.286 1.00 31.61 463 ARG A O 1
ATOM 3726 N N . PHE A 1 464 ? 10.552 28.294 -7.095 1.00 27.84 464 PHE A N 1
ATOM 3727 C CA . PHE A 1 464 ? 11.921 27.763 -6.929 1.00 27.84 464 PHE A CA 1
ATOM 3728 C C . PHE A 1 464 ? 12.164 27.427 -5.437 1.00 27.84 464 PHE A C 1
ATOM 3730 O O . PHE A 1 464 ? 11.682 28.147 -4.567 1.00 27.84 464 PHE A O 1
ATOM 3737 N N . SER A 1 465 ? 12.856 26.327 -5.113 1.00 23.52 465 SER A N 1
ATOM 3738 C CA . SER A 1 465 ? 12.968 25.806 -3.730 1.00 23.52 465 SER A CA 1
ATOM 3739 C C . SER A 1 465 ? 14.197 26.343 -2.967 1.00 23.52 465 SER A C 1
ATOM 3741 O O . SER A 1 465 ? 15.300 25.880 -3.258 1.00 23.52 465 SER A O 1
ATOM 3743 N N . ILE A 1 466 ? 14.031 27.255 -1.984 1.00 25.03 466 ILE A N 1
ATOM 3744 C CA . ILE A 1 466 ? 15.085 27.839 -1.091 1.00 25.03 466 ILE A CA 1
ATOM 3745 C C . ILE A 1 466 ? 14.481 28.257 0.294 1.00 25.03 466 ILE A C 1
ATOM 3747 O O . ILE A 1 466 ? 13.267 28.469 0.342 1.00 25.03 466 ILE A O 1
ATOM 3751 N N . PRO A 1 467 ? 15.243 28.359 1.423 1.00 25.66 467 PRO A N 1
ATOM 3752 C CA . PRO A 1 467 ? 14.703 28.672 2.758 1.00 25.66 467 PRO A CA 1
ATOM 3753 C C . PRO A 1 467 ? 14.368 30.163 2.985 1.00 25.66 467 PRO A C 1
ATOM 3755 O O . PRO A 1 467 ? 14.961 31.048 2.374 1.00 25.66 467 PRO A O 1
ATOM 3758 N N . PHE A 1 468 ? 13.437 30.428 3.911 1.00 31.05 468 PHE A N 1
ATOM 3759 C CA . PHE A 1 468 ? 12.932 31.757 4.295 1.00 31.05 468 PHE A CA 1
ATOM 3760 C C . PHE A 1 468 ? 13.728 32.391 5.459 1.00 31.05 468 PHE A C 1
ATOM 3762 O O . PHE A 1 468 ? 14.006 31.713 6.445 1.00 31.05 468 PHE A O 1
ATOM 3769 N N . ILE A 1 469 ? 13.995 33.706 5.402 1.00 30.72 469 ILE A N 1
ATOM 3770 C CA . ILE A 1 469 ? 14.438 34.536 6.546 1.00 30.72 469 ILE A CA 1
ATOM 3771 C C . ILE A 1 469 ? 13.428 35.682 6.730 1.00 30.72 469 ILE A C 1
ATOM 3773 O O . ILE A 1 469 ? 13.085 36.365 5.765 1.00 30.72 469 ILE A O 1
ATOM 3777 N N . ARG A 1 470 ? 12.938 35.892 7.959 1.00 34.50 470 ARG A N 1
ATOM 3778 C CA . ARG A 1 470 ? 11.944 36.923 8.314 1.00 34.50 470 ARG A CA 1
ATOM 3779 C C . ARG A 1 470 ? 12.610 38.071 9.088 1.00 34.50 470 ARG A C 1
ATOM 3781 O O . ARG A 1 470 ? 13.221 37.818 10.122 1.00 34.50 470 ARG A O 1
ATOM 3788 N N . GLY A 1 471 ? 12.469 39.307 8.601 1.00 34.31 471 GLY A N 1
ATOM 3789 C CA . GLY A 1 471 ? 12.848 40.539 9.316 1.00 34.31 471 GLY A CA 1
ATOM 3790 C C . GLY A 1 471 ? 11.691 41.126 10.150 1.00 34.31 471 GLY A C 1
ATOM 3791 O O . GLY A 1 471 ? 10.542 40.701 9.974 1.00 34.31 471 GLY A O 1
ATOM 3792 N N . PRO A 1 472 ? 11.961 42.064 11.075 1.00 30.12 472 PRO A N 1
ATOM 3793 C CA . PRO A 1 472 ? 10.946 42.696 11.916 1.00 30.12 472 PRO A CA 1
ATOM 3794 C C . PRO A 1 472 ? 10.040 43.656 11.123 1.00 30.12 472 PRO A C 1
ATOM 3796 O O . PRO A 1 472 ? 10.470 44.369 10.219 1.00 30.12 472 PRO A O 1
ATOM 3799 N N . SER A 1 473 ? 8.746 43.663 11.455 1.00 38.88 473 SER A N 1
ATOM 3800 C CA . SER A 1 473 ? 7.744 44.563 10.875 1.00 38.88 473 SER A CA 1
ATOM 3801 C C . SER A 1 473 ? 7.584 45.822 11.727 1.00 38.88 473 SER A C 1
ATOM 3803 O O . SER A 1 473 ? 7.069 45.721 12.839 1.00 38.88 473 SER A O 1
ATOM 3805 N N . ASN A 1 474 ? 8.032 46.965 11.196 1.00 30.36 474 ASN A N 1
ATOM 3806 C CA . ASN A 1 474 ? 7.435 48.316 11.285 1.00 30.36 474 ASN A CA 1
ATOM 3807 C C . ASN A 1 474 ? 8.434 49.396 10.815 1.00 30.36 474 ASN A C 1
ATOM 3809 O O . ASN A 1 474 ? 8.599 50.432 11.448 1.00 30.36 474 ASN A O 1
ATOM 3813 N N . ALA A 1 475 ? 9.093 49.165 9.679 1.00 26.58 475 ALA A N 1
ATOM 3814 C CA . ALA A 1 475 ? 9.732 50.233 8.922 1.00 26.58 475 ALA A CA 1
ATOM 3815 C C . ALA A 1 475 ? 9.040 50.310 7.561 1.00 26.58 475 ALA A C 1
ATOM 3817 O O . ALA A 1 475 ? 9.238 49.467 6.681 1.00 26.58 475 ALA A O 1
ATOM 3818 N N . GLU A 1 476 ? 8.170 51.305 7.419 1.00 26.86 476 GLU A N 1
ATOM 3819 C CA . GLU A 1 476 ? 7.728 51.802 6.127 1.00 26.86 476 GLU A CA 1
ATOM 3820 C C . GLU A 1 476 ? 8.965 52.265 5.350 1.00 26.86 476 GLU A C 1
ATOM 3822 O O . GLU A 1 476 ? 9.494 53.352 5.542 1.00 26.86 476 GLU A O 1
ATOM 3827 N N . THR A 1 477 ? 9.476 51.407 4.474 1.00 23.33 477 THR A N 1
ATOM 3828 C CA . THR A 1 477 ? 10.223 51.858 3.300 1.00 23.33 477 THR A CA 1
ATOM 3829 C C . THR A 1 477 ? 9.568 51.222 2.091 1.00 23.33 477 THR A C 1
ATOM 3831 O O . THR A 1 477 ? 9.741 50.050 1.738 1.00 23.33 477 THR A O 1
ATOM 3834 N N . THR A 1 478 ? 8.666 52.020 1.546 1.00 23.64 478 THR A N 1
ATOM 3835 C CA . THR A 1 478 ? 7.852 51.782 0.372 1.00 23.64 478 THR A CA 1
ATOM 3836 C C . THR A 1 478 ? 8.755 51.828 -0.857 1.00 23.64 478 THR A C 1
ATOM 3838 O O . THR A 1 478 ? 9.398 52.837 -1.117 1.00 23.64 478 THR A O 1
ATOM 3841 N N . ALA A 1 479 ? 8.804 50.744 -1.627 1.00 23.19 479 ALA A N 1
ATOM 3842 C CA . ALA A 1 479 ? 9.261 50.779 -3.011 1.00 23.19 479 ALA A CA 1
ATOM 3843 C C . ALA A 1 479 ? 8.134 50.173 -3.843 1.00 23.19 479 ALA A C 1
ATOM 3845 O O . ALA A 1 479 ? 7.788 48.998 -3.693 1.00 23.19 479 ALA A O 1
ATOM 3846 N N . TRP A 1 480 ? 7.482 51.047 -4.600 1.00 22.00 480 TRP A N 1
ATOM 3847 C CA . TRP A 1 480 ? 6.311 50.773 -5.414 1.00 22.00 480 TRP A CA 1
ATOM 3848 C C . TRP A 1 480 ? 6.717 50.016 -6.684 1.00 22.00 480 TRP A C 1
ATOM 3850 O O . TRP A 1 480 ? 7.734 50.334 -7.291 1.00 22.00 480 TRP A O 1
ATOM 3860 N N . LEU A 1 481 ? 5.903 49.051 -7.109 1.00 22.41 481 LEU A N 1
ATOM 3861 C CA . LEU A 1 481 ? 5.886 48.557 -8.488 1.00 22.41 481 LEU A CA 1
ATOM 3862 C C . LEU A 1 481 ? 4.769 49.309 -9.219 1.00 22.41 481 LEU A C 1
ATOM 3864 O O . LEU A 1 481 ? 3.599 49.016 -8.952 1.00 22.41 481 LEU A O 1
ATOM 3868 N N . PRO A 1 482 ? 5.056 50.242 -10.138 1.00 21.50 482 PRO A N 1
ATOM 3869 C CA . PRO A 1 482 ? 4.118 50.541 -11.198 1.00 21.50 482 PRO A CA 1
ATOM 3870 C C . PRO A 1 482 ? 4.188 49.432 -12.255 1.00 21.50 482 PRO A C 1
ATOM 3872 O O . PRO A 1 482 ? 5.218 48.800 -12.474 1.00 21.50 482 PRO A O 1
ATOM 3875 N N . SER A 1 483 ? 3.041 49.201 -12.886 1.00 26.78 483 SER A N 1
ATOM 3876 C CA . SER A 1 483 ? 2.835 48.489 -14.151 1.00 26.78 483 SER A CA 1
ATOM 3877 C C . SER A 1 483 ? 4.098 48.314 -15.023 1.00 26.78 483 SER A C 1
ATOM 3879 O O . SER A 1 483 ? 4.683 49.296 -15.471 1.00 26.78 483 SER A O 1
ATOM 3881 N N . LEU A 1 484 ? 4.419 47.060 -15.373 1.00 33.88 484 LEU A N 1
ATOM 3882 C CA . LEU A 1 484 ? 5.454 46.605 -16.328 1.00 33.88 484 LEU A CA 1
ATOM 3883 C C . LEU A 1 484 ? 5.247 47.088 -17.793 1.00 33.88 484 LEU A C 1
ATOM 3885 O O . LEU A 1 484 ? 5.631 46.402 -18.736 1.00 33.88 484 LEU A O 1
ATOM 3889 N N . LYS A 1 485 ? 4.617 48.249 -18.017 1.00 28.09 485 LYS A N 1
ATOM 3890 C CA . LYS A 1 485 ? 4.404 48.847 -19.351 1.00 28.09 485 LYS A CA 1
ATOM 3891 C C . LYS A 1 485 ? 5.242 50.093 -19.642 1.00 28.09 485 LYS A C 1
ATOM 3893 O O . LYS A 1 485 ? 5.279 50.506 -20.794 1.00 28.09 485 LYS A O 1
ATOM 3898 N N . SER A 1 486 ? 5.925 50.680 -18.666 1.00 26.69 486 SER A N 1
ATOM 3899 C CA . SER A 1 486 ? 6.774 51.859 -18.883 1.00 26.69 486 SER A CA 1
ATOM 3900 C C . SER A 1 486 ? 8.150 51.597 -18.288 1.00 26.69 486 SER A C 1
ATOM 3902 O O . SER A 1 486 ? 8.270 51.421 -17.078 1.00 26.69 486 SER A O 1
ATOM 3904 N N . GLY A 1 487 ? 9.162 51.491 -19.150 1.00 30.02 487 GLY A N 1
ATOM 3905 C CA . GLY A 1 487 ? 10.532 51.124 -18.799 1.00 30.02 487 GLY A CA 1
ATOM 3906 C C . GLY A 1 487 ? 11.272 52.185 -17.986 1.00 30.02 487 GLY A C 1
ATOM 3907 O O . GLY A 1 487 ? 12.159 52.845 -18.511 1.00 30.02 487 GLY A O 1
ATOM 3908 N N . GLU A 1 488 ? 10.953 52.300 -16.699 1.00 25.05 488 GLU A N 1
ATOM 3909 C CA . GLU A 1 488 ? 11.757 53.038 -15.722 1.00 25.05 488 GLU A CA 1
ATOM 3910 C C . GLU A 1 488 ? 12.141 52.140 -14.536 1.00 25.05 488 GLU A C 1
ATOM 3912 O O . GLU A 1 488 ? 11.378 51.282 -14.086 1.00 25.05 488 GLU A O 1
ATOM 3917 N N . SER A 1 489 ? 13.381 52.304 -14.073 1.00 31.08 489 SER A N 1
ATOM 3918 C CA . SER A 1 489 ? 14.119 51.391 -13.198 1.00 31.08 489 SER A CA 1
ATOM 3919 C C . SER A 1 489 ? 13.966 51.724 -11.707 1.00 31.08 489 SER A C 1
ATOM 3921 O O . SER A 1 489 ? 14.127 52.871 -11.301 1.00 31.08 489 SER A O 1
ATOM 3923 N N . LEU A 1 490 ? 13.714 50.718 -10.851 1.00 26.33 490 LEU A N 1
ATOM 3924 C CA . LEU A 1 490 ? 13.562 50.906 -9.395 1.00 26.33 490 LEU A CA 1
ATOM 3925 C C . LEU A 1 490 ? 13.948 49.658 -8.569 1.00 26.33 490 LEU A C 1
ATOM 3927 O O . LEU A 1 490 ? 13.109 48.796 -8.337 1.00 26.33 490 LEU A O 1
ATOM 3931 N N . ILE A 1 491 ? 15.180 49.600 -8.040 1.00 30.34 491 ILE A N 1
ATOM 3932 C CA . ILE A 1 491 ? 15.565 48.870 -6.801 1.00 30.34 491 ILE A CA 1
ATOM 3933 C C . ILE A 1 491 ? 16.659 49.705 -6.100 1.00 30.34 491 ILE A C 1
ATOM 3935 O O . ILE A 1 491 ? 17.362 50.447 -6.774 1.00 30.34 491 ILE A O 1
ATOM 3939 N N . SER A 1 492 ? 16.801 49.662 -4.770 1.00 28.11 492 SER A N 1
ATOM 3940 C CA . SER A 1 492 ? 17.757 50.477 -3.985 1.00 28.11 492 SER A CA 1
ATOM 3941 C C . SER A 1 492 ? 19.241 50.122 -4.270 1.00 28.11 492 SER A C 1
ATOM 3943 O O . SE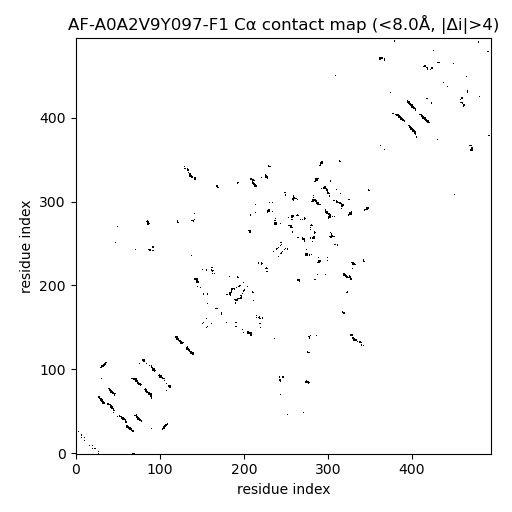R A 1 492 ? 19.552 48.940 -4.417 1.00 28.11 492 SER A O 1
ATOM 3945 N N . PRO A 1 493 ? 20.142 51.116 -4.450 1.00 29.47 493 PRO A N 1
ATOM 3946 C CA . PRO A 1 493 ? 21.564 50.921 -4.783 1.00 29.47 493 PRO A CA 1
ATOM 3947 C C . PRO A 1 493 ? 22.419 50.456 -3.590 1.00 29.47 493 PRO A C 1
ATOM 3949 O O . PRO A 1 493 ? 22.045 50.665 -2.439 1.00 29.47 493 PRO A O 1
ATOM 3952 N N . ARG A 1 494 ? 23.591 49.862 -3.868 1.00 27.53 494 ARG A N 1
ATOM 3953 C CA . ARG A 1 494 ? 24.732 49.974 -2.943 1.00 27.53 494 ARG A CA 1
ATOM 3954 C C . ARG A 1 494 ? 25.155 51.446 -2.941 1.00 27.53 494 ARG A C 1
ATOM 3956 O O . ARG A 1 494 ? 25.226 52.022 -4.025 1.00 27.53 494 ARG A O 1
ATOM 3963 N N . ASN A 1 495 ? 25.386 52.031 -1.766 1.00 33.16 495 ASN A N 1
ATOM 3964 C CA . ASN A 1 495 ? 26.163 53.272 -1.697 1.00 33.16 495 ASN A CA 1
ATOM 3965 C C . ASN A 1 495 ? 27.559 53.049 -2.274 1.00 33.16 495 ASN A C 1
ATOM 3967 O O . ASN A 1 495 ? 28.093 51.932 -2.064 1.00 33.16 495 ASN A O 1
#

Sequence (495 aa):
NDAYKLAVQAEAFIPHDPTLTELFSKCSLRINIRTEPPGTRIYFKEYKDPDGEWKYLGISPLENIRVPIGIFRWKTEKEGYETVLAASSTYDVAISARNPRIPYNILRVLRKKGSVSPDMVRVPGAKTDIGKLSGFLIDKYEVTNKQYKKFIDSGGYRDKQYWKHQFLDDSKAVTWEKAMASFVDQTGRPGPATWQAGDYPEEQSDFPVSGISWYEAAAYAEFVGKSLPTGVHWDMARGEGTPLLRLGGLENFAPFSNFSGKGPVAVGSLPGITPYGAFDMAGNVREWCWNKTPKGRLLRGGAWDDRTYMFDSLSQAPPMDRSPKNGFRCALYPSPEKIPKKAFQEEGLPEDEFPDLYKQRPVADSVFQTYREQFSYDKTDLQARVEWRKENSEGWIQEKITFDAAYGGERVIAYLFLPRNTPPRTKLSFFSRVPRRPTADRARTLRPSTRVTFPSSSRMAVRFSIPFIRGPSNAETTAWLPSLKSGESLISPRN